Protein AF-A0AAP0MFH9-F1 (afdb_monomer_lite)

Organism: NCBI:txid2935761

pLDDT: mean 79.48, std 26.72, range [23.78, 98.75]

Foldseek 3Di:
DDDDPPPPPPPPFQFADFDADPCPCVLLDQPFDDQDPVLVVLLVVLLVVLLVVLQDPDPDLQVNLVSCVLCQLLPNCVSVVVSLVVSLVVVVPDDDDLPDDLLSLLSNLQSCLVQLADDDPCSCQSQADPVSAGDPVCLVVLNSLLSLLLSLLLAFPPNVVSVRSVVVSLVSLVVCLVVVVDDPLVSVVSVVCNLPRPLLAQRLLSSVVVLVSLVPDPPHDPSSSVSSVSVNVNLVSLLSVLLNVQVNVVVVLVCCVLPVRAHPQLLVLLVLLCRQFHSDPLCSVLSSLLSLQVVLLRVLLSCLWRGDDLVLLVVLLVCLLVLDLVPLVPHDPSSSSSSVSVNVSLVVLLVVCVVVVLSVLSVLLSVLVSLLSVLSSVLSVCLVVVHQDALVVCLVRQLSVLPLLSSLSSSLSSVPPLCDPVNSVVSVVPDLLSSLLSLLQQLLCCLLCVVSQVVTRGRDGQLRNVCVNPVDDSVVSNVVSVVSNSNSSSSLSVQSNDVVHPGDNSSSVSSSSNSSSSCVQRVVSHRCSSVVVVCCVVSVVPPPDPPPPPPPPPDDDDDDDDDDDDDDDDDDDDDDDDDDDDDDDDDYDDDDDDDDDDDDDDYDDDDDDDDDDDDDDDDDDDDDDDDDDDWDDDPPDGDDPVVVVVVVVPDDDDDDDDDPPPPVVVVVVVVVVVVVVVVVVVVVD

Radius of gyration: 32.19 Å; chains: 1; bounding box: 98×113×83 Å

Secondary structure (DSSP, 8-state):
-----------------PPPPSSTTGGGS--PPPPPHHHHHHHHHHHHHHHHHHHS--SSHHHHHHHHHHHHHTT-GGGSHHHHHHHHHHHHHSPPPTT--HHHHHHHHHHHHHTT----GGGGGGGB-TTSSB-GGGGG-HHHHHHHHHHHTT--TT-HHHHHHHHHHHHHHHHHHHTT-S-HHHHHHHHHHHHS-GGGS-HHHHHHHHHHHHHT-TT--HHHHHHHHHHHHHHHHHHHHHHHHHHHHHHHTTHHHH-TTS---HHHHHHHHHHHT--SGGGHHHHHHHHHHHHHHHHHHHHHHHT--HHHHHHHHHHHHHT-GGGGGGS-HHHHHHHHHHHHHHHHHHHHHHTTT-THHHHHHHHHHHHHHHHHHHHHHHHHHT----HHHHHHHHHHHTSHHHHHHHHHHTSGGGS-HHHHHHHHT--HHHHHHHHHHHHHHHHHHHHHHTTSS-PPPHHHHHHHHH---HHHHHHHHHHHHHHHHHHHHHHHT-SS-SS-HHHHHHHHHHHHHHHHHHTTS--TTTSGGGGHHHHH--SSSSSSSSSSS-SS-----------------------------------------------------------------------PPP---STT-----HHHHHHHTTPPP------GGGHHHHHHHHHHHHHHHHHHHHHT-

Sequence (685 aa):
MSTQEVSLEKNVRNAADFHPTIWGDHFLTCPSETIDTWTQQQHKELKEEVRRMMAYDADKPAQKLRLIDAVQRLGVAYHFQKEIDDALEKISHDRFDDNDDLFIVSLRFRLLRQRGAKMTCDVFEKFKDDDGKFKASLMNDVHGMLSLYEAAHLAIPGEDILDEAIVFTTTHLKSMVSNSQVNSTFAEEISHSLRVPLCRAVSRLESRYFLDIYSRDDLHDKTLVNFAKLDFNILQAMHQKEASEITRWWRDLDFLKKLPYIRERVVELYFWILVGVSYEPNFSTGRIFLSKIICLVTLVDDTFDAYGTFEELTIFTEAVARWDIGHIDALPEYMKFIFKTLIGVYSEAEEELSKEGRSYSIQYAIRSFQELVMKYFCEAKWLNEGYVPSMDEYKSVSLRSIGFLPIAVASFIFMGDIASREIFEWEMSNPKIIIAAETIFRFLDDIAGHKFEQKRAHSPSAVDCYKNQLGVSEEEAVKALSLAVANSWKVINEELLLNPTAIPLPLLQVIFDLSCSADFMYGDAQDRFTHSMMMKDQVDLDRHNSSDSDDANNEQNSGHYDNANNDDNGENADDSIDVNNDEDNLSGSDDVDNEQNSNDSDNVNNVDNGENSDNSVGVNNDEDMVISEVTWQHDGKDSKCPFICALLKKLPPKQFNIPLRKYEEFDNRLGAVAEIVKEVKRDLR

InterPro domains:
  IPR001906 Terpene synthase, N-terminal domain [PF01397] (22-194)
  IPR005630 Terpene synthase, metal-binding domain [PF03936] (251-490)
  IPR008930 Terpenoid cyclases/protein prenyltransferase alpha-alpha toroid [SSF48239] (19-218)
  IPR008949 Isoprenoid synthase domain superfamily [G3DSA:1.10.600.10] (20-537)
  IPR008949 Isoprenoid synthase domain superfamily [SSF48576] (220-533)
  IPR034741 Terpene cyclase-like 1, C-terminal domain [SFLDG01019] (221-532)
  IPR036965 Terpene synthase, N-terminal domain superfamily [G3DSA:1.50.10.130] (59-220)
  IPR044814 Terpene cyclases, class 1, plant [cd00684] (13-539)
  IPR050148 Terpene synthase-like [PTHR31225] (13-531)

Structure (mmCIF, N/CA/C/O backbone):
data_AF-A0AAP0MFH9-F1
#
_entry.id   AF-A0AAP0MFH9-F1
#
loop_
_atom_site.group_PDB
_atom_site.id
_atom_site.type_symbol
_atom_site.label_atom_id
_atom_site.label_alt_id
_atom_site.label_comp_id
_atom_site.label_asym_id
_atom_site.label_entity_id
_atom_site.label_seq_id
_atom_site.pdbx_PDB_ins_code
_atom_site.Cartn_x
_atom_site.Cartn_y
_atom_site.Cartn_z
_atom_site.occupancy
_atom_site.B_iso_or_equiv
_atom_site.auth_seq_id
_atom_site.auth_comp_id
_atom_site.auth_asym_id
_atom_site.auth_atom_id
_atom_site.pdbx_PDB_model_num
ATOM 1 N N . MET A 1 1 ? -51.678 -8.596 43.507 1.00 33.91 1 MET A N 1
ATOM 2 C CA . MET A 1 1 ? -50.559 -7.899 42.844 1.00 33.91 1 MET A CA 1
ATOM 3 C C . MET A 1 1 ? -49.767 -8.956 42.104 1.00 33.91 1 MET A C 1
ATOM 5 O O . MET A 1 1 ? -49.161 -9.798 42.748 1.00 33.91 1 MET A O 1
ATOM 9 N N . SER A 1 2 ? -49.926 -9.004 40.783 1.00 30.92 2 SER A N 1
ATOM 10 C CA . SER A 1 2 ? -49.194 -9.913 39.902 1.00 30.92 2 SER A CA 1
ATOM 11 C C . SER A 1 2 ? -47.842 -9.269 39.611 1.00 30.92 2 SER A C 1
ATOM 13 O O . SER A 1 2 ? -47.785 -8.127 39.162 1.00 30.92 2 SER A O 1
ATOM 15 N N . THR A 1 3 ? -46.772 -9.969 39.965 1.00 34.69 3 THR A N 1
ATOM 16 C CA . THR A 1 3 ? -45.396 -9.647 39.595 1.00 34.69 3 THR A CA 1
ATOM 17 C C . THR A 1 3 ? -45.230 -9.911 38.103 1.00 34.69 3 THR A C 1
ATOM 19 O O . THR A 1 3 ? -45.214 -11.065 37.682 1.00 34.69 3 THR A O 1
ATOM 22 N N . GLN A 1 4 ? -45.149 -8.842 37.310 1.00 31.81 4 GLN A N 1
ATOM 23 C CA . GLN A 1 4 ? -44.619 -8.904 35.952 1.00 31.81 4 GLN A CA 1
ATOM 24 C C . GLN A 1 4 ? -43.121 -9.198 36.051 1.00 31.81 4 GLN A C 1
ATOM 26 O O . GLN A 1 4 ? -42.341 -8.344 36.470 1.00 31.81 4 GLN A O 1
ATOM 31 N N . GLU A 1 5 ? -42.732 -10.418 35.690 1.00 34.25 5 GLU A N 1
ATOM 32 C CA . GLU A 1 5 ? -41.376 -10.696 35.231 1.00 34.25 5 GLU A CA 1
ATOM 33 C C . GLU A 1 5 ? -41.143 -9.855 33.974 1.00 34.25 5 GLU A C 1
ATOM 35 O O . GLU A 1 5 ? -41.749 -10.085 32.928 1.00 34.25 5 GLU A O 1
ATOM 40 N N . VAL A 1 6 ? -40.299 -8.833 34.102 1.00 32.75 6 VAL A N 1
ATOM 41 C CA . VAL A 1 6 ? -39.715 -8.144 32.955 1.00 32.75 6 VAL A CA 1
ATOM 42 C C . VAL A 1 6 ? -38.756 -9.141 32.318 1.00 32.75 6 VAL A C 1
ATOM 44 O O . VAL A 1 6 ? -37.689 -9.426 32.863 1.00 32.75 6 VAL A O 1
ATOM 47 N N . SER A 1 7 ? -39.162 -9.720 31.192 1.00 34.22 7 SER A N 1
ATOM 48 C CA . SER A 1 7 ? -38.267 -10.465 30.320 1.00 34.22 7 SER A CA 1
ATOM 49 C C . SER A 1 7 ? -37.168 -9.514 29.848 1.00 34.22 7 SER A C 1
ATOM 51 O O . SER A 1 7 ? -37.434 -8.605 29.065 1.00 34.22 7 SER A O 1
ATOM 53 N N . LEU A 1 8 ? -35.944 -9.704 30.345 1.00 38.41 8 LEU A N 1
ATOM 54 C CA . LEU A 1 8 ? -34.740 -9.154 29.730 1.00 38.41 8 LEU A CA 1
ATOM 55 C C . LEU A 1 8 ? -34.677 -9.705 28.303 1.00 38.41 8 LEU A C 1
ATOM 57 O O . LEU A 1 8 ? -34.321 -10.869 28.106 1.00 38.41 8 LEU A O 1
ATOM 61 N N . GLU A 1 9 ? -35.070 -8.898 27.319 1.00 39.25 9 GLU A N 1
ATOM 62 C CA . GLU A 1 9 ? -34.728 -9.156 25.926 1.00 39.25 9 GLU A CA 1
ATOM 63 C C . GLU A 1 9 ? -33.206 -9.309 25.870 1.00 39.25 9 GLU A C 1
ATOM 65 O O . GLU A 1 9 ? -32.447 -8.385 26.165 1.00 39.25 9 GLU A O 1
ATOM 70 N N . LYS A 1 10 ? -32.735 -10.526 25.581 1.00 43.16 10 LYS A N 1
ATOM 71 C CA . LYS A 1 10 ? -31.339 -10.725 25.204 1.00 43.16 10 LYS A CA 1
ATOM 72 C C . LYS A 1 10 ? -31.146 -9.934 23.917 1.00 43.16 10 LYS A C 1
ATOM 74 O O . LYS A 1 10 ? -31.614 -10.386 22.877 1.00 43.16 10 LYS A O 1
ATOM 79 N N . ASN A 1 11 ? -30.466 -8.792 23.989 1.00 59.34 11 ASN A N 1
ATOM 80 C CA . ASN A 1 11 ? -29.965 -8.110 22.801 1.00 59.34 11 ASN A CA 1
ATOM 81 C C . ASN A 1 11 ? -29.118 -9.119 22.016 1.00 59.34 11 ASN A C 1
ATOM 83 O O . ASN A 1 11 ? -28.035 -9.513 22.458 1.00 59.34 11 ASN A O 1
ATOM 87 N N . VAL A 1 12 ? -29.659 -9.609 20.902 1.00 70.94 12 VAL A N 1
ATOM 88 C CA . VAL A 1 12 ? -28.957 -10.515 19.995 1.00 70.94 12 VAL A CA 1
ATOM 89 C C . VAL A 1 12 ? -27.918 -9.666 19.275 1.00 70.94 12 VAL A C 1
ATOM 91 O O . VAL A 1 12 ? -28.271 -8.832 18.447 1.00 70.94 12 VAL A O 1
ATOM 94 N N . ARG A 1 13 ? -26.644 -9.822 19.646 1.00 82.88 13 ARG A N 1
ATOM 95 C CA . ARG A 1 13 ? -25.533 -9.112 19.002 1.00 82.88 13 ARG A CA 1
ATOM 96 C C . ARG A 1 13 ? -25.153 -9.818 17.699 1.00 82.88 13 ARG A C 1
ATOM 98 O O . ARG A 1 13 ? -25.116 -11.048 17.656 1.00 82.88 13 ARG A O 1
ATOM 105 N N . ASN A 1 14 ? -24.879 -9.035 16.658 1.00 81.12 14 ASN A N 1
ATOM 106 C CA . ASN A 1 14 ? -24.518 -9.514 15.324 1.00 81.12 14 ASN A CA 1
ATOM 107 C C . ASN A 1 14 ? -23.042 -9.940 15.269 1.00 81.12 14 ASN A C 1
ATOM 109 O O . ASN A 1 14 ? -22.237 -9.245 14.675 1.00 81.12 14 ASN A O 1
ATOM 113 N N . ALA A 1 15 ? -22.668 -11.037 15.927 1.00 82.25 15 ALA A N 1
ATOM 114 C CA . ALA A 1 15 ? -21.267 -11.458 15.988 1.00 82.25 15 ALA A CA 1
ATOM 115 C C . ALA A 1 15 ? -20.778 -12.064 14.662 1.00 82.25 15 ALA A C 1
ATOM 117 O O . ALA A 1 15 ? -21.431 -12.942 14.093 1.00 82.25 15 ALA A O 1
ATOM 118 N N . ALA A 1 16 ? -19.600 -11.637 14.209 1.00 84.31 16 ALA A N 1
ATOM 119 C CA . ALA A 1 16 ? -18.870 -12.289 13.130 1.00 84.31 16 ALA A CA 1
ATOM 120 C C . ALA A 1 16 ? -18.064 -13.493 13.656 1.00 84.31 16 ALA A C 1
ATOM 122 O O . ALA A 1 16 ? -17.633 -13.520 14.809 1.00 84.31 16 ALA A O 1
ATOM 123 N N . ASP A 1 17 ? -17.868 -14.498 12.802 1.00 86.12 17 ASP A N 1
ATOM 124 C CA . ASP A 1 17 ? -17.143 -15.730 13.136 1.00 86.12 17 ASP A CA 1
ATOM 125 C C . ASP A 1 17 ? -15.658 -15.601 12.769 1.00 86.12 17 ASP A C 1
ATOM 127 O O . ASP A 1 17 ? -15.198 -16.095 11.736 1.00 86.12 17 ASP A O 1
ATOM 131 N N . PHE A 1 18 ? -14.914 -14.851 13.582 1.00 90.19 18 PHE A N 1
ATOM 132 C CA . PHE A 1 18 ? -13.486 -14.630 13.369 1.00 90.19 18 PHE A CA 1
ATOM 133 C C . PHE A 1 18 ? -12.642 -15.750 13.979 1.00 90.19 18 PHE A C 1
ATOM 135 O O . PHE A 1 18 ? -12.811 -16.125 15.139 1.00 90.19 18 PHE A O 1
ATOM 142 N N . HIS A 1 19 ? -11.667 -16.253 13.218 1.00 91.31 19 HIS A N 1
ATOM 143 C CA . HIS A 1 19 ? -10.720 -17.231 13.747 1.00 91.31 19 HIS A CA 1
ATOM 144 C C . HIS A 1 19 ? -9.704 -16.566 14.703 1.00 91.31 19 HIS A C 1
ATOM 146 O O . HIS A 1 19 ? -9.315 -15.409 14.474 1.00 91.31 19 HIS A O 1
ATOM 152 N N . PRO A 1 20 ? -9.225 -17.288 15.737 1.00 91.06 20 PRO A N 1
ATOM 153 C CA . PRO A 1 20 ? -8.208 -16.782 16.662 1.00 91.06 20 PRO A CA 1
ATOM 154 C C . PRO A 1 20 ? -6.883 -16.494 15.946 1.00 91.06 20 PRO A C 1
ATOM 156 O O . PRO A 1 20 ? -6.657 -16.986 14.837 1.00 91.06 20 PRO A O 1
ATOM 159 N N . THR A 1 21 ? -5.996 -15.726 16.585 1.00 91.88 21 THR A N 1
ATOM 160 C CA . THR A 1 21 ? -4.640 -15.495 16.064 1.00 91.88 21 THR A CA 1
ATOM 161 C C . THR A 1 21 ? -3.922 -16.812 15.752 1.00 91.88 21 THR A C 1
ATOM 163 O O . THR A 1 21 ? -3.980 -17.771 16.526 1.00 91.88 21 THR A O 1
ATOM 166 N N . ILE A 1 22 ? -3.226 -16.862 14.615 1.00 94.19 22 ILE A N 1
ATOM 167 C CA . ILE A 1 22 ? -2.413 -18.023 14.217 1.00 94.19 22 ILE A CA 1
ATOM 168 C C . ILE A 1 22 ? -1.012 -18.002 14.846 1.00 94.19 22 ILE A C 1
ATOM 170 O O . ILE A 1 22 ? -0.282 -18.986 14.745 1.00 94.19 22 ILE A O 1
ATOM 174 N N . TRP A 1 23 ? -0.640 -16.895 15.497 1.00 92.81 23 TRP A N 1
ATOM 175 C CA . TRP A 1 23 ? 0.711 -16.654 16.012 1.00 92.81 23 TRP A CA 1
ATOM 176 C C . TRP A 1 23 ? 0.864 -16.979 17.498 1.00 92.81 23 TRP A C 1
ATOM 178 O O . TRP A 1 23 ? 1.981 -17.209 17.961 1.00 92.81 23 TRP A O 1
ATOM 188 N N . GLY A 1 24 ? -0.241 -17.005 18.250 1.00 89.75 24 GLY A N 1
ATOM 189 C CA . GLY A 1 24 ? -0.215 -17.137 19.707 1.00 89.75 24 GLY A CA 1
ATOM 190 C C . GLY A 1 24 ? 0.789 -16.164 20.332 1.00 89.75 24 GLY A C 1
ATOM 191 O O . GLY A 1 24 ? 0.764 -14.967 20.059 1.00 89.75 24 GLY A O 1
ATOM 192 N N . ASP A 1 25 ? 1.726 -16.705 21.107 1.00 89.94 25 ASP A N 1
ATOM 193 C CA . ASP A 1 25 ? 2.735 -15.926 21.829 1.00 89.94 25 ASP A CA 1
ATOM 194 C C . ASP A 1 25 ? 4.041 -15.697 21.039 1.00 89.94 25 ASP A C 1
ATOM 196 O O . ASP A 1 25 ? 4.980 -15.112 21.579 1.00 89.94 25 ASP A O 1
ATOM 200 N N . HIS A 1 26 ? 4.129 -16.140 19.777 1.00 89.88 26 HIS A N 1
ATOM 201 C CA . HIS A 1 26 ? 5.383 -16.190 19.008 1.00 89.88 26 HIS A CA 1
ATOM 202 C C . HIS A 1 26 ? 6.132 -14.846 18.960 1.00 89.88 26 HIS A C 1
ATOM 204 O O . HIS A 1 26 ? 7.330 -14.803 19.229 1.00 89.88 26 HIS A O 1
ATOM 210 N N . PHE A 1 27 ? 5.425 -13.739 18.710 1.00 89.94 27 PHE A N 1
ATOM 211 C CA . PHE A 1 27 ? 6.027 -12.403 18.627 1.00 89.94 27 PHE A CA 1
ATOM 212 C C . PHE A 1 27 ? 6.142 -11.677 19.983 1.00 89.94 27 PHE A C 1
ATOM 214 O O . PHE A 1 27 ? 6.703 -10.586 20.054 1.00 89.94 27 PHE A O 1
ATOM 221 N N . LEU A 1 28 ? 5.670 -12.241 21.104 1.00 87.56 28 LEU A N 1
ATOM 222 C CA . LEU A 1 28 ? 5.745 -11.556 22.411 1.00 87.56 28 LEU A CA 1
ATOM 223 C C . LEU A 1 28 ? 7.176 -11.388 22.928 1.00 87.56 28 LEU A C 1
ATOM 225 O O . LEU A 1 28 ? 7.482 -10.424 23.644 1.00 87.56 28 LEU A O 1
ATOM 229 N N . THR A 1 29 ? 8.045 -12.321 22.560 1.00 84.44 29 THR A N 1
ATOM 230 C CA . THR A 1 29 ? 9.488 -12.242 22.766 1.00 84.44 29 THR A CA 1
ATOM 231 C C . THR A 1 29 ? 10.152 -11.888 21.449 1.00 84.44 29 THR A C 1
ATOM 233 O O . THR A 1 29 ? 9.871 -12.525 20.442 1.00 84.44 29 THR A O 1
ATOM 236 N N . CYS A 1 30 ? 11.046 -10.901 21.453 1.00 76.75 30 CYS A N 1
ATOM 237 C CA . CYS A 1 30 ? 11.853 -10.608 20.276 1.00 76.75 30 CYS A CA 1
ATOM 238 C C . CYS A 1 30 ? 12.850 -11.759 20.060 1.00 76.75 30 CYS A C 1
ATOM 240 O O . CYS A 1 30 ? 13.692 -11.966 20.938 1.00 76.75 30 CYS A O 1
ATOM 242 N N . PRO A 1 31 ? 12.789 -12.488 18.930 1.00 65.56 31 PRO A N 1
ATOM 243 C CA . PRO A 1 31 ? 13.765 -13.534 18.630 1.00 65.56 31 PRO A CA 1
ATOM 244 C C . PRO A 1 31 ? 15.130 -12.946 18.246 1.00 65.56 31 PRO A C 1
ATOM 246 O O . PRO A 1 31 ? 16.146 -13.624 18.349 1.00 65.56 31 PRO A O 1
ATOM 249 N N . SER A 1 32 ? 15.161 -11.681 17.815 1.00 70.38 32 SER A N 1
ATOM 250 C CA . SER A 1 32 ? 16.358 -11.053 17.267 1.00 70.38 32 SER A CA 1
ATOM 251 C C . SER A 1 32 ? 17.347 -10.587 18.334 1.00 70.38 32 SER A C 1
ATOM 253 O O . SER A 1 32 ? 16.994 -9.819 19.240 1.00 70.38 32 SER A O 1
ATOM 255 N N . GLU A 1 33 ? 18.609 -10.983 18.173 1.00 70.81 33 GLU A N 1
ATOM 256 C CA . GLU A 1 33 ? 19.731 -10.446 18.935 1.00 70.81 33 GLU A CA 1
ATOM 257 C C . GLU A 1 33 ? 20.106 -9.024 18.473 1.00 70.81 33 GLU A C 1
ATOM 259 O O . GLU A 1 33 ? 19.570 -8.445 17.522 1.00 70.81 33 GLU A O 1
ATOM 264 N N . THR A 1 34 ? 21.016 -8.381 19.201 1.00 76.19 34 THR A N 1
ATOM 265 C CA . THR A 1 34 ? 21.574 -7.107 18.734 1.00 76.19 34 THR A CA 1
ATOM 266 C C . THR A 1 34 ? 22.548 -7.398 17.603 1.00 76.19 34 THR A C 1
ATOM 268 O O . THR A 1 34 ? 23.465 -8.186 17.801 1.00 76.19 34 THR A O 1
ATOM 271 N N . ILE A 1 35 ? 22.366 -6.744 16.450 1.00 82.25 35 ILE A N 1
ATOM 272 C CA . ILE A 1 35 ? 23.302 -6.845 15.324 1.00 82.25 35 ILE A CA 1
ATOM 273 C C . ILE A 1 35 ? 24.710 -6.507 15.819 1.00 82.25 35 ILE A C 1
ATOM 275 O O . ILE A 1 35 ? 24.943 -5.401 16.322 1.00 82.25 35 ILE A O 1
ATOM 279 N N . ASP A 1 36 ? 25.630 -7.456 15.681 1.00 87.25 36 ASP A N 1
ATOM 280 C CA . ASP A 1 36 ? 26.990 -7.342 16.185 1.00 87.25 36 ASP A CA 1
ATOM 281 C C . ASP A 1 36 ? 27.819 -6.319 15.387 1.00 87.25 36 ASP A C 1
ATOM 283 O O . ASP A 1 36 ? 27.483 -5.899 14.274 1.00 87.25 36 ASP A O 1
ATOM 287 N N . THR A 1 37 ? 28.933 -5.883 15.976 1.00 89.00 37 THR A N 1
ATOM 288 C CA . THR A 1 37 ? 29.770 -4.829 15.392 1.00 89.00 37 THR A CA 1
ATOM 289 C C . THR A 1 37 ? 30.442 -5.247 14.088 1.00 89.00 37 THR A C 1
ATOM 291 O O . THR A 1 37 ? 30.732 -4.380 13.264 1.00 89.00 37 THR A O 1
ATOM 294 N N . TRP A 1 38 ? 30.704 -6.541 13.889 1.00 89.69 38 TRP A N 1
ATOM 295 C CA . TRP A 1 38 ? 31.315 -7.048 12.664 1.00 89.69 38 TRP A CA 1
ATOM 296 C C . TRP A 1 38 ? 30.308 -7.023 11.512 1.00 89.69 38 TRP A C 1
ATOM 298 O O . TRP A 1 38 ? 30.622 -6.465 10.462 1.00 89.69 38 TRP A O 1
ATOM 308 N N . THR A 1 39 ? 29.071 -7.469 11.741 1.00 90.44 39 THR A N 1
ATOM 309 C CA . THR A 1 39 ? 27.976 -7.385 10.760 1.00 90.44 39 THR A CA 1
ATOM 310 C C . THR A 1 39 ? 27.728 -5.942 10.307 1.00 90.44 39 THR A C 1
ATOM 312 O O . THR A 1 39 ? 27.623 -5.658 9.113 1.00 90.44 39 THR A O 1
ATOM 315 N N . GLN A 1 40 ? 27.710 -4.988 11.245 1.00 90.25 40 GLN A N 1
ATOM 316 C CA . GLN A 1 40 ? 27.569 -3.563 10.914 1.00 90.25 40 GLN A CA 1
ATOM 317 C C . GLN A 1 40 ? 28.739 -3.025 10.081 1.00 90.25 40 GLN A C 1
ATOM 319 O O . GLN A 1 40 ? 28.546 -2.150 9.236 1.00 90.25 40 GLN A O 1
ATOM 324 N N . GLN A 1 41 ? 29.957 -3.499 10.343 1.00 94.12 41 GLN A N 1
ATOM 325 C CA . GLN A 1 41 ? 31.142 -3.078 9.603 1.00 94.12 41 GLN A CA 1
ATOM 326 C C . GLN A 1 41 ? 31.126 -3.634 8.175 1.00 94.12 41 GLN A C 1
ATOM 328 O O . GLN A 1 41 ? 31.333 -2.874 7.231 1.00 94.12 41 GLN A O 1
ATOM 333 N N . GLN A 1 42 ? 30.786 -4.914 8.006 1.00 95.62 42 GLN A N 1
ATOM 334 C CA . GLN A 1 42 ? 30.628 -5.524 6.686 1.00 95.62 42 GLN A CA 1
ATOM 335 C C . GLN A 1 42 ? 29.551 -4.836 5.847 1.00 95.62 42 GLN A C 1
ATOM 337 O O . GLN A 1 42 ? 29.763 -4.569 4.666 1.00 95.62 42 GLN A O 1
ATOM 342 N N . HIS A 1 43 ? 28.413 -4.494 6.460 1.00 96.00 43 HIS A N 1
ATOM 343 C CA . HIS A 1 43 ? 27.342 -3.755 5.788 1.00 96.00 43 HIS A CA 1
ATOM 344 C C . HIS A 1 43 ? 27.835 -2.419 5.227 1.00 96.00 43 HIS A C 1
ATOM 346 O O . HIS A 1 43 ? 27.567 -2.102 4.069 1.00 96.00 43 HIS A O 1
ATOM 352 N N . LYS A 1 44 ? 28.623 -1.668 6.007 1.00 96.12 44 LYS A N 1
ATOM 353 C CA . LYS A 1 44 ? 29.219 -0.401 5.559 1.00 96.12 44 LYS A CA 1
ATOM 354 C C . LYS A 1 44 ? 30.188 -0.599 4.396 1.00 96.12 44 LYS A C 1
ATOM 356 O O . LYS A 1 44 ? 30.138 0.164 3.438 1.00 96.12 44 LYS A O 1
ATOM 361 N N . GLU A 1 45 ? 31.054 -1.604 4.468 1.00 97.25 45 GLU A N 1
ATOM 362 C CA . GLU A 1 45 ? 32.039 -1.887 3.417 1.00 97.25 45 GLU A CA 1
ATOM 363 C C . GLU A 1 45 ? 31.365 -2.266 2.093 1.00 97.25 45 GLU A C 1
ATOM 365 O O . GLU A 1 45 ? 31.678 -1.684 1.052 1.00 97.25 45 GLU A O 1
ATOM 370 N N . LEU A 1 46 ? 30.380 -3.167 2.144 1.00 97.81 46 LEU A N 1
ATOM 371 C CA . LEU A 1 46 ? 29.585 -3.564 0.981 1.00 97.81 46 LEU A CA 1
ATOM 372 C C . LEU A 1 46 ? 28.786 -2.388 0.409 1.00 97.81 46 LEU A C 1
ATOM 374 O O . LEU A 1 46 ? 28.763 -2.199 -0.807 1.00 97.81 46 LEU A O 1
ATOM 378 N N . LYS A 1 47 ? 28.195 -1.549 1.268 1.00 97.69 47 LYS A N 1
ATOM 379 C CA . LYS A 1 47 ? 27.491 -0.332 0.846 1.00 97.69 47 LYS A CA 1
ATOM 380 C C . LYS A 1 47 ? 28.399 0.609 0.051 1.00 97.69 47 LYS A C 1
ATOM 382 O O . LYS A 1 47 ? 27.972 1.134 -0.974 1.00 97.69 47 LYS A O 1
ATOM 387 N N . GLU A 1 48 ? 29.639 0.828 0.491 1.00 97.44 48 GLU A N 1
ATOM 388 C CA . GLU A 1 48 ? 30.588 1.679 -0.243 1.00 97.44 48 GLU A CA 1
ATOM 389 C C . GLU A 1 48 ? 31.074 1.048 -1.557 1.00 97.44 48 GLU A C 1
ATOM 391 O O . GLU A 1 48 ? 31.370 1.770 -2.511 1.00 97.44 48 GLU A O 1
ATOM 396 N N . GLU A 1 49 ? 31.171 -0.281 -1.641 1.00 96.44 49 GLU A N 1
ATOM 397 C CA . GLU A 1 49 ? 31.477 -0.973 -2.902 1.00 96.44 49 GLU A CA 1
ATOM 398 C C . GLU A 1 49 ? 30.330 -0.815 -3.908 1.00 96.44 49 GLU A C 1
ATOM 400 O O . GLU A 1 49 ? 30.555 -0.352 -5.026 1.00 96.44 49 GLU A O 1
ATOM 405 N N . VAL A 1 50 ? 29.085 -1.071 -3.492 1.00 96.06 50 VAL A N 1
ATOM 406 C CA . VAL A 1 50 ? 27.907 -0.865 -4.351 1.00 96.06 50 VAL A CA 1
ATOM 407 C C . VAL A 1 50 ? 27.772 0.606 -4.749 1.00 96.06 50 VAL A C 1
ATOM 409 O O . VAL A 1 50 ? 27.492 0.903 -5.909 1.00 96.06 50 VAL A O 1
ATOM 412 N N . ARG A 1 51 ? 28.066 1.555 -3.849 1.00 95.94 51 ARG A N 1
ATOM 413 C CA . ARG A 1 51 ? 28.121 2.980 -4.210 1.00 95.94 51 ARG A CA 1
ATOM 414 C C . ARG A 1 51 ? 29.143 3.254 -5.311 1.00 95.94 51 ARG A C 1
ATOM 416 O O . ARG A 1 51 ? 28.848 4.017 -6.225 1.00 95.94 51 ARG A O 1
ATOM 423 N N . ARG A 1 52 ? 30.331 2.642 -5.260 1.00 94.25 52 ARG A N 1
ATOM 424 C CA . ARG A 1 52 ? 31.341 2.782 -6.323 1.00 94.25 52 ARG A CA 1
ATOM 425 C C . ARG A 1 52 ? 30.852 2.204 -7.650 1.00 94.25 52 ARG A C 1
ATOM 427 O O . ARG A 1 52 ? 31.039 2.854 -8.676 1.00 94.25 52 ARG A O 1
ATOM 434 N N . MET A 1 53 ? 30.158 1.066 -7.633 1.00 92.62 53 MET A N 1
ATOM 435 C CA . MET A 1 53 ? 29.497 0.516 -8.827 1.00 92.62 53 MET A CA 1
ATOM 436 C C . MET A 1 53 ? 28.442 1.488 -9.386 1.00 92.62 53 MET A C 1
ATOM 438 O O . MET A 1 53 ? 28.372 1.720 -10.592 1.00 92.62 53 MET A O 1
ATOM 442 N N . MET A 1 54 ? 27.659 2.118 -8.507 1.00 91.19 54 MET A N 1
ATOM 443 C CA . MET A 1 54 ? 26.655 3.125 -8.864 1.00 91.19 54 MET A CA 1
ATOM 444 C C . MET A 1 54 ? 27.256 4.464 -9.299 1.00 91.19 54 MET A C 1
ATOM 446 O O . MET A 1 54 ? 26.614 5.194 -10.044 1.00 91.19 54 MET A O 1
ATOM 450 N N . ALA A 1 55 ? 28.474 4.803 -8.891 1.00 87.06 55 ALA A N 1
ATOM 451 C CA . ALA A 1 55 ? 29.167 6.010 -9.338 1.00 87.06 55 ALA A CA 1
ATOM 452 C C . ALA A 1 55 ? 29.918 5.800 -10.661 1.00 87.06 55 ALA A C 1
ATOM 454 O O . ALA A 1 55 ? 30.215 6.768 -11.357 1.00 87.06 55 ALA A O 1
ATOM 455 N N . TYR A 1 56 ? 30.219 4.549 -11.020 1.00 84.06 56 TYR A N 1
ATOM 456 C CA . TYR A 1 56 ? 30.871 4.233 -12.282 1.00 84.06 56 TYR A CA 1
ATOM 457 C C . TYR A 1 56 ? 29.974 4.643 -13.459 1.00 84.06 56 TYR A C 1
ATOM 459 O O . TYR A 1 56 ? 28.817 4.213 -13.577 1.00 84.06 56 TYR A O 1
ATOM 467 N N . ASP A 1 57 ? 30.510 5.505 -14.322 1.00 69.88 57 ASP A N 1
ATOM 468 C CA . ASP A 1 57 ? 29.925 5.804 -15.623 1.00 69.88 57 ASP A CA 1
ATOM 469 C C . ASP A 1 57 ? 30.196 4.590 -16.514 1.00 69.88 57 ASP A C 1
ATOM 471 O O . ASP A 1 57 ? 31.278 4.434 -17.074 1.00 69.88 57 ASP A O 1
ATOM 475 N N . ALA A 1 58 ? 29.221 3.684 -16.594 1.00 63.62 58 ALA A N 1
ATOM 476 C CA . ALA A 1 58 ? 29.271 2.626 -17.586 1.00 63.62 58 ALA A CA 1
ATOM 477 C C . ALA A 1 58 ? 29.252 3.270 -18.978 1.00 63.62 58 ALA A C 1
ATOM 479 O O . ALA A 1 58 ? 28.400 4.117 -19.247 1.00 63.62 58 ALA A O 1
ATOM 480 N N . ASP A 1 59 ? 30.108 2.802 -19.888 1.00 64.62 59 ASP A N 1
ATOM 481 C CA . ASP A 1 59 ? 30.148 3.253 -21.289 1.00 64.62 59 ASP A CA 1
ATOM 482 C C . ASP A 1 59 ? 28.823 2.997 -22.053 1.00 64.62 59 ASP A C 1
ATOM 484 O O . ASP A 1 59 ? 28.704 3.319 -23.235 1.00 64.62 59 ASP A O 1
ATOM 488 N N . LYS A 1 60 ? 27.815 2.380 -21.407 1.00 72.50 60 LYS A N 1
ATOM 489 C CA . LYS A 1 60 ? 26.524 1.988 -21.988 1.00 72.50 60 LYS A CA 1
ATOM 490 C C . LYS A 1 60 ? 25.345 2.294 -21.042 1.00 72.50 60 LYS A C 1
ATOM 492 O O . LYS A 1 60 ? 25.249 1.659 -19.985 1.00 72.50 60 LYS A O 1
ATOM 497 N N . PRO A 1 61 ? 24.368 3.134 -21.448 1.00 78.00 61 PRO A N 1
ATOM 498 C CA . PRO A 1 61 ? 23.152 3.420 -20.669 1.00 78.00 61 PRO A CA 1
ATOM 499 C C . PRO A 1 61 ? 22.370 2.166 -20.245 1.00 78.00 61 PRO A C 1
ATOM 501 O O . PRO A 1 61 ? 21.845 2.094 -19.136 1.00 78.00 61 PRO A O 1
ATOM 504 N N . ALA A 1 62 ? 22.360 1.129 -21.087 1.00 84.06 62 ALA A N 1
ATOM 505 C CA . ALA A 1 62 ? 21.697 -0.146 -20.822 1.00 84.06 62 ALA A CA 1
ATOM 506 C C . ALA A 1 62 ? 22.194 -0.864 -19.554 1.00 84.06 62 ALA A C 1
ATOM 508 O O . ALA A 1 62 ? 21.396 -1.396 -18.784 1.00 84.06 62 ALA A O 1
ATOM 509 N N . GLN A 1 63 ? 23.511 -0.885 -19.323 1.00 87.75 63 GLN A N 1
ATOM 510 C CA . GLN A 1 63 ? 24.089 -1.525 -18.136 1.00 87.75 63 GLN A CA 1
ATOM 511 C C . GLN A 1 63 ? 23.729 -0.744 -16.873 1.00 87.75 63 GLN A C 1
ATOM 513 O O . GLN A 1 63 ? 23.401 -1.338 -15.847 1.00 87.75 63 GLN A O 1
ATOM 518 N N . LYS A 1 64 ? 23.718 0.590 -16.975 1.00 90.50 64 LYS A N 1
ATOM 519 C CA . LYS A 1 64 ? 23.322 1.466 -15.876 1.00 90.50 64 LYS A CA 1
ATOM 520 C C . LYS A 1 64 ? 21.868 1.249 -15.464 1.00 90.50 64 LYS A C 1
ATOM 522 O O . LYS A 1 64 ? 21.596 1.111 -14.277 1.00 90.50 64 LYS A O 1
ATOM 527 N N . LEU A 1 65 ? 20.959 1.160 -16.437 1.00 92.62 65 LEU A N 1
ATOM 528 C CA . LEU A 1 65 ? 19.541 0.880 -16.198 1.00 92.62 65 LEU A CA 1
ATOM 529 C C . LEU A 1 65 ? 19.336 -0.469 -15.498 1.00 92.62 65 LEU A C 1
ATOM 531 O O . LEU A 1 65 ? 18.596 -0.534 -14.523 1.00 92.62 65 LEU A O 1
ATOM 535 N N . ARG A 1 66 ? 20.029 -1.528 -15.944 1.00 93.00 66 ARG A N 1
ATOM 536 C CA . ARG A 1 66 ? 19.966 -2.857 -15.305 1.00 93.00 66 ARG A CA 1
ATOM 537 C C . ARG A 1 66 ? 20.466 -2.831 -13.861 1.00 93.00 66 ARG A C 1
ATOM 539 O O . ARG A 1 66 ? 19.859 -3.462 -13.004 1.00 93.00 66 ARG A O 1
ATOM 546 N N . LEU A 1 67 ? 21.543 -2.093 -13.586 1.00 94.25 67 LEU A N 1
ATOM 547 C CA . LEU A 1 67 ? 22.068 -1.957 -12.228 1.00 94.25 67 LEU A CA 1
ATOM 548 C C . LEU A 1 67 ? 21.089 -1.201 -11.317 1.00 94.25 67 LEU A C 1
ATOM 550 O O . LEU A 1 67 ? 20.842 -1.649 -10.201 1.00 94.25 67 LEU A O 1
ATOM 554 N N . ILE A 1 68 ? 20.510 -0.093 -11.794 1.00 95.56 68 ILE A N 1
ATOM 555 C CA . ILE A 1 68 ? 19.484 0.659 -11.052 1.00 95.56 68 ILE A CA 1
ATOM 556 C C . ILE A 1 68 ? 18.285 -0.245 -10.746 1.00 95.56 68 ILE A C 1
ATOM 558 O O . ILE A 1 68 ? 17.838 -0.294 -9.602 1.00 95.56 68 ILE A O 1
ATOM 562 N N . ASP A 1 69 ? 17.809 -0.992 -11.743 1.00 95.88 69 ASP A N 1
ATOM 563 C CA . ASP A 1 69 ? 16.687 -1.916 -11.584 1.00 95.88 69 ASP A CA 1
ATOM 564 C C . ASP A 1 69 ? 16.984 -3.009 -10.553 1.00 95.88 69 ASP A C 1
ATOM 566 O O . ASP A 1 69 ? 16.184 -3.236 -9.650 1.00 95.88 69 ASP A O 1
ATOM 570 N N . ALA A 1 70 ? 18.164 -3.633 -10.620 1.00 96.06 70 ALA A N 1
ATOM 571 C CA . ALA A 1 70 ? 18.574 -4.645 -9.652 1.00 96.06 70 ALA A CA 1
ATOM 572 C C . ALA A 1 70 ? 18.666 -4.068 -8.229 1.00 96.06 70 ALA A C 1
ATOM 574 O O . ALA A 1 70 ? 18.164 -4.670 -7.286 1.00 96.06 70 ALA A O 1
ATOM 575 N N . VAL A 1 71 ? 19.252 -2.878 -8.065 1.00 96.88 71 VAL A N 1
ATOM 576 C CA . VAL A 1 71 ? 19.363 -2.183 -6.770 1.00 96.88 71 VAL A CA 1
ATOM 577 C C . VAL A 1 71 ? 17.986 -1.845 -6.179 1.00 96.88 71 VAL A C 1
ATOM 579 O O . VAL A 1 71 ? 17.788 -1.989 -4.969 1.00 96.88 71 VAL A O 1
ATOM 582 N N . GLN A 1 72 ? 17.026 -1.429 -7.012 1.00 96.19 72 GLN A N 1
ATOM 583 C CA . GLN A 1 72 ? 15.642 -1.179 -6.596 1.00 96.19 72 GLN A CA 1
ATOM 584 C C . GLN A 1 72 ? 14.916 -2.469 -6.223 1.00 96.19 72 GLN A C 1
ATOM 586 O O . GLN A 1 72 ? 14.390 -2.567 -5.114 1.00 96.19 72 GLN A O 1
ATOM 591 N N . ARG A 1 73 ? 14.934 -3.474 -7.104 1.00 96.31 73 ARG A N 1
ATOM 592 C CA . ARG A 1 73 ? 14.244 -4.750 -6.884 1.00 96.31 73 ARG A CA 1
ATOM 593 C C . ARG A 1 73 ? 14.829 -5.543 -5.718 1.00 96.31 73 ARG A C 1
ATOM 595 O O . ARG A 1 73 ? 14.096 -6.298 -5.109 1.00 96.31 73 ARG A O 1
ATOM 602 N N . LEU A 1 74 ? 16.106 -5.364 -5.369 1.00 97.06 74 LEU A N 1
ATOM 603 C CA . LEU A 1 74 ? 16.725 -5.975 -4.182 1.00 97.06 74 LEU A CA 1
ATOM 604 C C . LEU A 1 74 ? 16.430 -5.228 -2.869 1.00 97.06 74 LEU A C 1
ATOM 606 O O . LEU A 1 74 ? 16.883 -5.661 -1.810 1.00 97.06 74 LEU A O 1
ATOM 610 N N . GLY A 1 75 ? 15.694 -4.114 -2.915 1.00 95.44 75 GLY A N 1
ATOM 611 C CA . GLY A 1 75 ? 15.260 -3.388 -1.719 1.00 95.44 75 GLY A CA 1
ATOM 612 C C . GLY A 1 75 ? 16.349 -2.561 -1.044 1.00 95.44 75 GLY A C 1
ATOM 613 O O . GLY A 1 75 ? 16.212 -2.214 0.125 1.00 95.44 75 GLY A O 1
ATOM 614 N N . VAL A 1 76 ? 17.432 -2.243 -1.761 1.00 97.00 76 VAL A N 1
ATOM 615 C CA . VAL A 1 76 ? 18.580 -1.492 -1.220 1.00 97.00 76 VAL A CA 1
ATOM 616 C C . VAL A 1 76 ? 18.751 -0.101 -1.837 1.00 97.00 76 VAL A C 1
ATOM 618 O O . VAL A 1 76 ? 19.670 0.634 -1.472 1.00 97.00 76 VAL A O 1
ATOM 621 N N . ALA A 1 77 ? 17.851 0.305 -2.739 1.00 95.56 77 ALA A N 1
ATOM 622 C CA . ALA A 1 77 ? 17.885 1.609 -3.406 1.00 95.56 77 ALA A CA 1
ATOM 623 C C . ALA A 1 77 ? 17.852 2.810 -2.452 1.00 95.56 77 ALA A C 1
ATOM 625 O O . ALA A 1 77 ? 18.479 3.827 -2.745 1.00 95.56 77 ALA A O 1
ATOM 626 N N . TYR A 1 78 ? 17.210 2.687 -1.287 1.00 94.25 78 TYR A N 1
ATOM 627 C CA . TYR A 1 78 ? 17.127 3.768 -0.299 1.00 94.25 78 TYR A CA 1
ATOM 628 C C . TYR A 1 78 ? 18.505 4.226 0.229 1.00 94.25 78 TYR A C 1
ATOM 630 O O . TYR A 1 78 ? 18.638 5.324 0.770 1.00 94.25 78 TYR A O 1
ATOM 638 N N . HIS A 1 79 ? 19.563 3.423 0.046 1.00 96.00 79 HIS A N 1
ATOM 639 C CA . HIS A 1 79 ? 20.947 3.803 0.364 1.00 96.00 79 HIS A CA 1
ATOM 640 C C . HIS A 1 79 ? 21.634 4.661 -0.703 1.00 96.00 79 HIS A C 1
ATOM 642 O O . HIS A 1 79 ? 22.674 5.260 -0.400 1.00 96.00 79 HIS A O 1
ATOM 648 N N . PHE A 1 80 ? 21.085 4.685 -1.919 1.00 96.12 80 PHE A N 1
ATOM 649 C CA . PHE A 1 80 ? 21.709 5.222 -3.133 1.00 96.12 80 PHE A CA 1
ATOM 650 C C . PHE A 1 80 ? 20.784 6.179 -3.896 1.00 96.12 80 PHE A C 1
ATOM 652 O O . PHE A 1 80 ? 20.929 6.351 -5.105 1.00 96.12 80 PHE A O 1
ATOM 659 N N . GLN A 1 81 ? 19.803 6.778 -3.210 1.00 93.31 81 GLN A N 1
ATOM 660 C CA . GLN A 1 81 ? 18.783 7.624 -3.836 1.00 93.31 81 GLN A CA 1
ATOM 661 C C . GLN A 1 81 ? 19.408 8.736 -4.688 1.00 93.31 81 GLN A C 1
ATOM 663 O O . GLN A 1 81 ? 19.005 8.938 -5.827 1.00 93.31 81 GLN A O 1
ATOM 668 N N . LYS A 1 82 ? 20.457 9.388 -4.172 1.00 93.06 82 LYS A N 1
ATOM 669 C CA . LYS A 1 82 ? 21.174 10.442 -4.893 1.00 93.06 82 LYS A CA 1
ATOM 670 C C . LYS A 1 82 ? 21.830 9.913 -6.171 1.00 93.06 82 LYS A C 1
ATOM 672 O O . LYS A 1 82 ? 21.665 10.501 -7.230 1.00 93.06 82 LYS A O 1
ATOM 677 N N . GLU A 1 83 ? 22.567 8.811 -6.080 1.00 94.56 83 GLU A N 1
ATOM 678 C CA . GLU A 1 83 ? 23.262 8.208 -7.217 1.00 94.56 83 GLU A CA 1
ATOM 679 C C . GLU A 1 83 ? 22.277 7.729 -8.296 1.00 94.56 83 GLU A C 1
ATOM 681 O O . GLU A 1 83 ? 22.553 7.859 -9.489 1.00 94.56 83 GLU A O 1
ATOM 686 N N . ILE A 1 84 ? 21.121 7.198 -7.884 1.00 94.38 84 ILE A N 1
ATOM 687 C CA . ILE A 1 84 ? 20.028 6.809 -8.783 1.00 94.38 84 ILE A CA 1
ATOM 688 C C . ILE A 1 84 ? 19.433 8.045 -9.462 1.00 94.38 84 ILE A C 1
ATOM 690 O O . ILE A 1 84 ? 19.277 8.049 -10.682 1.00 94.38 84 ILE A O 1
ATOM 694 N N . ASP A 1 85 ? 19.131 9.092 -8.695 1.00 92.06 85 ASP A N 1
ATOM 695 C CA . ASP A 1 85 ? 18.549 10.330 -9.210 1.00 92.06 85 ASP A CA 1
ATOM 696 C C . ASP A 1 85 ? 19.471 11.015 -10.222 1.00 92.06 85 ASP A C 1
ATOM 698 O O . ASP A 1 85 ? 19.032 11.315 -11.334 1.00 92.06 85 ASP A O 1
ATOM 702 N N . ASP A 1 86 ? 20.751 11.181 -9.882 1.00 90.94 86 ASP A N 1
ATOM 703 C CA . ASP A 1 86 ? 21.763 11.779 -10.757 1.00 90.94 86 ASP A CA 1
ATOM 704 C C . ASP A 1 86 ? 21.897 10.972 -12.069 1.00 90.94 86 ASP A C 1
ATOM 706 O O . ASP A 1 86 ? 21.936 11.534 -13.169 1.00 90.94 86 ASP A O 1
ATOM 710 N N . ALA A 1 87 ? 21.911 9.635 -11.979 1.00 91.50 87 ALA A N 1
ATOM 711 C CA . ALA A 1 87 ? 22.013 8.762 -13.147 1.00 91.50 87 ALA A CA 1
ATOM 712 C C . ALA A 1 87 ? 20.763 8.821 -14.039 1.00 91.50 87 ALA A C 1
ATOM 714 O O . ALA A 1 87 ? 20.879 8.937 -15.260 1.00 91.50 87 ALA A O 1
ATOM 715 N N . LEU A 1 88 ? 19.566 8.761 -13.450 1.00 91.69 88 LEU A N 1
ATOM 716 C CA . LEU A 1 88 ? 18.308 8.849 -14.192 1.00 91.69 88 LEU A CA 1
ATOM 717 C C . LEU A 1 88 ? 18.095 10.242 -14.791 1.00 91.69 88 LEU A C 1
ATOM 719 O O . LEU A 1 88 ? 17.487 10.358 -15.850 1.00 91.69 88 LEU A O 1
ATOM 723 N N . GLU A 1 89 ? 18.606 11.301 -14.162 1.00 90.12 89 GLU A N 1
ATOM 724 C CA . GLU A 1 89 ? 18.592 12.648 -14.736 1.00 90.12 89 GLU A CA 1
ATOM 725 C C . GLU A 1 89 ? 19.474 12.746 -15.972 1.00 90.12 89 GLU A C 1
ATOM 727 O O . GLU A 1 89 ? 19.044 13.270 -16.994 1.00 90.12 89 GLU A O 1
ATOM 732 N N . LYS A 1 90 ? 20.684 12.187 -15.928 1.00 88.38 90 LYS A N 1
ATOM 733 C CA . LYS A 1 90 ? 21.553 12.120 -17.109 1.00 88.38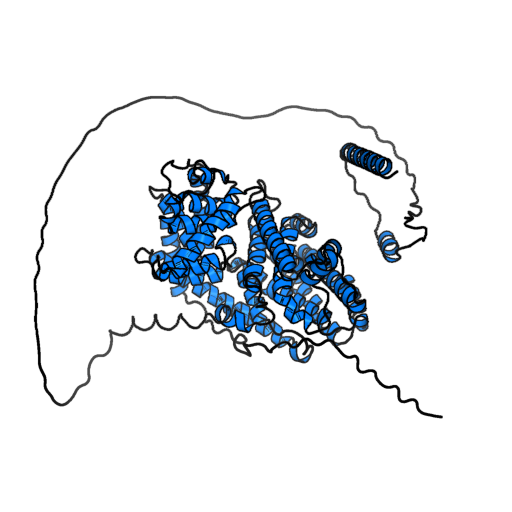 90 LYS A CA 1
ATOM 734 C C . LYS A 1 90 ? 20.870 11.339 -18.237 1.00 88.38 90 LYS A C 1
ATOM 736 O O . LYS A 1 90 ? 20.735 11.845 -19.347 1.00 88.38 90 LYS A O 1
ATOM 741 N N . ILE A 1 91 ? 20.326 10.163 -17.911 1.00 88.00 91 ILE A N 1
ATOM 742 C CA . ILE A 1 91 ? 19.615 9.308 -18.867 1.00 88.00 91 ILE A CA 1
ATOM 743 C C . ILE A 1 91 ? 18.359 9.994 -19.415 1.00 88.00 91 ILE A C 1
ATOM 745 O O . ILE A 1 91 ? 18.011 9.753 -20.561 1.00 88.00 91 ILE A O 1
ATOM 749 N N . SER A 1 92 ? 17.645 10.842 -18.670 1.00 85.62 92 SER A N 1
ATOM 750 C CA . SER A 1 92 ? 16.433 11.493 -19.196 1.00 85.62 92 SER A CA 1
ATOM 751 C C . SER A 1 92 ? 16.719 12.501 -20.316 1.00 85.62 92 SER A C 1
ATOM 753 O O . SER A 1 92 ? 15.846 12.732 -21.153 1.00 85.62 92 SER A O 1
ATOM 755 N N . HIS A 1 93 ? 17.933 13.056 -20.368 1.00 83.44 93 HIS A N 1
ATOM 756 C CA . HIS A 1 93 ? 18.360 14.012 -21.394 1.00 83.44 93 HIS A CA 1
ATOM 757 C C . HIS A 1 93 ? 18.919 13.345 -22.659 1.00 83.44 93 HIS A C 1
ATOM 759 O O . HIS A 1 93 ? 18.959 13.977 -23.719 1.00 83.44 93 HIS A O 1
ATOM 765 N N . ASP A 1 94 ? 19.328 12.078 -22.573 1.00 81.94 94 ASP A N 1
ATOM 766 C CA . ASP A 1 94 ? 19.822 11.327 -23.724 1.00 81.94 94 ASP A CA 1
ATOM 767 C C . ASP A 1 94 ? 18.689 11.047 -24.724 1.00 81.94 94 ASP A C 1
ATOM 769 O O . ASP A 1 94 ? 17.528 10.869 -24.355 1.00 81.94 94 ASP A O 1
ATOM 773 N N . ARG A 1 95 ? 18.990 10.958 -26.021 1.00 78.75 95 ARG A N 1
ATOM 774 C CA . ARG A 1 95 ? 17.985 10.489 -26.993 1.00 78.75 95 ARG A CA 1
ATOM 775 C C . ARG A 1 95 ? 17.832 8.971 -26.886 1.00 78.75 95 ARG A C 1
ATOM 777 O O . ARG A 1 95 ? 18.734 8.284 -26.415 1.00 78.75 95 ARG A O 1
ATOM 784 N N . PHE A 1 96 ? 16.673 8.449 -27.273 1.00 77.62 96 PHE A N 1
ATOM 785 C CA . PHE A 1 96 ? 16.568 7.019 -27.562 1.00 77.62 96 PHE A CA 1
ATOM 786 C C . PHE A 1 96 ? 17.394 6.718 -28.809 1.00 77.62 96 PHE A C 1
ATOM 788 O O . PHE A 1 96 ? 17.363 7.504 -29.760 1.00 77.62 96 PHE A O 1
ATOM 795 N N . ASP A 1 97 ? 18.130 5.612 -28.793 1.00 76.44 97 ASP A N 1
ATOM 796 C CA . ASP A 1 97 ? 18.724 5.087 -30.015 1.00 76.44 97 ASP A CA 1
ATOM 797 C C . ASP A 1 97 ? 17.600 4.434 -30.832 1.00 76.44 97 ASP A C 1
ATOM 799 O O . ASP A 1 97 ? 16.740 3.717 -30.300 1.00 76.44 97 ASP A O 1
ATOM 803 N N . ASP A 1 98 ? 17.591 4.667 -32.141 1.00 75.25 98 ASP A N 1
ATOM 804 C CA . ASP A 1 98 ? 16.661 3.986 -33.042 1.00 75.25 98 ASP A CA 1
ATOM 805 C C . ASP A 1 98 ? 16.841 2.458 -32.954 1.00 75.25 98 ASP A C 1
ATOM 807 O O . ASP A 1 98 ? 15.870 1.710 -33.102 1.00 75.25 98 ASP A O 1
ATOM 811 N N . ASN A 1 99 ? 18.053 2.002 -32.612 1.00 81.19 99 ASN A N 1
ATOM 812 C CA . ASN A 1 99 ? 18.408 0.601 -32.402 1.00 81.19 99 ASN A CA 1
ATOM 813 C C . ASN A 1 99 ? 18.096 0.065 -30.993 1.00 81.19 99 ASN A C 1
ATOM 815 O O . ASN A 1 99 ? 18.301 -1.128 -30.768 1.00 81.19 99 ASN A O 1
ATOM 819 N N . ASP A 1 100 ? 17.616 0.892 -30.051 1.00 84.75 100 ASP A N 1
ATOM 820 C CA . ASP A 1 100 ? 17.240 0.409 -28.714 1.00 84.75 100 ASP A CA 1
ATOM 821 C C . ASP A 1 100 ? 16.120 -0.635 -28.833 1.00 84.75 100 ASP A C 1
ATOM 823 O O . ASP A 1 100 ? 15.058 -0.363 -29.413 1.00 84.75 100 ASP A O 1
ATOM 827 N N . ASP A 1 101 ? 16.349 -1.817 -28.266 1.00 92.00 101 ASP A N 1
ATOM 828 C CA . ASP A 1 101 ? 15.385 -2.914 -28.262 1.00 92.00 101 ASP A CA 1
ATOM 829 C C . ASP A 1 101 ? 14.193 -2.653 -27.321 1.00 92.00 101 ASP A C 1
ATOM 831 O O . ASP A 1 101 ? 14.127 -1.651 -26.598 1.00 92.00 101 ASP A O 1
ATOM 835 N N . LEU A 1 102 ? 13.204 -3.553 -27.356 1.00 95.69 102 LEU A N 1
ATOM 836 C CA . LEU A 1 102 ? 11.999 -3.421 -26.540 1.00 95.69 102 LEU A CA 1
ATOM 837 C C . LEU A 1 102 ? 12.335 -3.409 -25.044 1.00 95.69 102 LEU A C 1
ATOM 839 O O . LEU A 1 102 ? 11.791 -2.594 -24.303 1.00 95.69 102 LEU A O 1
ATOM 843 N N . PHE A 1 103 ? 13.265 -4.263 -24.615 1.00 95.19 103 PHE A N 1
ATOM 844 C CA . PHE A 1 103 ? 13.700 -4.344 -23.225 1.00 95.19 103 PHE A CA 1
ATOM 845 C C . PHE A 1 103 ? 14.241 -3.002 -22.712 1.00 95.19 103 PHE A C 1
ATOM 847 O O . PHE A 1 103 ? 13.775 -2.506 -21.686 1.00 95.19 103 PHE A O 1
ATOM 854 N N . ILE A 1 104 ? 15.189 -2.385 -23.424 1.00 93.69 104 ILE A N 1
ATOM 855 C CA . ILE A 1 104 ? 15.821 -1.130 -22.998 1.00 93.69 104 ILE A CA 1
ATOM 856 C C . ILE A 1 104 ? 14.826 0.025 -22.999 1.00 93.69 104 ILE A C 1
ATOM 858 O O . ILE A 1 104 ? 14.795 0.791 -22.031 1.00 93.69 104 ILE A O 1
ATOM 862 N N . VAL A 1 105 ? 13.982 0.137 -24.031 1.00 95.31 105 VAL A N 1
ATOM 863 C CA . VAL A 1 105 ? 12.971 1.203 -24.093 1.00 95.31 105 VAL A CA 1
ATOM 864 C C . VAL A 1 105 ? 11.971 1.069 -22.949 1.00 95.31 105 VAL A C 1
ATOM 866 O O . VAL A 1 105 ? 11.718 2.047 -22.245 1.00 95.31 105 VAL A O 1
ATOM 869 N N . SER A 1 106 ? 11.445 -0.135 -22.713 1.00 97.25 106 SER A N 1
ATOM 870 C CA . SER A 1 106 ? 10.488 -0.382 -21.635 1.00 97.25 106 SER A CA 1
ATOM 871 C C . SER A 1 106 ? 11.094 -0.169 -20.249 1.00 97.25 106 SER A C 1
ATOM 873 O O . SER A 1 106 ? 10.472 0.479 -19.407 1.00 97.25 106 SER A O 1
ATOM 875 N N . LEU A 1 107 ? 12.320 -0.645 -20.011 1.00 96.44 107 LEU A N 1
ATOM 876 C CA . LEU A 1 107 ? 13.012 -0.457 -18.735 1.00 96.44 107 LEU A CA 1
ATOM 877 C C . LEU A 1 107 ? 13.274 1.026 -18.452 1.00 96.44 107 LEU A C 1
ATOM 879 O O . LEU A 1 107 ? 12.979 1.518 -17.363 1.00 96.44 107 LEU A O 1
ATOM 883 N N . ARG A 1 108 ? 13.782 1.760 -19.447 1.00 95.06 108 ARG A N 1
ATOM 884 C CA . ARG A 1 108 ? 14.026 3.202 -19.339 1.00 95.06 108 ARG A CA 1
ATOM 885 C C . ARG A 1 108 ? 12.734 3.977 -19.098 1.00 95.06 108 ARG A C 1
ATOM 887 O O . ARG A 1 108 ? 12.718 4.856 -18.239 1.00 95.06 108 ARG A O 1
ATOM 894 N N . PHE A 1 109 ? 11.662 3.634 -19.815 1.00 96.19 109 PHE A N 1
ATOM 895 C CA . PHE A 1 109 ? 10.334 4.210 -19.608 1.00 96.19 109 PHE A CA 1
ATOM 896 C C . PHE A 1 109 ? 9.858 4.013 -18.171 1.00 96.19 109 PHE A C 1
ATOM 898 O O . PHE A 1 109 ? 9.508 4.987 -17.503 1.00 96.19 109 PHE A O 1
ATOM 905 N N . ARG A 1 110 ? 9.910 2.770 -17.679 1.00 97.00 110 ARG A N 1
ATOM 906 C CA . ARG A 1 110 ? 9.481 2.408 -16.329 1.00 97.00 110 ARG A CA 1
ATOM 907 C C . ARG A 1 110 ? 10.255 3.170 -15.253 1.00 97.00 110 ARG A C 1
ATOM 909 O O . ARG A 1 110 ? 9.632 3.845 -14.439 1.00 97.00 110 ARG A O 1
ATOM 916 N N . LEU A 1 111 ? 11.588 3.115 -15.281 1.00 96.12 111 LEU A N 1
ATOM 917 C CA . LEU A 1 111 ? 12.432 3.734 -14.251 1.00 96.12 111 LEU A CA 1
ATOM 918 C C . LEU A 1 111 ? 12.271 5.261 -14.197 1.00 96.12 111 LEU A C 1
ATOM 920 O O . LEU A 1 111 ? 12.211 5.846 -13.117 1.00 96.12 111 LEU A O 1
ATOM 924 N N . LEU A 1 112 ? 12.157 5.919 -15.355 1.00 94.25 112 LEU A N 1
ATOM 925 C CA . LEU A 1 112 ? 11.952 7.367 -15.408 1.00 94.25 112 LEU A CA 1
ATOM 926 C C . LEU A 1 112 ? 10.551 7.767 -14.925 1.00 94.25 112 LEU A C 1
ATOM 928 O O . LEU A 1 112 ? 10.433 8.706 -14.137 1.00 94.25 112 LEU A O 1
ATOM 932 N N . ARG A 1 113 ? 9.503 7.030 -15.314 1.00 93.88 113 ARG A N 1
ATOM 933 C CA . ARG A 1 113 ? 8.134 7.250 -14.817 1.00 93.88 113 ARG A CA 1
ATOM 934 C C . ARG A 1 113 ? 8.033 7.053 -13.303 1.00 93.88 113 ARG A C 1
ATOM 936 O O . ARG A 1 113 ? 7.422 7.880 -12.638 1.00 93.88 113 ARG A O 1
ATOM 943 N N . GLN A 1 114 ? 8.674 6.022 -12.752 1.00 92.38 114 GLN A N 1
ATOM 944 C CA . GLN A 1 114 ? 8.704 5.774 -11.302 1.00 92.38 114 GLN A CA 1
ATOM 945 C C . GLN A 1 114 ? 9.384 6.908 -10.519 1.00 92.38 114 GLN A C 1
ATOM 947 O O . GLN A 1 114 ? 8.992 7.188 -9.394 1.00 92.38 114 GLN A O 1
ATOM 952 N N . ARG A 1 115 ? 10.353 7.615 -11.119 1.00 89.31 115 ARG A N 1
ATOM 953 C CA . ARG A 1 115 ? 10.976 8.818 -10.531 1.00 89.31 115 ARG A CA 1
ATOM 954 C C . ARG A 1 115 ? 10.080 10.070 -10.607 1.00 89.31 115 ARG A C 1
ATOM 956 O O . ARG A 1 115 ? 10.459 11.131 -10.123 1.00 89.31 115 ARG A O 1
ATOM 963 N N . GLY A 1 116 ? 8.924 9.998 -11.265 1.00 88.38 116 GLY A N 1
ATOM 964 C CA . GLY A 1 116 ? 8.082 11.166 -11.538 1.00 88.38 116 GLY A CA 1
ATOM 965 C C . GLY A 1 116 ? 8.483 11.939 -12.804 1.00 88.38 116 GLY A C 1
ATOM 966 O O . GLY A 1 116 ? 7.967 13.028 -13.057 1.00 88.38 116 GLY A O 1
ATOM 967 N N . ALA A 1 117 ? 9.389 11.408 -13.637 1.00 87.06 117 ALA A N 1
ATOM 968 C CA . ALA A 1 117 ? 9.748 12.050 -14.897 1.00 87.06 117 ALA A CA 1
ATOM 969 C C . ALA A 1 117 ? 8.696 11.753 -15.975 1.00 87.06 117 ALA A C 1
ATOM 971 O O . ALA A 1 117 ? 8.472 10.605 -16.373 1.00 87.06 117 ALA A O 1
ATOM 972 N N . LYS A 1 118 ? 8.068 12.812 -16.498 1.00 82.88 118 LYS A N 1
ATOM 973 C CA . LYS A 1 118 ? 7.089 12.689 -17.579 1.00 82.88 118 LYS A CA 1
ATOM 974 C C . LYS A 1 118 ? 7.774 12.274 -18.882 1.00 82.88 118 LYS A C 1
ATOM 976 O O . LYS A 1 118 ? 8.472 13.065 -19.509 1.00 82.88 118 LYS A O 1
ATOM 981 N N . MET A 1 119 ? 7.509 11.046 -19.312 1.00 89.00 119 MET A N 1
ATOM 982 C CA . MET A 1 119 ? 7.914 10.507 -20.612 1.00 89.00 119 MET A CA 1
ATOM 983 C C . MET A 1 119 ? 6.682 10.130 -21.420 1.00 89.00 119 MET A C 1
ATOM 985 O O . MET A 1 119 ? 5.759 9.557 -20.851 1.00 89.00 119 MET A O 1
ATOM 989 N N . THR A 1 120 ? 6.643 10.433 -22.718 1.00 91.94 120 THR A N 1
ATOM 990 C CA . THR A 1 120 ? 5.496 10.086 -23.570 1.00 91.94 120 THR A CA 1
ATOM 991 C C . THR A 1 120 ? 5.491 8.594 -23.905 1.00 91.94 120 THR A C 1
ATOM 993 O O . THR A 1 120 ? 6.546 7.993 -24.105 1.00 91.94 120 THR A O 1
ATOM 996 N N . CYS A 1 121 ? 4.306 7.982 -23.968 1.00 95.31 121 CYS A N 1
ATOM 997 C CA . CYS A 1 121 ? 4.153 6.586 -24.385 1.00 95.31 121 CYS A CA 1
ATOM 998 C C . CYS A 1 121 ? 4.437 6.360 -25.884 1.00 95.31 121 CYS A C 1
ATOM 1000 O O . CYS A 1 121 ? 4.611 5.218 -26.303 1.00 95.31 121 CYS A O 1
ATOM 1002 N N . ASP A 1 122 ? 4.568 7.432 -26.676 1.00 94.31 122 ASP A N 1
ATOM 1003 C CA . ASP A 1 122 ? 4.885 7.396 -28.114 1.00 94.31 122 ASP A CA 1
ATOM 1004 C C . ASP A 1 122 ? 6.205 6.677 -28.430 1.00 94.31 122 ASP A C 1
ATOM 1006 O O . ASP A 1 122 ? 6.411 6.203 -29.546 1.00 94.31 122 ASP A O 1
ATOM 1010 N N . VAL A 1 123 ? 7.101 6.541 -27.444 1.00 94.06 123 VAL A N 1
ATOM 1011 C CA . VAL A 1 123 ? 8.329 5.737 -27.571 1.00 94.06 123 VAL A CA 1
ATOM 1012 C C . VAL A 1 123 ? 8.041 4.286 -27.972 1.00 94.06 123 VAL A C 1
ATOM 1014 O O . VAL A 1 123 ? 8.912 3.625 -28.539 1.00 94.06 123 VAL A O 1
ATOM 1017 N N . PHE A 1 124 ? 6.822 3.793 -27.719 1.00 96.44 124 PHE A N 1
ATOM 1018 C CA . PHE A 1 124 ? 6.401 2.445 -28.081 1.00 96.44 124 PHE A CA 1
ATOM 1019 C C . PHE A 1 124 ? 5.821 2.319 -29.497 1.00 96.44 124 PHE A C 1
ATOM 1021 O O . PHE A 1 124 ? 5.687 1.196 -29.985 1.00 96.44 124 PHE A O 1
ATOM 1028 N N . GLU A 1 125 ? 5.553 3.423 -30.202 1.00 95.06 125 GLU A N 1
ATOM 1029 C CA . GLU A 1 125 ? 5.005 3.394 -31.570 1.00 95.06 125 GLU A CA 1
ATOM 1030 C C . GLU A 1 125 ? 5.937 2.676 -32.553 1.00 95.06 125 GLU A C 1
ATOM 1032 O O . GLU A 1 125 ? 5.488 1.961 -33.447 1.00 95.06 125 GLU A O 1
ATOM 1037 N N . LYS A 1 126 ? 7.261 2.744 -32.344 1.00 93.75 126 LYS A N 1
ATOM 1038 C CA . LYS A 1 126 ? 8.227 2.012 -33.185 1.00 93.75 126 LYS A CA 1
ATOM 1039 C C . LYS A 1 126 ? 8.073 0.486 -33.116 1.00 93.75 126 LYS A C 1
ATOM 1041 O O . LYS A 1 126 ? 8.579 -0.229 -33.990 1.00 93.75 126 LYS A O 1
ATOM 1046 N N . PHE A 1 127 ? 7.374 -0.031 -32.105 1.00 96.25 127 PHE A N 1
ATOM 1047 C CA . PHE A 1 127 ? 7.074 -1.453 -31.937 1.00 96.25 127 PHE A CA 1
ATOM 1048 C C . PHE A 1 127 ? 5.701 -1.851 -32.495 1.00 96.25 127 PHE A C 1
ATOM 1050 O O . PHE A 1 127 ? 5.340 -3.028 -32.409 1.00 96.25 127 PHE A O 1
ATOM 1057 N N . LYS A 1 128 ? 4.968 -0.918 -33.115 1.00 96.06 128 LYS A N 1
ATOM 1058 C CA . LYS A 1 128 ? 3.712 -1.184 -33.819 1.00 96.06 128 LYS A CA 1
ATOM 1059 C C . LYS A 1 128 ? 3.904 -1.396 -35.324 1.00 96.06 128 LYS A C 1
ATOM 1061 O O . LYS A 1 128 ? 4.853 -0.893 -35.923 1.00 96.06 128 LYS A O 1
ATOM 1066 N N . ASP A 1 129 ? 3.052 -2.226 -35.911 1.00 95.44 129 ASP A N 1
ATOM 1067 C CA . ASP A 1 129 ? 2.959 -2.456 -37.351 1.00 95.44 129 ASP A CA 1
ATOM 1068 C C . ASP A 1 129 ? 2.114 -1.376 -38.051 1.00 95.44 129 ASP A C 1
ATOM 1070 O O . ASP A 1 129 ? 1.592 -0.460 -37.415 1.00 95.44 129 ASP A O 1
ATOM 1074 N N . ASP A 1 130 ? 1.985 -1.480 -39.375 1.00 94.56 130 ASP A N 1
ATOM 1075 C CA . ASP A 1 130 ? 1.236 -0.516 -40.193 1.00 94.56 130 ASP A CA 1
ATOM 1076 C C . ASP A 1 130 ? -0.279 -0.511 -39.887 1.00 94.56 130 ASP A C 1
ATOM 1078 O O . ASP A 1 130 ? -0.966 0.459 -40.210 1.00 94.56 130 ASP A O 1
ATOM 1082 N N . ASP A 1 131 ? -0.798 -1.567 -39.243 1.00 93.12 131 ASP A N 1
ATOM 1083 C CA . ASP A 1 131 ? -2.183 -1.656 -38.759 1.00 93.12 131 ASP A CA 1
ATOM 1084 C C . ASP A 1 131 ? -2.350 -1.019 -37.364 1.00 93.12 131 ASP A C 1
ATOM 1086 O O . ASP A 1 131 ? -3.449 -1.024 -36.798 1.00 93.12 131 ASP A O 1
ATOM 1090 N N . GLY A 1 132 ? -1.268 -0.482 -36.791 1.00 93.06 132 GLY A N 1
ATOM 1091 C CA . GLY A 1 132 ? -1.246 0.134 -35.472 1.00 93.06 132 GLY A CA 1
ATOM 1092 C C . GLY A 1 132 ? -1.294 -0.873 -34.324 1.00 93.06 132 GLY A C 1
ATOM 1093 O O . GLY A 1 132 ? -1.680 -0.492 -33.222 1.00 93.06 132 GLY A O 1
ATOM 1094 N N . LYS A 1 133 ? -0.927 -2.143 -34.540 1.00 95.62 133 LYS A N 1
ATOM 1095 C CA . LYS A 1 133 ? -0.869 -3.187 -33.501 1.00 95.62 133 LYS A CA 1
ATOM 1096 C C . LYS A 1 133 ? 0.569 -3.518 -33.140 1.00 95.62 133 LYS A C 1
ATOM 1098 O O . LYS A 1 133 ? 1.465 -3.375 -33.960 1.00 95.62 133 LYS A O 1
ATOM 1103 N N . PHE A 1 134 ? 0.812 -4.012 -31.928 1.00 97.00 134 PHE A N 1
ATOM 1104 C CA . PHE A 1 134 ? 2.145 -4.495 -31.557 1.00 97.00 134 PHE A CA 1
ATOM 1105 C C . PHE A 1 134 ? 2.619 -5.607 -32.504 1.00 97.00 134 PHE A C 1
ATOM 1107 O O . PHE A 1 134 ? 1.908 -6.588 -32.737 1.00 97.00 134 PHE A O 1
ATOM 1114 N N . LYS A 1 135 ? 3.833 -5.445 -33.049 1.00 95.69 135 LYS A N 1
ATOM 1115 C CA . LYS A 1 135 ? 4.404 -6.345 -34.059 1.00 95.69 135 LYS A CA 1
ATOM 1116 C C . LYS A 1 135 ? 4.458 -7.780 -33.535 1.00 95.69 135 LYS A C 1
ATOM 1118 O O . LYS A 1 135 ? 5.044 -8.056 -32.490 1.00 95.69 135 LYS A O 1
ATOM 1123 N N . ALA A 1 136 ? 3.979 -8.730 -34.336 1.00 92.69 136 ALA A N 1
ATOM 1124 C CA . ALA A 1 136 ? 4.065 -10.158 -34.020 1.00 92.69 136 ALA A CA 1
ATOM 1125 C C . ALA A 1 136 ? 5.513 -10.643 -33.775 1.00 92.69 136 ALA A C 1
ATOM 1127 O O . ALA A 1 136 ? 5.734 -11.587 -33.021 1.00 92.69 136 ALA A O 1
ATOM 1128 N N . SER A 1 137 ? 6.515 -9.985 -34.369 1.00 93.56 137 SER A N 1
ATOM 1129 C CA . SER A 1 137 ? 7.933 -10.310 -34.166 1.00 93.56 137 SER A CA 1
ATOM 1130 C C . SER A 1 137 ? 8.415 -10.120 -32.724 1.00 93.56 137 SER A C 1
ATOM 1132 O O . SER A 1 137 ? 9.405 -10.744 -32.348 1.00 93.56 137 SER A O 1
ATOM 1134 N N . LEU A 1 138 ? 7.729 -9.300 -31.915 1.00 93.94 138 LEU A N 1
ATOM 1135 C CA . LEU A 1 138 ? 8.069 -9.075 -30.503 1.00 93.94 138 LEU A CA 1
ATOM 1136 C C . LEU A 1 138 ? 7.888 -10.336 -29.654 1.00 93.94 138 LEU A C 1
ATOM 1138 O O . LEU A 1 138 ? 8.530 -10.467 -28.621 1.00 93.94 138 LEU A O 1
ATOM 1142 N N . MET A 1 139 ? 7.091 -11.305 -30.119 1.00 90.62 139 MET A N 1
ATOM 1143 C CA . MET A 1 139 ? 6.943 -12.603 -29.454 1.00 90.62 139 MET A CA 1
ATOM 1144 C C . MET A 1 139 ? 8.258 -13.400 -29.382 1.00 90.62 139 MET A C 1
ATOM 1146 O O . MET A 1 139 ? 8.327 -14.385 -28.659 1.00 90.62 139 MET A O 1
ATOM 1150 N N . ASN A 1 140 ? 9.302 -13.010 -30.116 1.00 90.12 140 ASN A N 1
ATOM 1151 C CA . ASN A 1 140 ? 10.618 -13.641 -30.000 1.00 90.12 140 ASN A CA 1
ATOM 1152 C C . ASN A 1 140 ? 11.480 -13.029 -28.878 1.00 90.12 140 ASN A C 1
ATOM 1154 O O . ASN A 1 140 ? 12.457 -13.649 -28.470 1.00 90.12 140 ASN A O 1
ATOM 1158 N N . ASP A 1 141 ? 11.131 -11.837 -28.380 1.00 92.81 141 ASP A N 1
ATOM 1159 C CA . ASP A 1 141 ? 11.835 -11.133 -27.303 1.00 92.81 141 ASP A CA 1
ATOM 1160 C C . ASP A 1 141 ? 11.006 -11.172 -26.014 1.00 92.81 141 ASP A C 1
ATOM 1162 O O . ASP A 1 141 ? 10.285 -10.237 -25.655 1.00 92.81 141 ASP A O 1
ATOM 1166 N N . VAL A 1 142 ? 11.081 -12.301 -25.311 1.00 94.38 142 VAL A N 1
ATOM 1167 C CA . VAL A 1 142 ? 10.263 -12.527 -24.114 1.00 94.38 142 VAL A CA 1
ATOM 1168 C C . VAL A 1 142 ? 10.668 -11.602 -22.956 1.00 94.38 142 VAL A C 1
ATOM 1170 O O . VAL A 1 142 ? 9.800 -11.145 -22.212 1.00 94.38 142 VAL A O 1
ATOM 1173 N N . HIS A 1 143 ? 11.955 -11.255 -22.831 1.00 94.06 143 HIS A N 1
ATOM 1174 C CA . HIS A 1 143 ? 12.431 -10.288 -21.832 1.00 94.06 143 HIS A CA 1
ATOM 1175 C C . HIS A 1 143 ? 11.921 -8.872 -22.121 1.00 94.06 143 HIS A C 1
ATOM 1177 O O . HIS A 1 143 ? 11.487 -8.173 -21.199 1.00 94.06 143 HIS A O 1
ATOM 1183 N N . GLY A 1 144 ? 11.924 -8.459 -23.391 1.00 96.56 144 GLY A N 1
ATOM 1184 C CA . GLY A 1 144 ? 11.314 -7.209 -23.826 1.00 96.56 144 GLY A CA 1
ATOM 1185 C C . GLY A 1 144 ? 9.815 -7.176 -23.554 1.00 96.56 144 GLY A C 1
ATOM 1186 O O . GLY A 1 144 ? 9.321 -6.193 -23.009 1.00 96.56 144 GLY A O 1
ATOM 1187 N N . MET A 1 145 ? 9.087 -8.262 -23.837 1.00 97.38 145 MET A N 1
ATOM 1188 C CA . MET A 1 145 ? 7.652 -8.336 -23.538 1.00 97.38 145 MET A CA 1
ATOM 1189 C C . MET A 1 145 ? 7.345 -8.233 -22.044 1.00 97.38 145 MET A C 1
ATOM 1191 O O . MET A 1 145 ? 6.411 -7.523 -21.677 1.00 97.38 145 MET A O 1
ATOM 1195 N N . LEU A 1 146 ? 8.114 -8.908 -21.185 1.00 97.94 146 LEU A N 1
ATOM 1196 C CA . LEU A 1 146 ? 7.947 -8.777 -19.737 1.00 97.94 146 LEU A CA 1
ATOM 1197 C C . LEU A 1 146 ? 8.237 -7.341 -19.279 1.00 97.94 146 LEU A C 1
ATOM 1199 O O . LEU A 1 146 ? 7.466 -6.766 -18.520 1.00 97.94 146 LEU A O 1
ATOM 1203 N N . SER A 1 147 ? 9.293 -6.718 -19.804 1.00 98.06 147 SER A N 1
ATOM 1204 C CA . SER A 1 147 ? 9.615 -5.324 -19.474 1.00 98.06 147 SER A CA 1
ATOM 1205 C C . SER A 1 147 ? 8.532 -4.353 -19.946 1.00 98.06 147 SER A C 1
ATOM 1207 O O . SER A 1 147 ? 8.210 -3.406 -19.229 1.00 98.06 147 SER A O 1
ATOM 1209 N N . LEU A 1 148 ? 7.945 -4.588 -21.126 1.00 98.56 148 LEU A N 1
ATOM 1210 C CA . LEU A 1 148 ? 6.822 -3.810 -21.649 1.00 98.56 148 LEU A CA 1
ATOM 1211 C C . LEU A 1 148 ? 5.570 -3.981 -20.791 1.00 98.56 148 LEU A C 1
ATOM 1213 O O . LEU A 1 148 ? 4.907 -2.985 -20.519 1.00 98.56 148 LEU A O 1
ATOM 1217 N N . TYR A 1 149 ? 5.271 -5.206 -20.351 1.00 98.62 149 TYR A N 1
ATOM 1218 C CA . TYR A 1 149 ? 4.184 -5.468 -19.410 1.00 98.62 149 TYR A CA 1
ATOM 1219 C C . TYR A 1 149 ? 4.354 -4.600 -18.158 1.00 98.62 149 TYR A C 1
ATOM 1221 O O . TYR A 1 149 ? 3.476 -3.798 -17.851 1.00 98.62 149 TYR A O 1
ATOM 1229 N N . GLU A 1 150 ? 5.524 -4.652 -17.513 1.00 98.38 150 GLU A N 1
ATOM 1230 C CA . GLU A 1 150 ? 5.785 -3.870 -16.298 1.00 98.38 150 GLU A CA 1
ATOM 1231 C C . GLU A 1 150 ? 5.713 -2.355 -16.525 1.00 98.38 150 GLU A C 1
ATOM 1233 O O . GLU A 1 150 ? 5.163 -1.614 -15.710 1.00 98.38 150 GLU A O 1
ATOM 1238 N N . ALA A 1 151 ? 6.243 -1.879 -17.652 1.00 98.25 151 ALA A N 1
ATOM 1239 C CA . ALA A 1 151 ? 6.190 -0.472 -18.031 1.00 98.25 151 ALA A CA 1
ATOM 1240 C C . ALA A 1 151 ? 4.754 0.014 -18.280 1.00 98.25 151 ALA A C 1
ATOM 1242 O O . ALA A 1 151 ? 4.399 1.131 -17.900 1.00 98.25 151 ALA A O 1
ATOM 1243 N N . ALA A 1 152 ? 3.916 -0.816 -18.900 1.00 98.25 152 ALA A N 1
ATOM 1244 C CA . ALA A 1 152 ? 2.565 -0.439 -19.286 1.00 98.25 152 ALA A CA 1
ATOM 1245 C C . ALA A 1 152 ? 1.624 -0.241 -18.085 1.00 98.25 152 ALA A C 1
ATOM 1247 O O . ALA A 1 152 ? 0.698 0.564 -18.156 1.00 98.25 152 ALA A O 1
ATOM 1248 N N . HIS A 1 153 ? 1.903 -0.871 -16.939 1.00 97.81 153 HIS A N 1
ATOM 1249 C CA . HIS A 1 153 ? 1.151 -0.637 -15.700 1.00 97.81 153 HIS A CA 1
ATOM 1250 C C . HIS A 1 153 ? 1.366 0.761 -15.077 1.00 97.81 153 HIS A C 1
ATOM 1252 O O . HIS A 1 153 ? 0.651 1.119 -14.136 1.00 97.81 153 HIS A O 1
ATOM 1258 N N . LEU A 1 154 ? 2.281 1.572 -15.628 1.00 97.38 154 LEU A N 1
ATOM 1259 C CA . LEU A 1 154 ? 2.490 2.991 -15.292 1.00 97.38 154 LEU A CA 1
ATOM 1260 C C . LEU A 1 154 ? 1.711 3.958 -16.202 1.00 97.38 154 LEU A C 1
ATOM 1262 O O . LEU A 1 154 ? 2.012 5.156 -16.246 1.00 97.38 154 LEU A O 1
ATOM 1266 N N . ALA A 1 155 ? 0.729 3.447 -16.949 1.00 97.38 155 ALA A N 1
ATOM 1267 C CA . ALA A 1 155 ? -0.146 4.259 -17.783 1.00 97.38 155 ALA A CA 1
ATOM 1268 C C . ALA A 1 155 ? -0.874 5.342 -16.980 1.00 97.38 155 ALA A C 1
ATOM 1270 O O . ALA A 1 155 ? -1.276 5.120 -15.834 1.00 97.38 155 ALA A O 1
ATOM 1271 N N . ILE A 1 156 ? -1.086 6.490 -17.621 1.00 97.38 156 ILE A N 1
ATOM 1272 C CA . ILE A 1 156 ? -1.978 7.558 -17.148 1.00 97.38 156 ILE A CA 1
ATOM 1273 C C . ILE A 1 156 ? -3.241 7.623 -18.027 1.00 97.38 156 ILE A C 1
ATOM 1275 O O . ILE A 1 156 ? -3.305 6.947 -19.060 1.00 97.38 156 ILE A O 1
ATOM 1279 N N . PRO A 1 157 ? -4.289 8.380 -17.644 1.00 97.38 157 PRO A N 1
ATOM 1280 C CA . PRO A 1 157 ? -5.497 8.481 -18.455 1.00 97.38 157 PRO A CA 1
ATOM 1281 C C . PRO A 1 157 ? -5.193 8.986 -19.876 1.00 97.38 157 PRO A C 1
ATOM 1283 O O . PRO A 1 157 ? -4.507 9.990 -20.052 1.00 97.38 157 PRO A O 1
ATOM 1286 N N . GLY A 1 158 ? -5.732 8.296 -20.886 1.00 96.06 158 GLY A N 1
ATOM 1287 C CA . GLY A 1 158 ? -5.563 8.638 -22.305 1.00 96.06 158 GLY A CA 1
ATOM 1288 C C . GLY A 1 158 ? -4.391 7.955 -23.022 1.00 96.06 158 GLY A C 1
ATOM 1289 O O . GLY A 1 158 ? -4.190 8.212 -24.204 1.00 96.06 158 GLY A O 1
ATOM 1290 N N . GLU A 1 159 ? -3.628 7.088 -22.350 1.00 97.25 159 GLU A N 1
ATOM 1291 C CA . GLU A 1 159 ? -2.516 6.339 -22.960 1.00 97.25 159 GLU A CA 1
ATOM 1292 C C . GLU A 1 159 ? -2.934 4.943 -23.438 1.00 97.25 159 GLU A C 1
ATOM 1294 O O . GLU A 1 159 ? -2.428 3.924 -22.963 1.00 97.25 159 GLU A O 1
ATOM 1299 N N . ASP A 1 160 ? -3.852 4.896 -24.406 1.00 96.25 160 ASP A N 1
ATOM 1300 C CA . ASP A 1 160 ? -4.460 3.651 -24.905 1.00 96.25 160 ASP A CA 1
ATOM 1301 C C . ASP A 1 160 ? -3.421 2.640 -25.439 1.00 96.25 160 ASP A C 1
ATOM 1303 O O . ASP A 1 160 ? -3.606 1.428 -25.324 1.00 96.25 160 ASP A O 1
ATOM 1307 N N . ILE A 1 161 ? -2.274 3.115 -25.948 1.00 97.69 161 ILE A N 1
ATOM 1308 C CA . ILE A 1 161 ? -1.157 2.256 -26.380 1.00 97.69 161 ILE A CA 1
ATOM 1309 C C . ILE A 1 161 ? -0.641 1.345 -25.255 1.00 97.69 161 ILE A C 1
ATOM 1311 O O . ILE A 1 161 ? -0.233 0.214 -25.519 1.00 97.69 161 ILE A O 1
ATOM 1315 N N . LEU A 1 162 ? -0.667 1.807 -24.003 1.00 98.25 162 LEU A N 1
ATOM 1316 C CA . LEU A 1 162 ? -0.220 1.016 -22.858 1.00 98.25 162 LEU A CA 1
ATOM 1317 C C . LEU A 1 162 ? -1.293 0.012 -22.420 1.00 98.25 162 LEU A C 1
ATOM 1319 O O . LEU A 1 162 ? -0.955 -1.105 -22.040 1.00 98.25 162 LEU A O 1
ATOM 1323 N N . ASP A 1 163 ? -2.579 0.339 -22.559 1.00 97.44 163 ASP A N 1
ATOM 1324 C CA . ASP A 1 163 ? -3.652 -0.641 -22.349 1.00 97.44 163 ASP A CA 1
ATOM 1325 C C . ASP A 1 163 ? -3.571 -1.781 -23.372 1.00 97.44 163 ASP A C 1
ATOM 1327 O O . ASP A 1 163 ? -3.654 -2.962 -23.021 1.00 97.44 163 ASP A O 1
ATOM 1331 N N . GLU A 1 164 ? -3.336 -1.441 -24.642 1.00 97.75 164 GLU A N 1
ATOM 1332 C CA . GLU A 1 164 ? -3.083 -2.423 -25.698 1.00 97.75 164 GLU A CA 1
ATOM 1333 C C . GLU A 1 164 ? -1.839 -3.270 -25.400 1.00 97.75 164 GLU A C 1
ATOM 1335 O O . GLU A 1 164 ? -1.855 -4.486 -25.616 1.00 97.75 164 GLU A O 1
ATOM 1340 N N . ALA A 1 165 ? -0.779 -2.655 -24.862 1.00 98.38 165 ALA A N 1
ATOM 1341 C CA . ALA A 1 165 ? 0.445 -3.349 -24.476 1.00 98.38 165 ALA A CA 1
ATOM 1342 C C . ALA A 1 165 ? 0.193 -4.369 -23.360 1.00 98.38 165 ALA A C 1
ATOM 1344 O O . ALA A 1 165 ? 0.673 -5.500 -23.461 1.00 98.38 165 ALA A O 1
ATOM 1345 N N . ILE A 1 166 ? -0.597 -4.020 -22.335 1.00 98.06 166 ILE A N 1
ATOM 1346 C CA . ILE A 1 166 ? -0.990 -4.946 -21.259 1.00 98.06 166 ILE A CA 1
ATOM 1347 C C . ILE A 1 166 ? -1.726 -6.151 -21.850 1.00 98.06 166 ILE A C 1
ATOM 1349 O O . ILE A 1 166 ? -1.385 -7.292 -21.532 1.00 98.06 166 ILE A O 1
ATOM 1353 N N . VAL A 1 167 ? -2.701 -5.931 -22.739 1.00 97.69 167 VAL A N 1
ATOM 1354 C CA . VAL A 1 167 ? -3.471 -7.021 -23.365 1.00 97.69 167 VAL A CA 1
ATOM 1355 C C . VAL A 1 167 ? -2.572 -7.925 -24.212 1.00 97.69 167 VAL A C 1
ATOM 1357 O O . VAL A 1 167 ? -2.632 -9.153 -24.079 1.00 97.69 167 VAL A O 1
ATOM 1360 N N . PHE A 1 168 ? -1.727 -7.333 -25.060 1.00 98.06 168 PHE A N 1
ATOM 1361 C CA . PHE A 1 168 ? -0.791 -8.052 -25.923 1.00 98.06 168 PHE A CA 1
ATOM 1362 C C . PHE A 1 168 ? 0.180 -8.908 -25.100 1.00 98.06 168 PHE A C 1
ATOM 1364 O O . PHE A 1 168 ? 0.210 -10.134 -25.238 1.00 98.06 168 PHE A O 1
ATOM 1371 N N . THR A 1 169 ? 0.925 -8.279 -24.191 1.00 98.44 169 THR A N 1
ATOM 1372 C CA . THR A 1 169 ? 1.950 -8.951 -23.383 1.00 98.44 169 THR A CA 1
ATOM 1373 C C . THR A 1 169 ? 1.344 -10.018 -22.476 1.00 98.44 169 THR A C 1
ATOM 1375 O O . THR A 1 169 ? 1.813 -11.154 -22.493 1.00 98.44 169 THR A O 1
ATOM 1378 N N . THR A 1 170 ? 0.239 -9.730 -21.779 1.00 98.06 170 THR A N 1
ATOM 1379 C CA . THR A 1 170 ? -0.453 -10.704 -20.913 1.00 98.06 170 THR A CA 1
ATOM 1380 C C . THR A 1 170 ? -0.850 -11.963 -21.678 1.00 98.06 170 THR A C 1
ATOM 1382 O O . THR A 1 170 ? -0.660 -13.080 -21.190 1.00 98.06 170 THR A O 1
ATOM 1385 N N . THR A 1 171 ? -1.406 -11.800 -22.881 1.00 97.38 171 THR A N 1
ATOM 1386 C CA . THR A 1 171 ? -1.872 -12.924 -23.703 1.00 97.38 171 THR A CA 1
ATOM 1387 C C . THR A 1 171 ? -0.710 -13.831 -24.103 1.00 97.38 171 THR A C 1
ATOM 1389 O O . THR A 1 171 ? -0.781 -15.053 -23.939 1.00 97.38 171 THR A O 1
ATOM 1392 N N . HIS A 1 172 ? 0.382 -13.243 -24.592 1.00 97.12 172 HIS A N 1
ATOM 1393 C CA . HIS A 1 172 ? 1.526 -14.003 -25.088 1.00 97.12 172 HIS A CA 1
ATOM 1394 C C . HIS A 1 172 ? 2.373 -14.604 -23.961 1.00 97.12 172 HIS A C 1
ATOM 1396 O O . HIS A 1 172 ? 2.720 -15.782 -24.042 1.00 97.12 172 HIS A O 1
ATOM 1402 N N . LEU A 1 173 ? 2.615 -13.865 -22.875 1.00 97.62 173 LEU A N 1
ATOM 1403 C CA . LEU A 1 173 ? 3.347 -14.354 -21.704 1.00 97.62 173 LEU A CA 1
ATOM 1404 C C . LEU A 1 173 ? 2.640 -15.555 -21.049 1.00 97.62 173 LEU A C 1
ATOM 1406 O O . LEU A 1 173 ? 3.276 -16.581 -20.799 1.00 97.62 173 LEU A O 1
ATOM 1410 N N . LYS A 1 174 ? 1.308 -15.502 -20.869 1.00 97.00 174 LYS A N 1
ATOM 1411 C CA . LYS A 1 174 ? 0.519 -16.648 -20.365 1.00 97.00 174 LYS A CA 1
ATOM 1412 C C . LYS A 1 174 ? 0.634 -17.874 -21.269 1.00 97.00 174 LYS A C 1
ATOM 1414 O O . LYS A 1 174 ? 0.781 -18.997 -20.779 1.00 97.00 174 LYS A O 1
ATOM 1419 N N . SER A 1 175 ? 0.573 -17.666 -22.584 1.00 95.81 175 SER A N 1
ATOM 1420 C CA . SER A 1 175 ? 0.730 -18.737 -23.573 1.00 95.81 175 SER A CA 1
ATOM 1421 C C . SER A 1 175 ? 2.121 -19.373 -23.503 1.00 95.81 175 SER A C 1
ATOM 1423 O O . SER A 1 175 ? 2.236 -20.596 -23.534 1.00 95.81 175 SER A O 1
ATOM 1425 N N . MET A 1 176 ? 3.179 -18.573 -23.367 1.00 94.75 176 MET A N 1
ATOM 1426 C CA . MET A 1 176 ? 4.560 -19.064 -23.299 1.00 94.75 176 MET A CA 1
ATOM 1427 C C . MET A 1 176 ? 4.828 -19.913 -22.061 1.00 94.75 176 MET A C 1
ATOM 1429 O O . MET A 1 176 ? 5.421 -20.987 -22.179 1.00 94.75 176 MET A O 1
ATOM 1433 N N . VAL A 1 177 ? 4.346 -19.471 -20.895 1.00 95.06 177 VAL A N 1
ATOM 1434 C CA . VAL A 1 177 ? 4.438 -20.240 -19.645 1.00 95.06 177 VAL A CA 1
ATOM 1435 C C . VAL A 1 177 ? 3.673 -21.558 -19.774 1.00 95.06 177 VAL A C 1
ATOM 1437 O O . VAL A 1 177 ? 4.222 -22.623 -19.496 1.00 95.06 177 VAL A O 1
ATOM 1440 N N . SER A 1 178 ? 2.435 -21.509 -20.277 1.00 94.94 178 SER A N 1
ATOM 1441 C CA . SER A 1 178 ? 1.580 -22.699 -20.419 1.00 94.94 178 SER A CA 1
ATOM 1442 C C . SER A 1 178 ? 2.143 -23.735 -21.397 1.00 94.94 178 SER A C 1
ATOM 1444 O O . SER A 1 178 ? 1.930 -24.931 -21.218 1.00 94.94 178 SER A O 1
ATOM 1446 N N . ASN A 1 179 ? 2.869 -23.285 -22.423 1.00 93.50 179 ASN A N 1
ATOM 1447 C CA . ASN A 1 179 ? 3.491 -24.142 -23.432 1.00 93.50 179 ASN A CA 1
ATOM 1448 C C . ASN A 1 179 ? 4.961 -24.484 -23.121 1.00 93.50 179 ASN A C 1
ATOM 1450 O O . ASN A 1 179 ? 5.638 -25.045 -23.982 1.00 93.50 179 ASN A O 1
ATOM 1454 N N . SER A 1 180 ? 5.467 -24.130 -21.931 1.00 92.38 180 SER A N 1
ATOM 1455 C CA . SER A 1 180 ? 6.850 -24.391 -21.495 1.00 92.38 180 SER A CA 1
ATOM 1456 C C . SER A 1 180 ? 7.916 -23.898 -22.488 1.00 92.38 180 SER A C 1
ATOM 1458 O O . SER A 1 180 ? 8.917 -24.568 -22.731 1.00 92.38 180 SER A O 1
ATOM 1460 N N . GLN A 1 181 ? 7.690 -22.727 -23.091 1.00 90.81 181 GLN A N 1
ATOM 1461 C CA . GLN A 1 181 ? 8.579 -22.143 -24.109 1.00 90.81 181 GLN A CA 1
ATOM 1462 C C . GLN A 1 181 ? 9.780 -21.387 -23.519 1.00 90.81 181 GLN A C 1
ATOM 1464 O O . GLN A 1 181 ? 10.667 -20.967 -24.256 1.00 90.81 181 GLN A O 1
ATOM 1469 N N . VAL A 1 182 ? 9.807 -21.210 -22.199 1.00 92.12 182 VAL A N 1
ATOM 1470 C CA . VAL A 1 182 ? 10.862 -20.527 -21.443 1.00 92.12 182 VAL A CA 1
ATOM 1471 C C . VAL A 1 182 ? 11.406 -21.447 -20.351 1.00 92.12 182 VAL A C 1
ATOM 1473 O O . VAL A 1 182 ? 10.746 -22.413 -19.962 1.00 92.12 182 VAL A O 1
ATOM 1476 N N . ASN A 1 183 ? 12.612 -21.160 -19.853 1.00 91.56 183 ASN A N 1
ATOM 1477 C CA . ASN A 1 183 ? 13.186 -21.911 -18.734 1.00 91.56 183 ASN A CA 1
ATOM 1478 C C . ASN A 1 183 ? 12.347 -21.737 -17.450 1.00 91.56 183 ASN A C 1
ATOM 1480 O O . ASN A 1 183 ? 11.561 -20.797 -17.333 1.00 91.56 183 ASN A O 1
ATOM 1484 N N . SER A 1 184 ? 12.517 -22.642 -16.482 1.00 90.44 184 SER A N 1
ATOM 1485 C CA . SER A 1 184 ? 11.690 -22.684 -15.270 1.00 90.44 184 SER A CA 1
ATOM 1486 C C . SER A 1 184 ? 11.784 -21.419 -14.416 1.00 90.44 184 SER A C 1
ATOM 1488 O O . SER A 1 184 ? 10.755 -20.933 -13.960 1.00 90.44 184 SER A O 1
ATOM 1490 N N . THR A 1 185 ? 12.987 -20.869 -14.227 1.00 90.81 185 THR A N 1
ATOM 1491 C CA . THR A 1 185 ? 13.204 -19.654 -13.423 1.00 90.81 185 THR A CA 1
ATOM 1492 C C . THR A 1 185 ? 12.519 -18.448 -14.061 1.00 90.81 185 THR A C 1
ATOM 1494 O O . THR A 1 185 ? 11.855 -17.670 -13.387 1.00 90.81 185 THR A O 1
ATOM 1497 N N . PHE A 1 186 ? 12.602 -18.315 -15.383 1.00 91.81 186 PHE A N 1
ATOM 1498 C CA . PHE A 1 186 ? 11.958 -17.211 -16.082 1.00 91.81 186 PHE A CA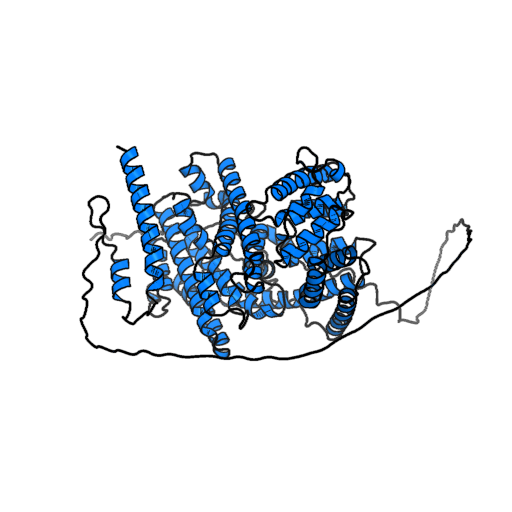 1
ATOM 1499 C C . PHE A 1 186 ? 10.438 -17.396 -16.201 1.00 91.81 186 PHE A C 1
ATOM 1501 O O . PHE A 1 186 ? 9.688 -16.426 -16.144 1.00 91.81 186 PHE A O 1
ATOM 1508 N N . ALA A 1 187 ? 9.949 -18.639 -16.296 1.00 95.06 187 ALA A N 1
ATOM 1509 C CA . ALA A 1 187 ? 8.518 -18.933 -16.198 1.00 95.06 187 ALA A CA 1
ATOM 1510 C C . ALA A 1 187 ? 7.936 -18.515 -14.837 1.00 95.06 187 ALA A C 1
ATOM 1512 O O . ALA A 1 187 ? 6.804 -18.027 -14.775 1.00 95.06 187 ALA A O 1
ATOM 1513 N N . GLU A 1 188 ? 8.705 -18.707 -13.762 1.00 95.31 188 GLU A N 1
ATOM 1514 C CA . GLU A 1 188 ? 8.374 -18.253 -12.411 1.00 95.31 188 GLU A CA 1
ATOM 1515 C C . GLU A 1 188 ? 8.294 -16.722 -12.354 1.00 95.31 188 GLU A C 1
ATOM 1517 O O . GLU A 1 188 ? 7.274 -16.198 -11.911 1.00 95.31 188 GLU A O 1
ATOM 1522 N N . GLU A 1 189 ? 9.280 -16.013 -12.920 1.00 95.38 189 GLU A N 1
ATOM 1523 C CA . GLU A 1 189 ? 9.272 -14.545 -13.021 1.00 95.38 189 GLU A CA 1
ATOM 1524 C C . GLU A 1 189 ? 8.065 -14.008 -13.786 1.00 95.38 189 GLU A C 1
ATOM 1526 O O . GLU A 1 189 ? 7.338 -13.158 -13.274 1.00 95.38 189 GLU A O 1
ATOM 1531 N N . ILE A 1 190 ? 7.774 -14.571 -14.959 1.00 97.06 190 ILE A N 1
ATOM 1532 C CA . ILE A 1 190 ? 6.594 -14.189 -15.737 1.00 97.06 190 ILE A CA 1
ATOM 1533 C C . ILE A 1 190 ? 5.308 -14.441 -14.938 1.00 97.06 190 ILE A C 1
ATOM 1535 O O . ILE A 1 190 ? 4.413 -13.597 -14.915 1.00 97.06 190 ILE A O 1
ATOM 1539 N N . SER A 1 191 ? 5.195 -15.594 -14.276 1.00 96.50 191 SER A N 1
ATOM 1540 C CA . SER A 1 191 ? 4.002 -15.939 -13.490 1.00 96.50 191 SER A CA 1
ATOM 1541 C C . SER A 1 191 ? 3.822 -15.014 -12.286 1.00 96.50 191 SER A C 1
ATOM 1543 O O . SER A 1 191 ? 2.691 -14.658 -11.948 1.00 96.50 191 SER A O 1
ATOM 1545 N N . HIS A 1 192 ? 4.925 -14.607 -11.656 1.00 95.56 192 HIS A N 1
ATOM 1546 C CA . HIS A 1 192 ? 4.930 -13.663 -10.546 1.00 95.56 192 HIS A CA 1
ATOM 1547 C C . HIS A 1 192 ? 4.451 -12.273 -10.985 1.00 95.56 192 HIS A C 1
ATOM 1549 O O . HIS A 1 192 ? 3.481 -11.776 -10.412 1.00 95.56 192 HIS A O 1
ATOM 1555 N N . SER A 1 193 ? 5.021 -11.715 -12.057 1.00 96.25 193 SER A N 1
ATOM 1556 C CA . SER A 1 193 ? 4.616 -10.423 -12.635 1.00 96.25 193 SER A CA 1
ATOM 1557 C C . SER A 1 193 ? 3.162 -10.401 -13.122 1.00 96.25 193 SER A C 1
ATOM 1559 O O . SER A 1 193 ? 2.429 -9.432 -12.922 1.00 96.25 193 SER A O 1
ATOM 1561 N N . LEU A 1 194 ? 2.693 -11.489 -13.744 1.00 95.88 194 LEU A N 1
ATOM 1562 C CA . LEU A 1 194 ? 1.303 -11.607 -14.207 1.00 95.88 194 LEU A CA 1
ATOM 1563 C C . LEU A 1 194 ? 0.282 -11.675 -13.066 1.00 95.88 194 LEU A C 1
ATOM 1565 O O . LEU A 1 194 ? -0.907 -11.440 -13.294 1.00 95.88 194 LEU A O 1
ATOM 1569 N N . ARG A 1 195 ? 0.723 -12.042 -11.860 1.00 93.12 195 ARG A N 1
ATOM 1570 C CA . ARG A 1 195 ? -0.105 -12.038 -10.652 1.00 93.12 195 ARG A CA 1
ATOM 1571 C C . ARG A 1 195 ? -0.131 -10.654 -10.014 1.00 93.12 195 ARG A C 1
ATOM 1573 O O . ARG A 1 195 ? -1.202 -10.200 -9.631 1.00 93.12 195 ARG A O 1
ATOM 1580 N N . VAL A 1 196 ? 1.026 -10.009 -9.895 1.00 91.94 196 VAL A N 1
ATOM 1581 C CA . VAL A 1 196 ? 1.149 -8.634 -9.408 1.00 91.94 196 VAL A CA 1
ATOM 1582 C C . VAL A 1 196 ? 2.239 -7.922 -10.214 1.00 91.94 196 VAL A C 1
ATOM 1584 O O . VAL A 1 196 ? 3.391 -8.350 -10.170 1.00 91.94 196 VAL A O 1
ATOM 1587 N N . PRO A 1 197 ? 1.905 -6.860 -10.968 1.00 95.00 197 PRO A N 1
ATOM 1588 C CA . PRO A 1 197 ? 2.909 -6.060 -11.660 1.00 95.00 197 PRO A CA 1
ATOM 1589 C C . PRO A 1 197 ? 3.904 -5.465 -10.664 1.00 95.00 197 PRO A C 1
ATOM 1591 O O . PRO A 1 197 ? 3.507 -5.030 -9.582 1.00 95.00 197 PRO A O 1
ATOM 1594 N N . LEU A 1 198 ? 5.172 -5.367 -11.052 1.00 95.06 198 LEU A N 1
ATOM 1595 C CA . LEU A 1 198 ? 6.275 -4.864 -10.237 1.00 95.06 198 LEU A CA 1
ATOM 1596 C C . LEU A 1 198 ? 5.971 -3.497 -9.619 1.00 95.06 198 LEU A C 1
ATOM 1598 O O . LEU A 1 198 ? 6.276 -3.273 -8.453 1.00 95.06 198 LEU A O 1
ATOM 1602 N N . CYS A 1 199 ? 5.344 -2.583 -10.367 1.00 92.75 199 CYS A N 1
ATOM 1603 C CA . CYS A 1 199 ? 5.016 -1.259 -9.834 1.00 92.75 199 CYS A CA 1
ATOM 1604 C C . CYS A 1 199 ? 3.966 -1.293 -8.713 1.00 92.75 199 CYS A C 1
ATOM 1606 O O . CYS A 1 199 ? 3.906 -0.349 -7.940 1.00 92.75 199 CYS A O 1
ATOM 1608 N N . ARG A 1 200 ? 3.166 -2.359 -8.602 1.00 94.44 200 ARG A N 1
ATOM 1609 C CA . ARG A 1 200 ? 2.147 -2.539 -7.553 1.00 94.44 200 ARG A CA 1
ATOM 1610 C C . ARG A 1 200 ? 2.559 -3.565 -6.497 1.00 94.44 200 ARG A C 1
ATOM 1612 O O . ARG A 1 200 ? 1.818 -3.811 -5.549 1.00 94.44 200 ARG A O 1
ATOM 1619 N N . ALA A 1 201 ? 3.720 -4.198 -6.660 1.00 94.00 201 ALA A N 1
ATOM 1620 C CA . ALA A 1 201 ? 4.234 -5.169 -5.711 1.00 94.00 201 ALA A CA 1
ATOM 1621 C C . ALA A 1 201 ? 4.786 -4.456 -4.469 1.00 94.00 201 ALA A C 1
ATOM 1623 O O . ALA A 1 201 ? 5.542 -3.493 -4.570 1.00 94.00 201 ALA A O 1
ATOM 1624 N N . VAL A 1 202 ? 4.438 -4.948 -3.277 1.00 94.25 202 VAL A N 1
ATOM 1625 C CA . VAL A 1 202 ? 4.952 -4.375 -2.026 1.00 94.25 202 VAL A CA 1
ATOM 1626 C C . VAL A 1 202 ? 6.445 -4.681 -1.857 1.00 94.25 202 VAL A C 1
ATOM 1628 O O . VAL A 1 202 ? 6.872 -5.843 -1.860 1.00 94.25 202 VAL A O 1
ATOM 1631 N N . SER A 1 203 ? 7.244 -3.627 -1.675 1.00 91.00 203 SER A N 1
ATOM 1632 C CA . SER A 1 203 ? 8.704 -3.633 -1.850 1.00 91.00 203 SER A CA 1
ATOM 1633 C C . SER A 1 203 ? 9.434 -4.729 -1.077 1.00 91.00 203 SER A C 1
ATOM 1635 O O . SER A 1 203 ? 10.324 -5.375 -1.622 1.00 91.00 203 SER A O 1
ATOM 1637 N N . ARG A 1 204 ? 9.067 -4.996 0.184 1.00 93.25 204 ARG A N 1
ATOM 1638 C CA . ARG A 1 204 ? 9.757 -6.010 1.008 1.00 93.25 204 ARG A CA 1
ATOM 1639 C C . ARG A 1 204 ? 9.528 -7.442 0.536 1.00 93.25 204 ARG A C 1
ATOM 1641 O O . ARG A 1 204 ? 10.457 -8.248 0.602 1.00 93.25 204 ARG A O 1
ATOM 1648 N N . LEU A 1 205 ? 8.322 -7.761 0.068 1.00 94.00 205 LEU A N 1
ATOM 1649 C CA . LEU A 1 205 ? 8.025 -9.091 -0.465 1.00 94.00 205 LEU A CA 1
ATOM 1650 C C . LEU A 1 205 ? 8.644 -9.277 -1.845 1.00 94.00 205 LEU A C 1
ATOM 1652 O O . LEU A 1 205 ? 9.228 -10.330 -2.095 1.00 94.00 205 LEU A O 1
ATOM 1656 N N . GLU A 1 206 ? 8.587 -8.242 -2.685 1.00 95.12 206 GLU A N 1
ATOM 1657 C CA . GLU A 1 206 ? 9.278 -8.247 -3.974 1.00 95.12 206 GLU A CA 1
ATOM 1658 C C . GLU A 1 206 ? 10.785 -8.413 -3.788 1.00 95.12 206 GLU A C 1
ATOM 1660 O O . GLU A 1 206 ? 11.387 -9.255 -4.441 1.00 95.12 206 GLU A O 1
ATOM 1665 N N . SER A 1 207 ? 11.385 -7.709 -2.826 1.00 95.31 207 SER A N 1
ATOM 1666 C CA . SER A 1 207 ? 12.824 -7.808 -2.557 1.00 95.31 207 SER A CA 1
ATOM 1667 C C . SER A 1 207 ? 13.253 -9.208 -2.159 1.00 95.31 207 SER A C 1
ATOM 1669 O O . SER A 1 207 ? 14.277 -9.696 -2.624 1.00 95.31 207 SER A O 1
ATOM 1671 N N . ARG A 1 208 ? 12.463 -9.887 -1.322 1.00 94.06 208 ARG A N 1
ATOM 1672 C CA . ARG A 1 208 ? 12.744 -11.276 -0.947 1.00 94.06 208 ARG A CA 1
ATOM 1673 C C . ARG A 1 208 ? 12.625 -12.214 -2.143 1.00 94.06 208 ARG A C 1
ATOM 1675 O O . ARG A 1 208 ? 13.486 -13.070 -2.322 1.00 94.06 208 ARG A O 1
ATOM 1682 N N . TYR A 1 209 ? 11.553 -12.072 -2.917 1.00 94.81 209 TYR A N 1
ATOM 1683 C CA . TYR A 1 209 ? 11.324 -12.874 -4.112 1.00 94.81 209 TYR A CA 1
ATOM 1684 C C . TYR A 1 209 ? 12.458 -12.682 -5.127 1.00 94.81 209 TYR A C 1
ATOM 1686 O O . TYR A 1 209 ? 13.088 -13.645 -5.563 1.00 94.81 209 TYR A O 1
ATOM 1694 N N . PHE A 1 210 ? 12.778 -11.429 -5.440 1.00 95.75 210 PHE A N 1
ATOM 1695 C CA . PHE A 1 210 ? 13.797 -11.094 -6.418 1.00 95.75 210 PHE A CA 1
ATOM 1696 C C . PHE A 1 210 ? 15.203 -11.457 -5.950 1.00 95.75 210 PHE A C 1
ATOM 1698 O O . PHE A 1 210 ? 16.025 -11.843 -6.770 1.00 95.75 210 PHE A O 1
ATOM 1705 N N . LEU A 1 211 ? 15.490 -11.402 -4.648 1.00 95.69 211 LEU A N 1
ATOM 1706 C CA . LEU A 1 211 ? 16.777 -11.842 -4.116 1.00 95.69 211 LEU A CA 1
ATOM 1707 C C . LEU A 1 211 ? 17.065 -13.314 -4.436 1.00 95.69 211 LEU A C 1
ATOM 1709 O O . LEU A 1 211 ? 18.204 -13.651 -4.763 1.00 95.69 211 LEU A O 1
ATOM 1713 N N . ASP A 1 212 ? 16.051 -14.177 -4.371 1.00 93.88 212 ASP A N 1
ATOM 1714 C CA . ASP A 1 212 ? 16.176 -15.582 -4.757 1.00 93.88 212 ASP A CA 1
ATOM 1715 C C . ASP A 1 212 ? 16.347 -15.739 -6.277 1.00 93.88 212 ASP A C 1
ATOM 1717 O O . ASP A 1 212 ? 17.293 -16.387 -6.726 1.00 93.88 212 ASP A O 1
ATOM 1721 N N . ILE A 1 213 ? 15.500 -15.075 -7.075 1.00 93.69 213 ILE A N 1
ATOM 1722 C CA . ILE A 1 213 ? 15.584 -15.096 -8.547 1.00 93.69 213 ILE A CA 1
ATOM 1723 C C . ILE A 1 213 ? 16.952 -14.606 -9.035 1.00 93.69 213 ILE A C 1
ATOM 1725 O O . ILE A 1 213 ? 17.606 -15.279 -9.828 1.00 93.69 213 ILE A O 1
ATOM 1729 N N . TYR A 1 214 ? 17.411 -13.464 -8.527 1.00 92.94 214 TYR A N 1
ATOM 1730 C CA . TYR A 1 214 ? 18.677 -12.848 -8.908 1.00 92.94 214 TYR A CA 1
ATOM 1731 C C . TYR A 1 214 ? 19.873 -13.697 -8.467 1.00 92.94 214 TYR A C 1
ATOM 1733 O O . TYR A 1 214 ? 20.843 -13.804 -9.204 1.00 92.94 214 TYR A O 1
ATOM 1741 N N . SER A 1 215 ? 19.803 -14.377 -7.315 1.00 92.19 215 SER A N 1
ATOM 1742 C CA . SER A 1 215 ? 20.876 -15.288 -6.872 1.00 92.19 215 SER A CA 1
ATOM 1743 C C . SER A 1 215 ? 21.014 -16.539 -7.754 1.00 92.19 215 SER A C 1
ATOM 1745 O O . SER A 1 215 ? 22.081 -17.152 -7.768 1.00 92.19 215 SER A O 1
ATOM 1747 N N . ARG A 1 216 ? 19.948 -16.934 -8.467 1.00 91.75 216 ARG A N 1
ATOM 1748 C CA . ARG A 1 216 ? 19.933 -18.076 -9.398 1.00 91.75 216 ARG A CA 1
ATOM 1749 C C . ARG A 1 216 ? 20.457 -17.733 -10.799 1.00 91.75 216 ARG A C 1
ATOM 1751 O O . ARG A 1 216 ? 20.645 -18.648 -11.596 1.00 91.75 216 ARG A O 1
ATOM 1758 N N . ASP A 1 217 ? 20.663 -16.456 -11.115 1.00 87.06 217 ASP A N 1
ATOM 1759 C CA . ASP A 1 217 ? 21.226 -16.019 -12.397 1.00 87.06 217 ASP A CA 1
ATOM 1760 C C . ASP A 1 217 ? 22.751 -16.202 -12.394 1.00 87.06 217 ASP A C 1
ATOM 1762 O O . ASP A 1 217 ? 23.436 -15.680 -11.521 1.00 87.06 217 ASP A O 1
ATOM 1766 N N . ASP A 1 218 ? 23.317 -16.904 -13.376 1.00 86.06 218 ASP A N 1
ATOM 1767 C CA . ASP A 1 218 ? 24.768 -17.114 -13.478 1.00 86.06 218 ASP A CA 1
ATOM 1768 C C . ASP A 1 218 ? 25.566 -15.803 -13.640 1.00 86.06 218 ASP A C 1
ATOM 1770 O O . ASP A 1 218 ? 26.764 -15.762 -13.345 1.00 86.06 218 ASP A O 1
ATOM 1774 N N . LEU A 1 219 ? 24.921 -14.726 -14.103 1.00 86.44 219 LEU A N 1
ATOM 1775 C CA . LEU A 1 219 ? 25.530 -13.415 -14.342 1.00 86.44 219 LEU A CA 1
ATOM 1776 C C . LEU A 1 219 ? 25.333 -12.421 -13.186 1.00 86.44 219 LEU A C 1
ATOM 1778 O O . LEU A 1 219 ? 25.669 -11.243 -13.337 1.00 86.44 219 LEU A O 1
ATOM 1782 N N . HIS A 1 220 ? 24.797 -12.859 -12.044 1.00 90.62 220 HIS A N 1
ATOM 1783 C CA . HIS A 1 220 ? 24.521 -11.961 -10.926 1.00 90.62 220 HIS A CA 1
ATOM 1784 C C . HIS A 1 220 ? 25.785 -11.333 -10.329 1.00 90.62 220 HIS A C 1
ATOM 1786 O O . HIS A 1 220 ? 26.855 -11.942 -10.225 1.00 90.62 220 HIS A O 1
ATOM 1792 N N . ASP A 1 221 ? 25.633 -10.105 -9.835 1.00 93.75 221 ASP A N 1
ATOM 1793 C CA . ASP A 1 221 ? 26.682 -9.452 -9.061 1.00 93.75 221 ASP A CA 1
ATOM 1794 C C . ASP A 1 221 ? 26.689 -9.955 -7.607 1.00 93.75 221 ASP A C 1
ATOM 1796 O O . ASP A 1 221 ? 25.766 -9.701 -6.825 1.00 93.75 221 ASP A O 1
ATOM 1800 N N . LYS A 1 222 ? 27.753 -10.675 -7.238 1.00 94.81 222 LYS A N 1
ATOM 1801 C CA . LYS A 1 222 ? 27.917 -11.270 -5.901 1.00 94.81 222 LYS A CA 1
ATOM 1802 C C . LYS A 1 222 ? 27.987 -10.229 -4.788 1.00 94.81 222 LYS A C 1
ATOM 1804 O O . LYS A 1 222 ? 27.482 -10.476 -3.693 1.00 94.81 222 LYS A O 1
ATOM 1809 N N . THR A 1 223 ? 28.611 -9.080 -5.043 1.00 95.81 223 THR A N 1
ATOM 1810 C CA . THR A 1 223 ? 28.717 -7.995 -4.059 1.00 95.81 223 THR A CA 1
ATOM 1811 C C . THR A 1 223 ? 27.331 -7.451 -3.746 1.00 95.81 223 THR A C 1
ATOM 1813 O O . THR A 1 223 ? 26.976 -7.303 -2.576 1.00 95.81 223 THR A O 1
ATOM 1816 N N . LEU A 1 224 ? 26.525 -7.222 -4.783 1.00 96.38 224 LEU A N 1
ATOM 1817 C CA . LEU A 1 224 ? 25.165 -6.724 -4.650 1.00 96.38 224 LEU A CA 1
ATOM 1818 C C . LEU A 1 224 ? 24.252 -7.728 -3.928 1.00 96.38 224 LEU A C 1
ATOM 1820 O O . LEU A 1 224 ? 23.516 -7.326 -3.028 1.00 96.38 224 LEU A O 1
ATOM 1824 N N . VAL A 1 225 ? 24.340 -9.028 -4.243 1.00 96.62 225 VAL A N 1
ATOM 1825 C CA . VAL A 1 225 ? 23.594 -10.085 -3.527 1.00 96.62 225 VAL A CA 1
ATOM 1826 C C . VAL A 1 225 ? 23.969 -10.129 -2.047 1.00 96.62 225 VAL A C 1
ATOM 1828 O O . VAL A 1 225 ? 23.087 -10.167 -1.189 1.00 96.62 225 VAL A O 1
ATOM 1831 N N . ASN A 1 226 ? 25.266 -10.107 -1.732 1.00 96.69 226 ASN A N 1
ATOM 1832 C CA . ASN A 1 226 ? 25.738 -10.137 -0.347 1.00 96.69 226 ASN A CA 1
ATOM 1833 C C . ASN A 1 226 ? 25.281 -8.897 0.426 1.00 96.69 226 ASN A C 1
ATOM 1835 O O . ASN A 1 226 ? 24.837 -9.016 1.568 1.00 96.69 226 ASN A O 1
ATOM 1839 N N . PHE A 1 227 ? 25.338 -7.722 -0.206 1.00 98.00 227 PHE A N 1
ATOM 1840 C CA . PHE A 1 227 ? 24.839 -6.489 0.388 1.00 98.00 227 PHE A CA 1
ATOM 1841 C C . PHE A 1 227 ? 23.336 -6.565 0.670 1.00 98.00 227 PHE A C 1
ATOM 1843 O O . PHE A 1 227 ? 22.917 -6.304 1.796 1.00 98.00 227 PHE A O 1
ATOM 1850 N N . ALA A 1 228 ? 22.540 -6.985 -0.316 1.00 97.19 228 ALA A N 1
ATOM 1851 C CA . ALA A 1 228 ? 21.092 -7.105 -0.189 1.00 97.19 228 ALA A CA 1
ATOM 1852 C C . ALA A 1 228 ? 20.675 -8.119 0.887 1.00 97.19 228 ALA A C 1
ATOM 1854 O O . ALA A 1 228 ? 19.811 -7.812 1.705 1.00 97.19 228 ALA A O 1
ATOM 1855 N N . LYS A 1 229 ? 21.326 -9.291 0.955 1.00 96.00 229 LYS A N 1
ATOM 1856 C CA . LYS A 1 229 ? 21.100 -10.287 2.022 1.00 96.00 229 LYS A CA 1
ATOM 1857 C C . LYS A 1 229 ? 21.358 -9.697 3.406 1.00 96.00 229 LYS A C 1
ATOM 1859 O O . LYS A 1 229 ? 20.532 -9.837 4.307 1.00 96.00 229 LYS A O 1
ATOM 1864 N N . LEU A 1 230 ? 22.500 -9.031 3.569 1.00 95.75 230 LEU A N 1
ATOM 1865 C CA . LEU A 1 230 ? 22.906 -8.471 4.852 1.00 95.75 230 LEU A CA 1
ATOM 1866 C C . LEU A 1 230 ? 21.971 -7.342 5.298 1.00 95.75 230 LEU A C 1
ATOM 1868 O O . LEU A 1 230 ? 21.516 -7.330 6.440 1.00 95.75 230 LEU A O 1
ATOM 1872 N N . ASP A 1 231 ? 21.645 -6.426 4.387 1.00 96.31 231 ASP A N 1
ATOM 1873 C CA . ASP A 1 231 ? 20.720 -5.322 4.635 1.00 96.31 231 ASP A CA 1
ATOM 1874 C C . ASP A 1 231 ? 19.309 -5.823 4.982 1.00 96.31 231 ASP A C 1
ATOM 1876 O O . ASP A 1 231 ? 18.727 -5.404 5.986 1.00 96.31 231 ASP A O 1
ATOM 1880 N N . PHE A 1 232 ? 18.800 -6.808 4.229 1.00 95.00 232 PHE A N 1
ATOM 1881 C CA . PHE A 1 232 ? 17.498 -7.422 4.480 1.00 95.00 232 PHE A CA 1
ATOM 1882 C C . PHE A 1 232 ? 17.402 -8.004 5.893 1.00 95.00 232 PHE A C 1
ATOM 1884 O O . PHE A 1 232 ? 16.388 -7.786 6.560 1.00 95.00 232 PHE A O 1
ATOM 1891 N N . ASN A 1 233 ? 18.443 -8.707 6.350 1.00 92.62 233 ASN A N 1
ATOM 1892 C CA . ASN A 1 233 ? 18.493 -9.325 7.676 1.00 92.62 233 ASN A CA 1
ATOM 1893 C C . ASN A 1 233 ? 18.615 -8.282 8.801 1.00 92.62 233 ASN A C 1
ATOM 1895 O O . ASN A 1 233 ? 17.963 -8.415 9.838 1.00 92.62 233 ASN A O 1
ATOM 1899 N N . ILE A 1 234 ? 19.397 -7.214 8.597 1.00 92.94 234 ILE A N 1
ATOM 1900 C CA . ILE A 1 234 ? 19.504 -6.099 9.557 1.00 92.94 234 ILE A CA 1
ATOM 1901 C C . ILE A 1 234 ? 18.148 -5.408 9.739 1.00 92.94 234 ILE A C 1
ATOM 1903 O O . ILE A 1 234 ? 17.744 -5.122 10.869 1.00 92.94 234 ILE A O 1
ATOM 1907 N N . LEU A 1 235 ? 17.429 -5.156 8.643 1.00 93.56 235 LEU A N 1
ATOM 1908 C CA . LEU A 1 235 ? 16.083 -4.592 8.696 1.00 93.56 235 LEU A CA 1
ATOM 1909 C C . LEU A 1 235 ? 15.095 -5.553 9.361 1.00 93.56 235 LEU A C 1
ATOM 1911 O O . LEU A 1 235 ? 14.361 -5.140 10.254 1.00 93.56 235 LEU A O 1
ATOM 1915 N N . GLN A 1 236 ? 15.128 -6.841 9.007 1.00 92.69 236 GLN A N 1
ATOM 1916 C CA . GLN A 1 236 ? 14.261 -7.852 9.616 1.00 92.69 236 GLN A CA 1
ATOM 1917 C C . GLN A 1 236 ? 14.434 -7.909 11.142 1.00 92.69 236 GLN A C 1
ATOM 1919 O O . GLN A 1 236 ? 13.442 -7.968 11.866 1.00 92.69 236 GLN A O 1
ATOM 1924 N N . ALA A 1 237 ? 15.666 -7.803 11.646 1.00 91.25 237 ALA A N 1
ATOM 1925 C CA . ALA A 1 237 ? 15.953 -7.745 13.079 1.00 91.25 237 ALA A CA 1
ATOM 1926 C C . ALA A 1 237 ? 15.303 -6.540 13.786 1.00 91.25 237 ALA A C 1
ATOM 1928 O O . ALA A 1 237 ? 14.822 -6.650 14.916 1.00 91.25 237 ALA A O 1
ATOM 1929 N N . MET A 1 238 ? 15.276 -5.377 13.131 1.00 92.50 238 MET A N 1
ATOM 1930 C CA . MET A 1 238 ? 14.561 -4.196 13.623 1.00 92.50 238 MET A CA 1
ATOM 1931 C C . MET A 1 238 ? 13.050 -4.423 13.593 1.00 92.50 238 MET A C 1
ATOM 1933 O O . MET A 1 238 ? 12.375 -4.193 14.595 1.00 92.50 238 MET A O 1
ATOM 1937 N N . HIS A 1 239 ? 12.527 -4.939 12.481 1.00 93.94 239 HIS A N 1
ATOM 1938 C CA . HIS A 1 239 ? 11.097 -5.184 12.312 1.00 93.94 239 HIS A CA 1
ATOM 1939 C C . HIS A 1 239 ? 10.564 -6.222 13.309 1.00 93.94 239 HIS A C 1
ATOM 1941 O O . HIS A 1 239 ? 9.453 -6.080 13.804 1.00 93.94 239 HIS A O 1
ATOM 1947 N N . GLN A 1 240 ? 11.358 -7.232 13.671 1.00 92.69 240 GLN A N 1
ATOM 1948 C CA . GLN A 1 240 ? 11.013 -8.201 14.718 1.00 92.69 240 GLN A CA 1
ATOM 1949 C C . GLN A 1 240 ? 10.920 -7.550 16.111 1.00 92.69 240 GLN A C 1
ATOM 1951 O O . GLN A 1 240 ? 10.066 -7.933 16.916 1.00 92.69 240 GLN A O 1
ATOM 1956 N N . LYS A 1 241 ? 11.754 -6.541 16.404 1.00 92.62 241 LYS A N 1
ATOM 1957 C CA . LYS A 1 241 ? 11.666 -5.764 17.656 1.00 92.62 241 LYS A CA 1
ATOM 1958 C C . LYS A 1 241 ? 10.390 -4.932 17.697 1.00 92.62 241 LYS A C 1
ATOM 1960 O O . LYS A 1 241 ? 9.682 -4.975 18.701 1.00 92.62 241 LYS A O 1
ATOM 1965 N N . GLU A 1 242 ? 10.081 -4.243 16.602 1.00 94.94 242 GLU A N 1
ATOM 1966 C CA . GLU A 1 242 ? 8.860 -3.443 16.447 1.00 94.94 242 GLU A CA 1
ATOM 1967 C C . GLU A 1 242 ? 7.600 -4.324 16.554 1.00 94.94 242 GLU A C 1
ATOM 1969 O O . GLU A 1 242 ? 6.703 -4.029 17.345 1.00 94.94 242 GLU A O 1
ATOM 1974 N N . ALA A 1 243 ? 7.567 -5.471 15.862 1.00 94.75 243 ALA A N 1
ATOM 1975 C CA . ALA A 1 243 ? 6.481 -6.449 15.968 1.00 94.75 243 ALA A CA 1
ATOM 1976 C C . ALA A 1 243 ? 6.281 -6.925 17.415 1.00 94.75 243 ALA A C 1
ATOM 1978 O O . ALA A 1 243 ? 5.149 -7.036 17.896 1.00 94.75 243 ALA A O 1
ATOM 1979 N N . SER A 1 244 ? 7.378 -7.168 18.141 1.00 93.75 244 SER A N 1
ATOM 1980 C CA . SER A 1 244 ? 7.321 -7.580 19.542 1.00 93.75 244 SER A CA 1
ATOM 1981 C C . SER A 1 244 ? 6.806 -6.487 20.471 1.00 93.75 244 SER A C 1
ATOM 1983 O O . SER A 1 244 ? 6.046 -6.765 21.402 1.00 93.75 244 SER A O 1
ATOM 1985 N N . GLU A 1 245 ? 7.187 -5.239 20.219 1.00 94.94 245 GLU A N 1
ATOM 1986 C CA . GLU A 1 245 ? 6.673 -4.082 20.942 1.00 94.94 245 GLU A CA 1
ATOM 1987 C C . GLU A 1 245 ? 5.161 -3.924 20.754 1.00 94.94 245 GLU A C 1
ATOM 1989 O O . GLU A 1 245 ? 4.429 -3.837 21.743 1.00 94.94 245 GLU A O 1
ATOM 1994 N N . ILE A 1 246 ? 4.681 -3.976 19.511 1.00 95.38 246 ILE A N 1
ATOM 1995 C CA . ILE A 1 246 ? 3.257 -3.831 19.190 1.00 95.38 246 ILE A CA 1
ATOM 1996 C C . ILE A 1 246 ? 2.433 -5.005 19.731 1.00 95.38 246 ILE A C 1
ATOM 1998 O O . ILE A 1 246 ? 1.374 -4.795 20.329 1.00 95.38 246 ILE A O 1
ATOM 2002 N N . THR A 1 247 ? 2.939 -6.236 19.624 1.00 94.50 247 THR A N 1
ATOM 2003 C CA . THR A 1 247 ? 2.268 -7.420 20.190 1.00 94.50 247 THR A CA 1
ATOM 2004 C C . THR A 1 247 ? 2.168 -7.317 21.718 1.00 94.50 247 THR A C 1
ATOM 2006 O O . THR A 1 247 ? 1.134 -7.645 22.304 1.00 94.50 247 THR A O 1
ATOM 2009 N N . ARG A 1 248 ? 3.212 -6.807 22.389 1.00 94.69 248 ARG A N 1
ATOM 2010 C CA . ARG A 1 248 ? 3.199 -6.567 23.840 1.00 94.69 248 ARG A CA 1
ATOM 2011 C C . ARG A 1 248 ? 2.200 -5.482 24.227 1.00 94.69 248 ARG A C 1
ATOM 2013 O O . ARG A 1 248 ? 1.411 -5.709 25.138 1.00 94.69 248 ARG A O 1
ATOM 2020 N N . TRP A 1 249 ? 2.197 -4.355 23.515 1.00 95.25 249 TRP A N 1
ATOM 2021 C CA . TRP A 1 249 ? 1.229 -3.274 23.717 1.00 95.25 249 TRP A CA 1
ATOM 2022 C C . TRP A 1 249 ? -0.217 -3.782 23.622 1.00 95.25 249 TRP A C 1
ATOM 2024 O O . TRP A 1 249 ? -1.030 -3.505 24.505 1.00 95.25 249 TRP A O 1
ATOM 2034 N N . TRP A 1 250 ? -0.521 -4.594 22.606 1.00 93.62 250 TRP A N 1
ATOM 2035 C CA . TRP A 1 250 ? -1.844 -5.194 22.429 1.00 93.62 250 TRP A CA 1
ATOM 2036 C C . TRP A 1 250 ? -2.220 -6.141 23.576 1.00 93.62 250 TRP A C 1
ATOM 2038 O O . TRP A 1 250 ? -3.320 -6.059 24.130 1.00 93.62 250 TRP A O 1
ATOM 2048 N N . ARG A 1 251 ? -1.292 -7.013 23.985 1.00 92.06 251 ARG A N 1
ATOM 2049 C CA . ARG A 1 251 ? -1.510 -7.965 25.082 1.00 92.06 251 ARG A CA 1
ATOM 2050 C C . ARG A 1 251 ? -1.712 -7.267 26.428 1.00 92.06 251 ARG A C 1
ATOM 2052 O O . ARG A 1 251 ? -2.595 -7.664 27.185 1.00 92.06 251 ARG A O 1
ATOM 2059 N N . ASP A 1 252 ? -0.926 -6.239 26.735 1.00 93.25 252 ASP A N 1
ATOM 2060 C CA . ASP A 1 252 ? -0.970 -5.546 28.029 1.00 93.25 252 ASP A CA 1
ATOM 2061 C C . ASP A 1 252 ? -2.309 -4.805 28.244 1.00 93.25 252 ASP A C 1
ATOM 2063 O O . ASP A 1 252 ? -2.747 -4.596 29.379 1.00 93.25 252 ASP A O 1
ATOM 2067 N N . LEU A 1 253 ? -3.013 -4.471 27.156 1.00 90.12 253 LEU A N 1
ATOM 2068 C CA . LEU A 1 253 ? -4.366 -3.915 27.187 1.00 90.12 253 LEU A CA 1
ATOM 2069 C C . LEU A 1 253 ? -5.458 -4.967 27.467 1.00 90.12 253 LEU A C 1
ATOM 2071 O O . LEU A 1 253 ? -6.572 -4.588 27.853 1.00 90.12 253 LEU A O 1
ATOM 2075 N N . ASP A 1 254 ? -5.141 -6.263 27.371 1.00 88.00 254 ASP A N 1
ATOM 2076 C CA . ASP A 1 254 ? -6.041 -7.408 27.599 1.00 88.00 254 ASP A CA 1
ATOM 2077 C C . ASP A 1 254 ? -7.323 -7.317 26.745 1.00 88.00 254 ASP A C 1
ATOM 2079 O O . ASP A 1 254 ? -8.449 -7.500 27.227 1.00 88.00 254 ASP A O 1
ATOM 2083 N N . PHE A 1 255 ? -7.147 -6.955 25.466 1.00 85.00 255 PHE A N 1
ATOM 2084 C CA . PHE A 1 255 ? -8.243 -6.701 24.530 1.00 85.00 255 PHE A CA 1
ATOM 2085 C C . PHE A 1 255 ? -9.180 -7.896 24.388 1.00 85.00 255 PHE A C 1
ATOM 2087 O O . PHE A 1 255 ? -10.383 -7.717 24.517 1.00 85.00 255 PHE A O 1
ATOM 2094 N N . LEU A 1 256 ? -8.659 -9.111 24.214 1.00 80.38 256 LEU A N 1
ATOM 2095 C CA . LEU A 1 256 ? -9.483 -10.306 23.981 1.00 80.38 256 LEU A CA 1
ATOM 2096 C C . LEU A 1 256 ? -10.430 -10.622 25.134 1.00 80.38 256 LEU A C 1
ATOM 2098 O O . LEU A 1 256 ? -11.551 -11.083 24.930 1.00 80.38 256 LEU A O 1
ATOM 2102 N N . LYS A 1 257 ? -9.995 -10.372 26.370 1.00 87.31 257 LYS A N 1
ATOM 2103 C CA . LYS A 1 257 ? -10.838 -10.600 27.540 1.00 87.31 257 LYS A CA 1
ATOM 2104 C C . LYS A 1 257 ? -11.935 -9.546 27.653 1.00 87.31 257 LYS A C 1
ATOM 2106 O O . LYS A 1 257 ? -13.037 -9.850 28.105 1.00 87.31 257 LYS A O 1
ATOM 2111 N N . LYS A 1 258 ? -11.623 -8.300 27.291 1.00 90.06 258 LYS A N 1
ATOM 2112 C CA . LYS A 1 258 ? -12.545 -7.161 27.399 1.00 90.06 258 LYS A CA 1
ATOM 2113 C C . LYS A 1 258 ? -13.489 -7.054 26.201 1.00 90.06 258 LYS A C 1
ATOM 2115 O O . LYS A 1 258 ? -14.613 -6.593 26.371 1.00 90.06 258 LYS A O 1
ATOM 2120 N N . LEU A 1 259 ? -13.035 -7.483 25.027 1.00 92.25 259 LEU A N 1
ATOM 2121 C CA . LEU A 1 259 ? -13.666 -7.345 23.716 1.00 92.25 259 LEU A CA 1
ATOM 2122 C C . LEU A 1 259 ? -13.524 -8.671 22.940 1.00 92.25 259 LEU A C 1
ATOM 2124 O O . LEU A 1 259 ? -12.785 -8.743 21.965 1.00 92.25 259 LEU A O 1
ATOM 2128 N N . PRO A 1 260 ? -14.213 -9.750 23.348 1.00 91.00 260 PRO A N 1
ATOM 2129 C CA . PRO A 1 260 ? -14.028 -11.083 22.760 1.00 91.00 260 PRO A CA 1
ATOM 2130 C C . PRO A 1 260 ? -14.563 -11.230 21.324 1.00 91.00 260 PRO A C 1
ATOM 2132 O O . PRO A 1 260 ? -14.456 -12.305 20.747 1.00 91.00 260 PRO A O 1
ATOM 2135 N N . TYR A 1 261 ? -15.193 -10.189 20.774 1.00 91.94 261 TYR A N 1
ATOM 2136 C CA . TYR A 1 261 ? -15.817 -10.189 19.448 1.00 91.94 261 TYR A CA 1
ATOM 2137 C C . TYR A 1 261 ? -14.894 -9.682 18.332 1.00 91.94 261 TYR A C 1
ATOM 2139 O O . TYR A 1 261 ? -15.267 -9.768 17.167 1.00 91.94 261 TYR A O 1
ATOM 2147 N N . ILE A 1 262 ? -13.739 -9.111 18.678 1.00 92.88 262 ILE A N 1
ATOM 2148 C CA . ILE A 1 262 ? -12.855 -8.441 17.718 1.00 92.88 262 ILE A CA 1
ATOM 2149 C C . ILE A 1 262 ? -11.946 -9.443 17.008 1.00 92.88 262 ILE A C 1
ATOM 2151 O O . ILE A 1 262 ? -11.588 -10.487 17.563 1.00 92.88 262 ILE A O 1
ATOM 2155 N N . ARG A 1 263 ? -11.499 -9.085 15.807 1.00 93.56 263 ARG A N 1
ATOM 2156 C CA . ARG A 1 263 ? -10.414 -9.767 15.105 1.00 93.56 263 ARG A CA 1
ATOM 2157 C C . ARG A 1 263 ? -9.101 -9.545 15.847 1.00 93.56 263 ARG A C 1
ATOM 2159 O O . ARG A 1 263 ? -8.662 -8.420 16.070 1.00 93.56 263 ARG A O 1
ATOM 2166 N N . GLU A 1 264 ? -8.416 -10.634 16.178 1.00 91.69 264 GLU A N 1
ATOM 2167 C CA . GLU A 1 264 ? -7.052 -10.568 16.699 1.00 91.69 264 GLU A CA 1
ATOM 2168 C C . GLU A 1 264 ? -6.043 -10.680 15.554 1.00 91.69 264 GLU A C 1
ATOM 2170 O O . GLU A 1 264 ? -5.707 -11.785 15.122 1.00 91.69 264 GLU A O 1
ATOM 2175 N N . ARG A 1 265 ? -5.603 -9.531 15.033 1.00 94.81 265 ARG A N 1
ATOM 2176 C CA . ARG A 1 265 ? -4.738 -9.437 13.841 1.00 94.81 265 ARG A CA 1
ATOM 2177 C C . ARG A 1 265 ? -3.537 -8.513 14.028 1.00 94.81 265 ARG A C 1
ATOM 2179 O O . ARG A 1 265 ? -3.062 -7.897 13.086 1.00 94.81 265 ARG A O 1
ATOM 2186 N N . VAL A 1 266 ? -3.060 -8.360 15.262 1.00 95.06 266 VAL A N 1
ATOM 2187 C CA . VAL A 1 266 ? -2.012 -7.380 15.600 1.00 95.06 266 VAL A CA 1
ATOM 2188 C C . VAL A 1 266 ? -0.724 -7.567 14.782 1.00 95.06 266 VAL A C 1
ATOM 2190 O O . VAL A 1 266 ? -0.115 -6.587 14.358 1.00 95.06 266 VAL A O 1
ATOM 2193 N N . VAL A 1 267 ? -0.332 -8.817 14.520 1.00 95.19 267 VAL A N 1
ATOM 2194 C CA . VAL A 1 267 ? 0.871 -9.148 13.743 1.00 95.19 267 VAL A CA 1
ATOM 2195 C C . VAL A 1 267 ? 0.659 -8.811 12.270 1.00 95.19 267 VAL A C 1
ATOM 2197 O O . VAL A 1 267 ? 1.511 -8.180 11.653 1.00 95.19 267 VAL A O 1
ATOM 2200 N N . GLU A 1 268 ? -0.489 -9.196 11.717 1.00 96.31 268 GLU A N 1
ATOM 2201 C CA . GLU A 1 268 ? -0.870 -8.908 10.338 1.00 96.31 268 GLU A CA 1
ATOM 2202 C C . GLU A 1 268 ? -0.986 -7.404 10.092 1.00 96.31 268 GLU A C 1
ATOM 2204 O O . GLU A 1 268 ? -0.524 -6.920 9.068 1.00 96.31 268 GLU A O 1
ATOM 2209 N N . LEU A 1 269 ? -1.544 -6.659 11.047 1.00 96.56 269 LEU A N 1
ATOM 2210 C CA . LEU A 1 269 ? -1.674 -5.206 10.997 1.00 96.56 269 LEU A CA 1
ATOM 2211 C C . LEU A 1 269 ? -0.316 -4.503 11.029 1.00 96.56 269 LEU A C 1
ATOM 2213 O O . LEU A 1 269 ? -0.073 -3.608 10.223 1.00 96.56 269 LEU A O 1
ATOM 2217 N N . TYR A 1 270 ? 0.590 -4.927 11.914 1.00 96.62 270 TYR A N 1
ATOM 2218 C CA . TYR A 1 270 ? 1.966 -4.429 11.903 1.00 96.62 270 TYR A CA 1
ATOM 2219 C C . TYR A 1 270 ? 2.656 -4.745 10.567 1.00 96.62 270 TYR A C 1
ATOM 2221 O O . TYR A 1 270 ? 3.275 -3.870 9.960 1.00 96.62 270 TYR A O 1
ATOM 2229 N N . PHE A 1 271 ? 2.517 -5.981 10.079 1.00 96.19 271 PHE A N 1
ATOM 2230 C CA . PHE A 1 271 ? 3.087 -6.395 8.802 1.00 96.19 271 PHE A CA 1
ATOM 2231 C C . PHE A 1 271 ? 2.520 -5.584 7.631 1.00 96.19 271 PHE A C 1
ATOM 2233 O O . PHE A 1 271 ? 3.273 -5.188 6.746 1.00 96.19 271 PHE A O 1
ATOM 2240 N N . TRP A 1 272 ? 1.222 -5.279 7.649 1.00 96.25 272 TRP A N 1
ATOM 2241 C CA . TRP A 1 272 ? 0.565 -4.441 6.651 1.00 96.25 272 TRP A CA 1
ATOM 2242 C C . TRP A 1 272 ? 1.183 -3.043 6.611 1.00 96.25 272 TRP A C 1
ATOM 2244 O O . TRP A 1 272 ? 1.577 -2.582 5.543 1.00 96.25 272 TRP A O 1
ATOM 2254 N N . ILE A 1 273 ? 1.367 -2.403 7.769 1.00 96.31 273 ILE A N 1
ATOM 2255 C CA . ILE A 1 273 ? 2.050 -1.106 7.852 1.00 96.31 273 ILE A CA 1
ATOM 2256 C C . ILE A 1 273 ? 3.498 -1.197 7.358 1.00 96.31 273 ILE A C 1
ATOM 2258 O O . ILE A 1 273 ? 3.959 -0.325 6.623 1.00 96.31 273 ILE A O 1
ATOM 2262 N N . LEU A 1 274 ? 4.210 -2.266 7.716 1.00 95.50 274 LEU A N 1
ATOM 2263 C CA . LEU A 1 274 ? 5.586 -2.487 7.284 1.00 95.50 274 LEU A CA 1
ATOM 2264 C C . LEU A 1 274 ? 5.717 -2.576 5.756 1.00 95.50 274 LEU A C 1
ATOM 2266 O O . LEU A 1 274 ? 6.626 -1.973 5.186 1.00 95.50 274 LEU A O 1
ATOM 2270 N N . VAL A 1 275 ? 4.852 -3.350 5.095 1.00 93.00 275 VAL A N 1
ATOM 2271 C CA . VAL A 1 275 ? 4.945 -3.568 3.641 1.00 93.00 275 VAL A CA 1
ATOM 2272 C C . VAL A 1 275 ? 4.228 -2.499 2.821 1.00 93.00 275 VAL A C 1
ATOM 2274 O O . VAL A 1 275 ? 4.558 -2.332 1.651 1.00 93.00 275 VAL A O 1
ATOM 2277 N N . GLY A 1 276 ? 3.256 -1.806 3.414 1.00 90.12 276 GLY A N 1
ATOM 2278 C CA . GLY A 1 276 ? 2.391 -0.847 2.734 1.00 90.12 276 GLY A CA 1
ATOM 2279 C C . GLY A 1 276 ? 2.723 0.618 2.977 1.00 90.12 276 GLY A C 1
ATOM 2280 O O . GLY A 1 276 ? 2.080 1.459 2.383 1.00 90.12 276 GLY A O 1
ATOM 2281 N N . VAL A 1 277 ? 3.655 0.977 3.857 1.00 87.19 277 VAL A N 1
ATOM 2282 C CA . VAL A 1 277 ? 3.930 2.402 4.130 1.00 87.19 277 VAL A CA 1
ATOM 2283 C C . VAL A 1 277 ? 5.403 2.709 3.974 1.00 87.19 277 VAL A C 1
ATOM 2285 O O . VAL A 1 277 ? 5.774 3.532 3.148 1.00 87.19 277 VAL A O 1
ATOM 2288 N N . SER A 1 278 ? 6.247 2.065 4.773 1.00 86.19 278 SER A N 1
ATOM 2289 C CA . SER A 1 278 ? 7.695 2.247 4.691 1.00 86.19 278 SER A CA 1
ATOM 2290 C C . SER A 1 278 ? 8.409 1.218 5.549 1.00 86.19 278 SER A C 1
ATOM 2292 O O . SER A 1 278 ? 8.081 1.014 6.720 1.00 86.19 278 SER A O 1
ATOM 2294 N N . TYR A 1 279 ? 9.438 0.585 4.995 1.00 91.31 279 TYR A N 1
ATOM 2295 C CA . TYR A 1 279 ? 10.236 -0.431 5.688 1.00 91.31 279 TYR A CA 1
ATOM 2296 C C . TYR A 1 279 ? 11.567 0.115 6.209 1.00 91.31 279 TYR A C 1
ATOM 2298 O O . TYR A 1 279 ? 12.271 -0.557 6.966 1.00 91.31 279 TYR A O 1
ATOM 2306 N N . GLU A 1 280 ? 11.919 1.337 5.824 1.00 92.31 280 GLU A N 1
ATOM 2307 C CA . GLU A 1 280 ? 13.213 1.942 6.070 1.00 92.31 280 GLU A CA 1
ATOM 2308 C C . GLU A 1 280 ? 13.408 2.287 7.558 1.00 92.31 280 GLU A C 1
ATOM 2310 O O . GLU A 1 280 ? 12.444 2.589 8.273 1.00 92.31 280 GLU A O 1
ATOM 2315 N N . PRO A 1 281 ? 14.659 2.304 8.053 1.00 90.94 281 PRO A N 1
ATOM 2316 C CA . PRO A 1 281 ? 14.965 2.544 9.465 1.00 90.94 281 PRO A CA 1
ATOM 2317 C C . PRO A 1 281 ? 14.388 3.846 10.029 1.00 90.94 281 PRO A C 1
ATOM 2319 O O . PRO A 1 281 ? 13.915 3.885 11.162 1.00 90.94 281 PRO A O 1
ATOM 2322 N N . ASN A 1 282 ? 14.403 4.911 9.224 1.00 89.19 282 ASN A N 1
ATOM 2323 C CA . ASN A 1 282 ? 14.028 6.258 9.659 1.00 89.19 282 ASN A CA 1
ATOM 2324 C C . ASN A 1 282 ? 12.529 6.394 9.976 1.00 89.19 282 ASN A C 1
ATOM 2326 O O . ASN A 1 282 ? 12.133 7.362 10.615 1.00 89.19 282 ASN A O 1
ATOM 2330 N N . PHE A 1 283 ? 11.710 5.421 9.569 1.00 90.31 283 PHE A N 1
ATOM 2331 C CA . PHE A 1 283 ? 10.269 5.402 9.811 1.00 90.31 283 PHE A CA 1
ATOM 2332 C C . PHE A 1 283 ? 9.852 4.553 11.017 1.00 90.31 283 PHE A C 1
ATOM 2334 O O . PHE A 1 283 ? 8.659 4.409 11.258 1.00 90.31 283 PHE A O 1
ATOM 2341 N N . SER A 1 284 ? 10.794 4.011 11.798 1.00 93.12 284 SER A N 1
ATOM 2342 C CA . SER A 1 284 ? 10.511 3.105 12.926 1.00 93.12 284 SER A CA 1
ATOM 2343 C C . SER A 1 284 ? 9.450 3.641 13.902 1.00 93.12 284 SER A C 1
ATOM 2345 O O . SER A 1 284 ? 8.414 3.006 14.109 1.00 93.12 284 SER A O 1
ATOM 2347 N N . THR A 1 285 ? 9.632 4.861 14.422 1.00 91.50 285 THR A N 1
ATOM 2348 C CA . THR A 1 285 ? 8.655 5.509 15.319 1.00 91.50 285 THR A CA 1
ATOM 2349 C C . THR A 1 285 ? 7.289 5.678 14.650 1.00 91.50 285 THR A C 1
ATOM 2351 O O . THR A 1 285 ? 6.253 5.403 15.258 1.00 91.50 285 THR A O 1
ATOM 2354 N N . GLY A 1 286 ? 7.289 6.088 13.377 1.00 93.00 286 GLY A N 1
ATOM 2355 C CA . GLY A 1 286 ? 6.078 6.237 12.575 1.00 93.00 286 GLY A CA 1
ATOM 2356 C C . GLY A 1 286 ? 5.342 4.913 12.384 1.00 93.00 286 GLY A C 1
ATOM 2357 O O . GLY A 1 286 ? 4.133 4.869 12.589 1.00 93.00 286 GLY A O 1
ATOM 2358 N N . ARG A 1 287 ? 6.055 3.818 12.085 1.00 95.44 287 ARG A N 1
ATOM 2359 C CA . ARG A 1 287 ? 5.479 2.472 11.951 1.00 95.44 287 ARG A CA 1
ATOM 2360 C C . ARG A 1 287 ? 4.830 1.989 13.239 1.00 95.44 287 ARG A C 1
ATOM 2362 O O . ARG A 1 287 ? 3.731 1.445 13.180 1.00 95.44 287 ARG A O 1
ATOM 2369 N N . ILE A 1 288 ? 5.470 2.192 14.393 1.00 95.50 288 ILE A N 1
ATOM 2370 C CA . ILE A 1 288 ? 4.909 1.801 15.697 1.00 95.50 288 ILE A CA 1
ATOM 2371 C C . ILE A 1 288 ? 3.607 2.566 15.953 1.00 95.50 288 ILE A C 1
ATOM 2373 O O . ILE A 1 288 ? 2.574 1.962 16.251 1.00 95.50 288 ILE A O 1
ATOM 2377 N N . PHE A 1 289 ? 3.627 3.890 15.791 1.00 95.25 289 PHE A N 1
ATOM 2378 C CA . PHE A 1 289 ? 2.429 4.709 15.956 1.00 95.25 289 PHE A CA 1
ATOM 2379 C C . PHE A 1 289 ? 1.321 4.295 14.982 1.00 95.25 289 PHE A C 1
ATOM 2381 O O . PHE A 1 289 ? 0.192 4.041 15.399 1.00 95.25 289 PHE A O 1
ATOM 2388 N N . LEU A 1 290 ? 1.645 4.151 13.699 1.00 95.88 290 LEU A N 1
ATOM 2389 C CA . LEU A 1 290 ? 0.686 3.796 12.663 1.00 95.88 290 LEU A CA 1
ATOM 2390 C C . LEU A 1 290 ? 0.096 2.395 12.867 1.00 95.88 290 LEU A C 1
ATOM 2392 O O . LEU A 1 290 ? -1.099 2.198 12.658 1.00 95.88 290 LEU A O 1
ATOM 2396 N N . SER A 1 291 ? 0.893 1.455 13.383 1.00 97.31 291 SER A N 1
ATOM 2397 C CA . SER A 1 291 ? 0.425 0.124 13.790 1.00 97.31 291 SER A CA 1
ATOM 2398 C C . SER A 1 291 ? -0.611 0.206 14.915 1.00 97.31 291 SER A C 1
ATOM 2400 O O . SER A 1 291 ? -1.621 -0.497 14.877 1.00 97.31 291 SER A O 1
ATOM 2402 N N . LYS A 1 292 ? -0.425 1.105 15.893 1.00 97.31 292 LYS A N 1
ATOM 2403 C CA . LYS A 1 292 ? -1.450 1.371 16.918 1.00 97.31 292 LYS A CA 1
ATOM 2404 C C . LYS A 1 292 ? -2.714 1.975 16.290 1.00 97.31 292 LYS A C 1
ATOM 2406 O O . LYS A 1 292 ? -3.814 1.562 16.650 1.00 97.31 292 LYS A O 1
ATOM 2411 N N . ILE A 1 293 ? -2.581 2.909 15.341 1.00 97.69 293 ILE A N 1
ATOM 2412 C CA . ILE A 1 293 ? -3.733 3.534 14.666 1.00 97.69 293 ILE A CA 1
ATOM 2413 C C . ILE A 1 293 ? -4.537 2.514 13.855 1.00 97.69 293 ILE A C 1
ATOM 2415 O O . ILE A 1 293 ? -5.752 2.451 14.028 1.00 97.69 293 ILE A O 1
ATOM 2419 N N . ILE A 1 294 ? -3.903 1.673 13.036 1.00 97.44 294 ILE A N 1
ATOM 2420 C CA . ILE A 1 294 ? -4.629 0.662 12.247 1.00 97.44 294 ILE A CA 1
ATOM 2421 C C . ILE A 1 294 ? -5.293 -0.403 13.141 1.00 97.44 294 ILE A C 1
ATOM 2423 O O . ILE A 1 294 ? -6.404 -0.855 12.852 1.00 97.44 294 ILE A O 1
ATOM 2427 N N . CYS A 1 295 ? -4.686 -0.732 14.289 1.00 97.06 295 CYS A N 1
ATOM 2428 C CA . CYS A 1 295 ? -5.322 -1.552 15.324 1.00 97.06 295 CYS A CA 1
ATOM 2429 C C . CYS A 1 295 ? -6.593 -0.893 15.875 1.00 97.06 295 CYS A C 1
ATOM 2431 O O . CYS A 1 295 ? -7.606 -1.565 16.057 1.00 97.06 295 CYS A O 1
ATOM 2433 N N . LEU A 1 296 ? -6.568 0.420 16.123 1.00 97.31 296 LEU A N 1
ATOM 2434 C CA . LEU A 1 296 ? -7.736 1.166 16.598 1.00 97.31 296 LEU A CA 1
ATOM 2435 C C . LEU A 1 296 ? -8.821 1.304 15.524 1.00 97.31 296 LEU A C 1
ATOM 2437 O O . LEU A 1 296 ? -9.999 1.191 15.856 1.00 97.31 296 LEU A O 1
ATOM 2441 N N . VAL A 1 297 ? -8.445 1.510 14.258 1.00 97.94 297 VAL A N 1
ATOM 2442 C CA . VAL A 1 297 ? -9.380 1.510 13.119 1.00 97.94 297 VAL A CA 1
ATOM 2443 C C . VAL A 1 297 ? -10.118 0.173 13.047 1.00 97.94 297 VAL A C 1
ATOM 2445 O O . VAL A 1 297 ? -11.345 0.170 13.068 1.00 97.94 297 VAL A O 1
ATOM 2448 N N . THR A 1 298 ? -9.383 -0.944 13.076 1.00 96.88 298 THR A N 1
ATOM 2449 C CA . THR A 1 298 ? -9.945 -2.310 13.065 1.00 96.88 298 THR A CA 1
ATOM 2450 C C . THR A 1 298 ? -10.857 -2.560 14.266 1.00 96.88 298 THR A C 1
ATOM 2452 O O . THR A 1 298 ? -11.943 -3.118 14.146 1.00 96.88 298 THR A O 1
ATOM 2455 N N . LEU A 1 299 ? -10.430 -2.126 15.452 1.00 96.00 299 LEU A N 1
ATOM 2456 C CA . LEU A 1 299 ? -11.192 -2.301 16.684 1.00 96.00 299 LEU A CA 1
ATOM 2457 C C . LEU A 1 299 ? -12.550 -1.592 16.633 1.00 96.00 299 LEU A C 1
ATOM 2459 O O . LEU A 1 299 ? -13.559 -2.107 17.128 1.00 96.00 299 LEU A O 1
ATOM 2463 N N . VAL A 1 300 ? -12.563 -0.379 16.084 1.00 97.69 300 VAL A N 1
ATOM 2464 C CA . VAL A 1 300 ? -13.790 0.393 15.923 1.00 97.69 300 VAL A CA 1
ATOM 2465 C C . VAL A 1 300 ? -14.647 -0.211 14.812 1.00 97.69 300 VAL A C 1
ATOM 2467 O O . VAL A 1 300 ? -15.835 -0.390 15.046 1.00 97.69 300 VAL A O 1
ATOM 2470 N N . ASP A 1 301 ? -14.057 -0.619 13.692 1.00 97.25 301 ASP A N 1
ATOM 2471 C CA . ASP A 1 301 ? -14.734 -1.335 12.600 1.00 97.25 301 ASP A CA 1
ATOM 2472 C C . ASP A 1 301 ? -15.508 -2.568 13.106 1.00 97.25 301 ASP A C 1
ATOM 2474 O O . ASP A 1 301 ? -16.734 -2.629 13.015 1.00 97.25 301 ASP A O 1
ATOM 2478 N N . ASP A 1 302 ? -14.831 -3.475 13.822 1.00 96.12 302 ASP A N 1
ATOM 2479 C CA . ASP A 1 302 ? -15.455 -4.652 14.450 1.00 96.12 302 ASP A CA 1
ATOM 2480 C C . ASP A 1 302 ? -16.601 -4.287 15.399 1.00 96.12 302 ASP A C 1
ATOM 2482 O O . ASP A 1 302 ? -17.572 -5.030 15.566 1.00 96.12 302 ASP A O 1
ATOM 2486 N N . THR A 1 303 ? -16.488 -3.139 16.064 1.00 96.62 303 THR A N 1
ATOM 2487 C CA . THR A 1 303 ? -17.521 -2.664 16.981 1.00 96.62 303 THR A CA 1
ATOM 2488 C C . THR A 1 303 ? -18.763 -2.193 16.232 1.00 96.62 303 THR A C 1
ATOM 2490 O O . THR A 1 303 ? -19.867 -2.461 16.707 1.00 96.62 303 THR A O 1
ATOM 2493 N N . PHE A 1 304 ? -18.608 -1.529 15.086 1.00 96.38 304 PHE A N 1
ATOM 2494 C CA . PHE A 1 304 ? -19.727 -1.072 14.259 1.00 96.38 304 PHE A CA 1
ATOM 2495 C C . PHE A 1 304 ? -20.396 -2.226 13.514 1.00 96.38 304 PHE A C 1
ATOM 2497 O O . PHE A 1 304 ? -21.621 -2.341 13.557 1.00 96.38 304 PHE A O 1
ATOM 2504 N N . ASP A 1 305 ? -19.609 -3.124 12.928 1.00 91.31 305 ASP A N 1
ATOM 2505 C CA . ASP A 1 305 ? -20.149 -4.137 12.025 1.00 91.31 305 ASP A CA 1
ATOM 2506 C C . ASP A 1 305 ? -20.562 -5.426 12.729 1.00 91.31 305 ASP A C 1
ATOM 2508 O O . ASP A 1 305 ? -21.485 -6.109 12.270 1.00 91.31 305 ASP A O 1
ATOM 2512 N N . ALA A 1 306 ? -19.898 -5.782 13.833 1.00 91.19 306 ALA A N 1
ATOM 2513 C CA . ALA A 1 306 ? -19.995 -7.116 14.420 1.00 91.19 306 ALA A CA 1
ATOM 2514 C C . ALA A 1 306 ? -20.425 -7.152 15.902 1.00 91.19 306 ALA A C 1
ATOM 2516 O O . ALA A 1 306 ? -20.401 -8.221 16.524 1.00 91.19 306 ALA A O 1
ATOM 2517 N N . TYR A 1 307 ? -20.810 -6.025 16.522 1.00 94.31 307 TYR A N 1
ATOM 2518 C CA . TYR A 1 307 ? -21.141 -6.062 17.955 1.00 94.31 307 TYR A CA 1
ATOM 2519 C C . TYR A 1 307 ? -22.094 -4.998 18.504 1.00 94.31 307 TYR A C 1
ATOM 2521 O O . TYR A 1 307 ? -22.986 -5.341 19.292 1.00 94.31 307 TYR A O 1
ATOM 2529 N N . GLY A 1 308 ? -21.881 -3.722 18.186 1.00 95.31 308 GLY A N 1
ATOM 2530 C CA . GLY A 1 308 ? -22.648 -2.612 18.746 1.00 95.31 308 GLY A CA 1
ATOM 2531 C C . GLY A 1 308 ? -24.096 -2.613 18.263 1.00 95.31 308 GLY A C 1
ATOM 2532 O O . GLY A 1 308 ? -24.378 -2.937 17.113 1.00 95.31 308 GLY A O 1
ATOM 2533 N N . THR A 1 309 ? -25.038 -2.250 19.138 1.00 95.00 309 THR A N 1
ATOM 2534 C CA . THR A 1 309 ? -26.409 -1.951 18.683 1.00 95.00 309 THR A CA 1
ATOM 2535 C C . THR A 1 309 ? -26.460 -0.552 18.084 1.00 95.00 309 THR A C 1
ATOM 2537 O O . THR A 1 309 ? -25.655 0.303 18.447 1.00 95.00 309 THR A O 1
ATOM 2540 N N . PHE A 1 310 ? -27.428 -0.274 17.214 1.00 94.94 310 PHE A N 1
ATOM 2541 C CA . PHE A 1 310 ? -27.547 1.041 16.581 1.00 94.94 310 PHE A CA 1
ATOM 2542 C C . PHE A 1 310 ? -27.612 2.201 17.603 1.00 94.94 310 PHE A C 1
ATOM 2544 O O . PHE A 1 310 ? -26.997 3.252 17.405 1.00 94.94 310 PHE A O 1
ATOM 2551 N N . GLU A 1 311 ? -28.278 2.003 18.746 1.00 95.50 311 GLU A N 1
ATOM 2552 C CA . GLU A 1 311 ? -28.333 2.974 19.848 1.00 95.50 311 GLU A CA 1
ATOM 2553 C C . GLU A 1 311 ? -26.978 3.148 20.548 1.00 95.50 311 GLU A C 1
ATOM 2555 O O . GLU A 1 311 ? -26.583 4.281 20.829 1.00 95.50 311 GLU A O 1
ATOM 2560 N N . GLU A 1 312 ? -26.257 2.049 20.816 1.00 96.12 312 GLU A N 1
ATOM 2561 C CA . GLU A 1 312 ? -24.901 2.085 21.387 1.00 96.12 312 GLU A CA 1
ATOM 2562 C C . GLU A 1 312 ? -23.930 2.805 20.429 1.00 96.12 312 GLU A C 1
ATOM 2564 O O . GLU A 1 312 ? -23.144 3.653 20.853 1.00 96.12 312 GLU A O 1
ATOM 2569 N N . LEU A 1 313 ? -24.023 2.524 19.126 1.00 97.00 313 LEU A N 1
ATOM 2570 C CA . LEU A 1 313 ? -23.206 3.165 18.094 1.00 97.00 313 LEU A CA 1
ATOM 2571 C C . LEU A 1 313 ? -23.506 4.661 17.982 1.00 97.00 313 LEU A C 1
ATOM 2573 O O . LEU A 1 313 ? -22.577 5.452 17.866 1.00 97.00 313 LEU A O 1
ATOM 2577 N N . THR A 1 314 ? -24.771 5.072 18.116 1.00 96.88 314 THR A N 1
ATOM 2578 C CA . THR A 1 314 ? -25.159 6.493 18.099 1.00 96.88 314 THR A CA 1
ATOM 2579 C C . THR A 1 314 ? -24.414 7.284 19.177 1.00 96.88 314 THR A C 1
ATOM 2581 O O . THR A 1 314 ? -23.765 8.291 18.889 1.00 96.88 314 THR A O 1
ATOM 2584 N N . ILE A 1 315 ? -24.457 6.816 20.429 1.00 95.88 315 ILE A N 1
ATOM 2585 C CA . ILE A 1 315 ? -23.791 7.508 21.542 1.00 95.88 315 ILE A CA 1
ATOM 2586 C C . ILE A 1 315 ? -22.261 7.426 21.451 1.00 95.88 315 ILE A C 1
ATOM 2588 O O . ILE A 1 315 ? -21.580 8.369 21.861 1.00 95.88 315 ILE A O 1
ATOM 2592 N N . PHE A 1 316 ? -21.713 6.346 20.882 1.00 97.25 316 PHE A N 1
ATOM 2593 C CA . PHE A 1 316 ? -20.277 6.217 20.633 1.00 97.25 316 PHE A CA 1
ATOM 2594 C C . PHE A 1 316 ? -19.791 7.201 19.566 1.00 97.25 316 PHE A C 1
ATOM 2596 O O . PHE A 1 316 ? -18.823 7.926 19.803 1.00 97.25 316 PHE A O 1
ATOM 2603 N N . THR A 1 317 ? -20.495 7.305 18.437 1.00 97.38 317 THR A N 1
ATOM 2604 C CA . THR A 1 317 ? -20.201 8.282 17.381 1.00 97.38 317 THR A CA 1
ATOM 2605 C C . THR A 1 317 ? -20.230 9.703 17.929 1.00 97.38 317 THR A C 1
ATOM 2607 O O . THR A 1 317 ? -19.325 10.488 17.649 1.00 97.38 317 THR A O 1
ATOM 2610 N N . GLU A 1 318 ? -21.213 10.045 18.768 1.00 95.62 318 GLU A N 1
ATOM 2611 C CA . GLU A 1 318 ? -21.246 11.362 19.402 1.00 95.62 318 GLU A CA 1
ATOM 2612 C C . GLU A 1 318 ? -20.066 11.606 20.357 1.00 95.62 318 GLU A C 1
ATOM 2614 O O . GLU A 1 318 ? -19.567 12.732 20.438 1.00 95.62 318 GLU A O 1
ATOM 2619 N N . ALA A 1 319 ? -19.622 10.585 21.097 1.00 96.19 319 ALA A N 1
ATOM 2620 C CA . ALA A 1 319 ? -18.465 10.694 21.983 1.00 96.19 319 ALA A CA 1
ATOM 2621 C C . ALA A 1 319 ? -17.170 10.932 21.191 1.00 96.19 319 ALA A C 1
ATOM 2623 O O . ALA A 1 319 ? -16.420 11.852 21.521 1.00 96.19 319 ALA A O 1
ATOM 2624 N N . VAL A 1 320 ? -16.950 10.183 20.106 1.00 96.62 320 VAL A N 1
ATOM 2625 C CA . VAL A 1 320 ? -15.792 10.361 19.214 1.00 96.62 320 VAL A CA 1
ATOM 2626 C C . VAL A 1 320 ? -15.837 11.722 18.513 1.00 96.62 320 VAL A C 1
ATOM 2628 O O . VAL A 1 320 ? -14.840 12.441 18.506 1.00 96.62 320 VAL A O 1
ATOM 2631 N N . ALA A 1 321 ? -16.997 12.144 18.004 1.00 95.31 321 ALA A N 1
ATOM 2632 C CA . ALA A 1 321 ? -17.156 13.454 17.369 1.00 95.31 321 ALA A CA 1
ATOM 2633 C C . ALA A 1 321 ? -16.877 14.623 18.333 1.00 95.31 321 ALA A C 1
ATOM 2635 O O . ALA A 1 321 ? -16.380 15.669 17.918 1.00 95.31 321 ALA A O 1
ATOM 2636 N N . ARG A 1 322 ? -17.184 14.459 19.628 1.00 94.50 322 ARG A N 1
ATOM 2637 C CA . ARG A 1 322 ? -16.839 15.439 20.671 1.00 94.50 322 ARG A CA 1
ATOM 2638 C C . ARG A 1 322 ? -15.377 15.354 21.112 1.00 94.50 322 ARG A C 1
ATOM 2640 O O . ARG A 1 322 ? -14.832 16.377 21.510 1.00 94.50 322 ARG A O 1
ATOM 2647 N N . TRP A 1 323 ? -14.777 14.164 21.041 1.00 94.94 323 TRP A N 1
ATOM 2648 C CA . TRP A 1 323 ? -13.410 13.865 21.483 1.00 94.94 323 TRP A CA 1
ATOM 2649 C C . TRP A 1 323 ? -13.127 14.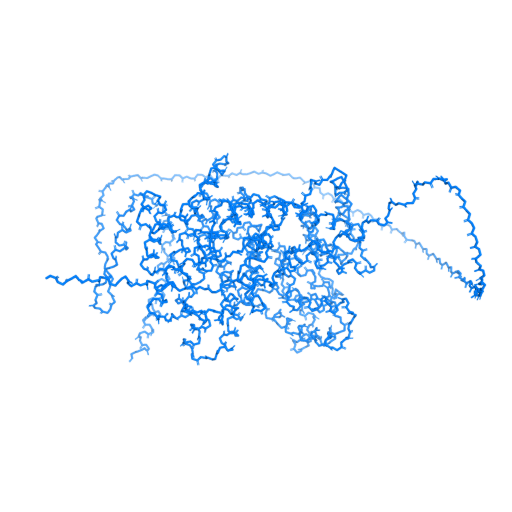300 22.932 1.00 94.94 323 TRP A C 1
ATOM 2651 O O . TRP A 1 323 ? -12.065 14.826 23.254 1.00 94.94 323 TRP A O 1
ATOM 2661 N N . ASP A 1 324 ? -14.105 14.107 23.821 1.00 87.69 324 ASP A N 1
ATOM 2662 C CA . ASP A 1 324 ? -14.036 14.544 25.218 1.00 87.69 324 ASP A CA 1
ATOM 2663 C C . ASP A 1 324 ? -14.310 13.385 26.184 1.00 87.69 324 ASP A C 1
ATOM 2665 O O . ASP A 1 324 ? -15.413 12.832 26.241 1.00 87.69 324 ASP A O 1
ATOM 2669 N N . ILE A 1 325 ? -13.302 13.051 26.993 1.00 87.62 325 ILE A N 1
ATOM 2670 C CA . ILE A 1 325 ? -13.374 11.987 27.999 1.00 87.62 325 ILE A CA 1
ATOM 2671 C C . ILE A 1 325 ? -14.322 12.323 29.161 1.00 87.62 325 ILE A C 1
ATOM 2673 O O . ILE A 1 325 ? -14.776 11.416 29.856 1.00 87.62 325 ILE A O 1
ATOM 2677 N N . GLY A 1 326 ? -14.667 13.598 29.368 1.00 85.56 326 GLY A N 1
ATOM 2678 C CA . GLY A 1 326 ? -15.537 14.041 30.461 1.00 85.56 326 GLY A CA 1
ATOM 2679 C C . GLY A 1 326 ? -16.962 13.479 30.405 1.00 85.56 326 GLY A C 1
ATOM 2680 O O . GLY A 1 326 ? -17.635 13.420 31.431 1.00 85.56 326 GLY A O 1
ATOM 2681 N N . HIS A 1 327 ? -17.411 13.019 29.234 1.00 82.44 327 HIS A N 1
ATOM 2682 C CA . HIS A 1 327 ? -18.763 12.491 29.010 1.00 82.44 327 HIS A CA 1
ATOM 2683 C C . HIS A 1 327 ? -18.793 10.967 28.800 1.00 82.44 327 HIS A C 1
ATOM 2685 O O . HIS A 1 327 ? -19.800 10.410 28.361 1.00 82.44 327 HIS A O 1
ATOM 2691 N N . ILE A 1 328 ? -17.697 10.280 29.129 1.00 91.19 328 ILE A N 1
ATOM 2692 C CA . ILE A 1 328 ? -17.520 8.844 28.886 1.00 91.19 328 ILE A CA 1
ATOM 2693 C C . ILE A 1 328 ? -18.513 7.955 29.646 1.00 91.19 328 ILE A C 1
ATOM 2695 O O . ILE A 1 328 ? -18.781 6.831 29.227 1.00 91.19 328 ILE A O 1
ATOM 2699 N N . ASP A 1 329 ? -19.083 8.442 30.750 1.00 91.19 329 ASP A N 1
ATOM 2700 C CA . ASP A 1 329 ? -19.973 7.657 31.610 1.00 91.19 329 ASP A CA 1
ATOM 2701 C C . ASP A 1 329 ? -21.268 7.213 30.923 1.00 91.19 329 ASP A C 1
ATOM 2703 O O . ASP A 1 329 ? -21.867 6.228 31.357 1.00 91.19 329 ASP A O 1
ATOM 2707 N N . ALA A 1 330 ? -21.661 7.890 29.840 1.00 90.69 330 ALA A N 1
ATOM 2708 C CA . ALA A 1 330 ? -22.818 7.527 29.028 1.00 90.69 330 ALA A CA 1
ATOM 2709 C C . ALA A 1 330 ? -22.594 6.270 28.168 1.00 90.69 330 ALA A C 1
ATOM 2711 O O . ALA A 1 330 ? -23.568 5.640 27.763 1.00 90.69 330 ALA A O 1
ATOM 2712 N N . LEU A 1 331 ? -21.341 5.901 27.881 1.00 94.69 331 LEU A N 1
ATOM 2713 C CA . LEU A 1 331 ? -21.026 4.750 27.036 1.00 94.69 331 LEU A CA 1
ATOM 2714 C C . LEU A 1 331 ? -21.148 3.427 27.814 1.00 94.69 331 LEU A C 1
ATOM 2716 O O . LEU A 1 331 ? -20.877 3.389 29.014 1.00 94.69 331 LEU A O 1
ATOM 2720 N N . PRO A 1 332 ? -21.468 2.306 27.151 1.00 94.50 332 PRO A N 1
ATOM 2721 C CA . PRO A 1 332 ? -21.275 0.974 27.714 1.00 94.50 332 PRO A CA 1
ATOM 2722 C C . PRO A 1 332 ? -19.808 0.731 28.101 1.00 94.50 332 PRO A C 1
ATOM 2724 O O . PRO A 1 332 ? -18.900 1.232 27.441 1.00 94.50 332 PRO A O 1
ATOM 2727 N N . GLU A 1 333 ? -19.548 -0.087 29.127 1.00 94.19 333 GLU A N 1
ATOM 2728 C CA . GLU A 1 333 ? -18.185 -0.305 29.656 1.00 94.19 333 GLU A CA 1
ATOM 2729 C C . GLU A 1 333 ? -17.159 -0.737 28.593 1.00 94.19 333 GLU A C 1
ATOM 2731 O O . GLU A 1 333 ? -16.019 -0.271 28.608 1.00 94.19 333 GLU A O 1
ATOM 2736 N N . TYR A 1 334 ? -17.563 -1.570 27.629 1.00 94.44 334 TYR A N 1
ATOM 2737 C CA . TYR A 1 334 ? -16.683 -2.009 26.543 1.00 94.44 334 TYR A CA 1
ATOM 2738 C C . TYR A 1 334 ? -16.296 -0.846 25.604 1.00 94.44 334 TYR A C 1
ATOM 2740 O O . TYR A 1 334 ? -15.127 -0.690 25.259 1.00 94.44 334 TYR A O 1
ATOM 2748 N N . MET A 1 335 ? -17.240 0.049 25.291 1.00 96.00 335 MET A N 1
ATOM 2749 C CA . MET A 1 335 ? -17.003 1.275 24.518 1.00 96.00 335 MET A CA 1
ATOM 2750 C C . MET A 1 335 ? -16.210 2.324 25.300 1.00 96.00 335 MET A C 1
ATOM 2752 O O . MET A 1 335 ? -15.386 3.020 24.710 1.00 96.00 335 MET A O 1
ATOM 2756 N N . LYS A 1 336 ? -16.388 2.419 26.629 1.00 96.00 336 LYS A N 1
ATOM 2757 C CA . LYS A 1 336 ? -15.525 3.263 27.477 1.00 96.00 336 LYS A CA 1
ATOM 2758 C C . LYS A 1 336 ? -14.069 2.835 27.360 1.00 96.00 336 LYS A C 1
ATOM 2760 O O . LYS A 1 336 ? -13.182 3.681 27.308 1.00 96.00 336 LYS A O 1
ATOM 2765 N N . PHE A 1 337 ? -13.821 1.527 27.351 1.00 95.56 337 PHE A N 1
ATOM 2766 C CA . PHE A 1 337 ? -12.475 0.995 27.196 1.00 95.56 337 PHE A CA 1
ATOM 2767 C C . PHE A 1 337 ? -11.889 1.346 25.822 1.00 95.56 337 PHE A C 1
ATOM 2769 O O . PHE A 1 337 ? -10.802 1.916 25.782 1.00 95.56 337 PHE A O 1
ATOM 2776 N N . ILE A 1 338 ? -12.631 1.123 24.731 1.00 96.12 338 ILE A N 1
ATOM 2777 C CA . ILE A 1 338 ? -12.211 1.507 23.370 1.00 96.12 338 ILE A CA 1
ATOM 2778 C C . ILE A 1 338 ? -11.883 3.003 23.301 1.00 96.12 338 ILE A C 1
ATOM 2780 O O . ILE A 1 338 ? -10.794 3.382 22.874 1.00 96.12 338 ILE A O 1
ATOM 2784 N N . PHE A 1 339 ? -12.790 3.859 23.780 1.00 96.69 339 PHE A N 1
ATOM 2785 C CA . PHE A 1 339 ? -12.624 5.309 23.706 1.00 96.69 339 PHE A CA 1
ATOM 2786 C C . PHE A 1 339 ? -11.446 5.815 24.554 1.00 96.69 339 PHE A C 1
ATOM 2788 O O . PHE A 1 339 ? -10.693 6.674 24.104 1.00 96.69 339 PHE A O 1
ATOM 2795 N N . LYS A 1 340 ? -11.220 5.252 25.751 1.00 95.94 340 LYS A N 1
ATOM 2796 C CA . LYS A 1 340 ? -10.035 5.568 26.574 1.00 95.94 340 LYS A CA 1
ATOM 2797 C C . LYS A 1 340 ? -8.738 5.218 25.863 1.00 95.94 340 LYS A C 1
ATOM 2799 O O . LYS A 1 340 ? -7.806 6.015 25.897 1.00 95.94 340 LYS A O 1
ATOM 2804 N N . THR A 1 341 ? -8.676 4.041 25.247 1.00 95.81 341 THR A N 1
ATOM 2805 C CA . THR A 1 341 ? -7.480 3.610 24.522 1.00 95.81 341 THR A CA 1
ATOM 2806 C C . THR A 1 341 ? -7.229 4.499 23.308 1.00 95.81 341 THR A C 1
ATOM 2808 O O . THR A 1 341 ? -6.098 4.931 23.109 1.00 95.81 341 THR A O 1
ATOM 2811 N N . LEU A 1 342 ? -8.285 4.835 22.558 1.00 96.12 342 LEU A N 1
ATOM 2812 C CA . LEU A 1 342 ? -8.223 5.763 21.431 1.00 96.12 342 LEU A CA 1
ATOM 2813 C C . LEU A 1 342 ? -7.622 7.111 21.857 1.00 96.12 342 LEU A C 1
ATOM 2815 O O . LEU A 1 342 ? -6.594 7.515 21.323 1.00 96.12 342 LEU A O 1
ATOM 2819 N N . ILE A 1 343 ? -8.201 7.766 22.870 1.00 96.12 343 ILE A N 1
ATOM 2820 C CA . ILE A 1 343 ? -7.683 9.037 23.404 1.00 96.12 343 ILE A CA 1
ATOM 2821 C C . ILE A 1 343 ? -6.228 8.888 23.868 1.00 96.12 343 ILE A C 1
ATOM 2823 O O . ILE A 1 343 ? -5.394 9.724 23.536 1.00 96.12 343 ILE A O 1
ATOM 2827 N N . GLY A 1 344 ? -5.913 7.813 24.597 1.00 96.12 344 GLY A N 1
ATOM 2828 C CA . GLY A 1 344 ? -4.579 7.574 25.145 1.00 96.12 344 GLY A CA 1
ATOM 2829 C C . GLY A 1 344 ? -3.482 7.495 24.083 1.00 96.12 344 GLY A C 1
ATOM 2830 O O . GLY A 1 344 ? -2.448 8.134 24.249 1.00 96.12 344 GLY A O 1
ATOM 2831 N N . VAL A 1 345 ? -3.716 6.772 22.980 1.00 96.56 345 VAL A N 1
ATOM 2832 C CA . VAL A 1 345 ? -2.736 6.642 21.883 1.00 96.56 345 VAL A CA 1
ATOM 2833 C C . VAL A 1 345 ? -2.467 7.987 21.207 1.00 96.56 345 VAL A C 1
ATOM 2835 O O . VAL A 1 345 ? -1.313 8.326 20.949 1.00 96.56 345 VAL A O 1
ATOM 2838 N N . TYR A 1 346 ? -3.508 8.784 20.951 1.00 96.75 346 TYR A N 1
ATOM 2839 C CA . TYR A 1 346 ? -3.328 10.113 20.361 1.00 96.75 346 TYR A CA 1
ATOM 2840 C C . TYR A 1 346 ? -2.646 11.093 21.325 1.00 96.75 346 TYR A C 1
ATOM 2842 O O . TYR A 1 346 ? -1.807 11.877 20.887 1.00 96.75 346 TYR A O 1
ATOM 2850 N N . SER A 1 347 ? -2.948 11.032 22.626 1.00 95.88 347 SER A N 1
ATOM 2851 C CA . SER A 1 347 ? -2.280 11.860 23.639 1.00 95.88 347 SER A CA 1
ATOM 2852 C C . SER A 1 347 ? -0.798 11.512 23.810 1.00 95.88 347 SER A C 1
ATOM 2854 O O . SER A 1 347 ? 0.013 12.422 23.951 1.00 95.88 347 SER A O 1
ATOM 2856 N N . GLU A 1 348 ? -0.430 10.226 23.757 1.00 95.00 348 GLU A N 1
ATOM 2857 C CA . GLU A 1 348 ? 0.973 9.774 23.766 1.00 95.00 348 GLU A CA 1
ATOM 2858 C C . GLU A 1 348 ? 1.749 10.396 22.593 1.00 95.00 348 GLU A C 1
ATOM 2860 O O . GLU A 1 348 ? 2.816 10.982 22.776 1.00 95.00 348 GLU A O 1
ATOM 2865 N N . ALA A 1 349 ? 1.179 10.340 21.386 1.00 94.81 349 ALA A N 1
ATOM 2866 C CA . ALA A 1 349 ? 1.801 10.923 20.202 1.00 94.81 349 ALA A CA 1
ATOM 2867 C C . ALA A 1 349 ? 1.861 12.461 20.255 1.00 94.81 349 ALA A C 1
ATOM 2869 O O . ALA A 1 349 ? 2.853 13.055 19.835 1.00 94.81 349 ALA A O 1
ATOM 2870 N N . GLU A 1 350 ? 0.832 13.119 20.799 1.00 95.94 350 GLU A N 1
ATOM 2871 C CA . GLU A 1 350 ? 0.827 14.572 21.001 1.00 95.94 350 GLU A CA 1
ATOM 2872 C C . GLU A 1 350 ? 1.944 15.024 21.946 1.00 95.94 350 GLU A C 1
ATOM 2874 O O . GLU A 1 350 ? 2.617 16.020 21.662 1.00 95.94 350 GLU A O 1
ATOM 2879 N N . GLU A 1 351 ? 2.181 14.281 23.031 1.00 95.25 351 GLU A N 1
ATOM 2880 C CA . GLU A 1 351 ? 3.273 14.545 23.968 1.00 95.25 351 GLU A CA 1
ATOM 2881 C C . GLU A 1 351 ? 4.639 14.420 23.283 1.00 95.25 351 GLU A C 1
ATOM 2883 O O . GLU A 1 351 ? 5.466 15.327 23.410 1.00 95.25 351 GLU A O 1
ATOM 2888 N N . GLU A 1 352 ? 4.865 13.359 22.504 1.00 92.75 352 GLU A N 1
ATOM 2889 C CA . GLU A 1 352 ? 6.107 13.181 21.742 1.00 92.75 352 GLU A CA 1
ATOM 2890 C C . GLU A 1 352 ? 6.344 14.335 20.755 1.00 92.75 352 GLU A C 1
ATOM 2892 O O . GLU A 1 352 ? 7.397 14.974 20.781 1.00 92.75 352 GLU A O 1
ATOM 2897 N N . LEU A 1 353 ? 5.337 14.695 19.956 1.00 93.94 353 LEU A N 1
ATOM 2898 C CA . LEU A 1 353 ? 5.451 15.744 18.931 1.00 93.94 353 LEU A CA 1
ATOM 2899 C C . LEU A 1 353 ? 5.494 17.162 19.508 1.00 93.94 353 LEU A C 1
ATOM 2901 O O . LEU A 1 353 ? 5.941 18.097 18.836 1.00 93.94 353 LEU A O 1
ATOM 2905 N N . SER A 1 354 ? 5.038 17.356 20.749 1.00 94.19 354 SER A N 1
ATOM 2906 C CA . SER A 1 354 ? 5.143 18.645 21.439 1.00 94.19 354 SER A CA 1
ATOM 2907 C C . SER A 1 354 ? 6.601 19.071 21.635 1.00 94.19 354 SER A C 1
ATOM 2909 O O . SER A 1 354 ? 6.903 20.264 21.559 1.00 94.19 354 SER A O 1
ATOM 2911 N N . LYS A 1 355 ? 7.514 18.099 21.791 1.00 91.69 355 LYS A N 1
ATOM 2912 C CA . LYS A 1 355 ? 8.962 18.318 21.938 1.00 91.69 355 LYS A CA 1
ATOM 2913 C C . LYS A 1 355 ? 9.577 18.957 20.687 1.00 91.69 355 LYS A C 1
ATOM 2915 O O . LYS A 1 355 ? 10.563 19.680 20.794 1.00 91.69 355 LYS A O 1
ATOM 2920 N N . GLU A 1 356 ? 8.957 18.736 19.529 1.00 91.19 356 GLU A N 1
ATOM 2921 C CA . GLU A 1 356 ? 9.364 19.260 18.218 1.00 91.19 356 GLU A CA 1
ATOM 2922 C C . GLU A 1 356 ? 8.493 20.441 17.749 1.00 91.19 356 GLU A C 1
ATOM 2924 O O . GLU A 1 356 ? 8.690 20.974 16.661 1.00 91.19 356 GLU A O 1
ATOM 2929 N N . GLY A 1 357 ? 7.499 20.867 18.540 1.00 92.94 357 GLY A N 1
ATOM 2930 C CA . GLY A 1 357 ? 6.549 21.913 18.141 1.00 92.94 357 GLY A CA 1
ATOM 2931 C C . GLY A 1 357 ? 5.568 21.491 17.036 1.00 92.94 357 GLY A C 1
ATOM 2932 O O . GLY A 1 357 ? 4.936 22.348 16.414 1.00 92.94 357 GLY A O 1
ATOM 2933 N N . ARG A 1 358 ? 5.409 20.181 16.794 1.00 94.62 358 ARG A N 1
ATOM 2934 C CA . ARG A 1 358 ? 4.583 19.608 15.713 1.00 94.62 358 ARG A CA 1
ATOM 2935 C C . ARG A 1 358 ? 3.284 18.951 16.197 1.00 94.62 358 ARG A C 1
ATOM 2937 O O . ARG A 1 358 ? 2.599 18.298 15.412 1.00 94.62 358 ARG A O 1
ATOM 2944 N N . SER A 1 359 ? 2.882 19.183 17.451 1.00 95.06 359 SER A N 1
ATOM 2945 C CA . SER A 1 359 ? 1.642 18.639 18.044 1.00 95.06 359 SER A CA 1
ATOM 2946 C C . SER A 1 359 ? 0.363 19.000 17.276 1.00 95.06 359 SER A C 1
ATOM 2948 O O . SER A 1 359 ? -0.622 18.271 17.336 1.00 95.06 359 SER A O 1
ATOM 2950 N N . TYR A 1 360 ? 0.373 20.081 16.485 1.00 95.06 360 TYR A N 1
ATOM 2951 C CA . TYR A 1 360 ? -0.760 20.461 15.634 1.00 95.06 360 TYR A CA 1
ATOM 2952 C C . TYR A 1 360 ? -1.171 19.359 14.639 1.00 95.06 360 TYR A C 1
ATOM 2954 O O . TYR A 1 360 ? -2.341 19.295 14.271 1.00 95.06 360 TYR A O 1
ATOM 2962 N N . SER A 1 361 ? -0.238 18.499 14.211 1.00 96.31 361 SER A N 1
ATOM 2963 C CA . SER A 1 361 ? -0.498 17.395 13.271 1.00 96.31 361 SER A CA 1
ATOM 2964 C C . SER A 1 361 ? -1.486 16.365 13.834 1.00 96.31 361 SER A C 1
ATOM 2966 O O . SER A 1 361 ? -2.343 15.863 13.106 1.00 96.31 361 SER A O 1
ATOM 2968 N N . ILE A 1 362 ? -1.470 16.141 15.153 1.00 97.12 362 ILE A N 1
ATOM 2969 C CA . ILE A 1 362 ? -2.395 15.229 15.837 1.00 97.12 362 ILE A CA 1
ATOM 2970 C C . ILE A 1 362 ? -3.851 15.664 15.668 1.00 97.12 362 ILE A C 1
ATOM 2972 O O . ILE A 1 362 ? -4.729 14.818 15.528 1.00 97.12 362 ILE A O 1
ATOM 2976 N N . GLN A 1 363 ? -4.129 16.967 15.590 1.00 96.62 363 GLN A N 1
ATOM 2977 C CA . GLN A 1 363 ? -5.496 17.453 15.382 1.00 96.62 363 GLN A CA 1
ATOM 2978 C C . GLN A 1 363 ? -6.071 17.022 14.025 1.00 96.62 363 GLN A C 1
ATOM 2980 O O . GLN A 1 363 ? -7.275 16.784 13.923 1.00 96.62 363 GLN A O 1
ATOM 2985 N N . TYR A 1 364 ? -5.231 16.896 12.992 1.00 98.00 364 TYR A N 1
ATOM 2986 C CA . TYR A 1 364 ? -5.654 16.390 11.683 1.00 98.00 364 TYR A CA 1
ATOM 2987 C C . TYR A 1 364 ? -5.927 14.889 11.742 1.00 98.00 364 TYR A C 1
ATOM 2989 O O . TYR A 1 364 ? -6.956 14.442 11.244 1.00 98.00 364 TYR A O 1
ATOM 2997 N N . ALA A 1 365 ? -5.074 14.135 12.434 1.00 97.31 365 ALA A N 1
ATOM 2998 C CA . ALA A 1 365 ? -5.245 12.698 12.617 1.00 97.31 365 ALA A CA 1
ATOM 2999 C C . ALA A 1 365 ? -6.471 12.341 13.479 1.00 97.31 365 ALA A C 1
ATOM 3001 O O . ALA A 1 365 ? -7.153 11.355 13.216 1.00 97.31 365 ALA A O 1
ATOM 3002 N N . ILE A 1 366 ? -6.800 13.172 14.473 1.00 98.12 366 ILE A N 1
ATOM 3003 C CA . ILE A 1 366 ? -8.060 13.076 15.220 1.00 98.12 366 ILE A CA 1
ATOM 3004 C C . ILE A 1 366 ? -9.242 13.357 14.288 1.00 98.12 366 ILE A C 1
ATOM 3006 O O . ILE A 1 366 ? -10.210 12.600 14.273 1.00 98.12 366 ILE A O 1
ATOM 3010 N N . ARG A 1 367 ? -9.173 14.430 13.490 1.00 98.06 367 ARG A N 1
ATOM 3011 C CA . ARG A 1 367 ? -10.261 14.823 12.584 1.00 98.06 367 ARG A CA 1
ATOM 3012 C C . ARG A 1 367 ? -10.552 13.752 11.532 1.00 98.06 367 ARG A C 1
ATOM 3014 O O . ARG A 1 367 ? -11.722 13.477 11.281 1.00 98.06 367 ARG A O 1
ATOM 3021 N N . SER A 1 368 ? -9.527 13.142 10.940 1.00 98.00 368 SER A N 1
ATOM 3022 C CA . SER A 1 368 ? -9.715 12.049 9.981 1.00 98.00 368 SER A CA 1
ATOM 3023 C C . SER A 1 368 ? -10.342 10.821 10.645 1.00 98.00 368 SER A C 1
ATOM 3025 O O . SER A 1 368 ? -11.262 10.231 10.083 1.00 98.00 368 SER A O 1
ATOM 3027 N N . PHE A 1 369 ? -9.942 10.477 11.875 1.00 98.38 369 PHE A N 1
ATOM 3028 C CA . PHE A 1 369 ? -10.564 9.382 12.630 1.00 98.38 369 PHE A CA 1
ATOM 3029 C C . PHE A 1 369 ? -12.029 9.683 12.991 1.00 98.38 369 PHE A C 1
ATOM 3031 O O . PHE A 1 369 ? -12.891 8.809 12.918 1.00 98.38 369 PHE A O 1
ATOM 3038 N N . GLN A 1 370 ? -12.349 10.931 13.343 1.00 98.38 370 GLN A N 1
ATOM 3039 C CA . GLN A 1 370 ? -13.734 11.364 13.547 1.00 98.38 370 GLN A CA 1
ATOM 3040 C C . GLN A 1 370 ? -14.562 11.219 12.268 1.00 98.38 370 GLN A C 1
ATOM 3042 O O . GLN A 1 370 ? -15.699 10.753 12.333 1.00 98.38 370 GLN A O 1
ATOM 3047 N N . GLU A 1 371 ? -14.001 11.596 11.114 1.00 98.00 371 GLU A N 1
ATOM 3048 C CA . GLU A 1 371 ? -14.644 11.408 9.811 1.00 98.00 371 GLU A CA 1
ATOM 3049 C C . GLU A 1 371 ? -14.937 9.933 9.544 1.00 98.00 371 GLU A C 1
ATOM 3051 O O . GLU A 1 371 ? -16.082 9.605 9.244 1.00 98.00 371 GLU A O 1
ATOM 3056 N N . LEU A 1 372 ? -13.965 9.046 9.766 1.00 98.56 372 LEU A N 1
ATOM 3057 C CA . LEU A 1 372 ? -14.150 7.598 9.654 1.00 98.56 372 LEU A CA 1
ATOM 3058 C C . LEU A 1 372 ? -15.332 7.097 10.501 1.00 98.56 372 LEU A C 1
ATOM 3060 O O . LEU A 1 372 ? -16.248 6.467 9.978 1.00 98.56 372 LEU A O 1
ATOM 3064 N N . VAL A 1 373 ? -15.371 7.433 11.793 1.00 98.62 373 VAL A N 1
ATOM 3065 C CA . VAL A 1 373 ? -16.436 6.963 12.701 1.00 98.62 373 VAL A CA 1
ATOM 3066 C C . VAL A 1 373 ? -17.814 7.513 12.320 1.00 98.62 373 VAL A C 1
ATOM 3068 O O . VAL A 1 373 ? -18.825 6.825 12.473 1.00 98.62 373 VAL A O 1
ATOM 3071 N N . MET A 1 374 ? -17.884 8.737 11.787 1.00 98.44 374 MET A N 1
ATOM 3072 C CA . MET A 1 374 ? -19.136 9.264 11.233 1.00 98.44 374 MET A CA 1
ATOM 3073 C C . MET A 1 374 ? -19.610 8.455 10.019 1.00 98.44 374 MET A C 1
ATOM 3075 O O . MET A 1 374 ? -20.815 8.314 9.819 1.00 98.44 374 MET A O 1
ATOM 3079 N N . LYS A 1 375 ? -18.687 7.916 9.219 1.00 98.31 375 LYS A N 1
ATOM 3080 C CA . LYS A 1 375 ? -18.994 7.139 8.012 1.00 98.31 375 LYS A CA 1
ATOM 3081 C C . LYS A 1 375 ? -19.370 5.695 8.329 1.00 98.31 375 LYS A C 1
ATOM 3083 O O . LYS A 1 375 ? -20.375 5.241 7.790 1.00 98.31 375 LYS A O 1
ATOM 3088 N N . TYR A 1 376 ? -18.715 5.056 9.300 1.00 98.62 376 TYR A N 1
ATOM 3089 C CA . TYR A 1 376 ? -19.201 3.792 9.869 1.00 98.62 376 TYR A CA 1
ATOM 3090 C C . TYR A 1 376 ? -20.633 3.915 10.400 1.00 98.62 376 TYR A C 1
ATOM 3092 O O . TYR A 1 376 ? -21.471 3.045 10.179 1.00 98.62 376 TYR A O 1
ATOM 3100 N N . PHE A 1 377 ? -20.971 5.038 11.043 1.00 98.50 377 PHE A N 1
ATOM 3101 C CA . PHE A 1 377 ? -22.342 5.262 11.503 1.00 98.50 377 PHE A CA 1
ATOM 3102 C C . PHE A 1 377 ? -23.357 5.374 10.352 1.00 98.50 377 PHE A C 1
ATOM 3104 O O . PHE A 1 377 ? -24.495 4.921 10.488 1.00 98.50 377 PHE A O 1
ATOM 3111 N N . CYS A 1 378 ? -22.971 5.951 9.208 1.00 98.31 378 CYS A N 1
ATOM 3112 C CA . CYS A 1 378 ? -23.819 5.968 8.015 1.00 98.31 378 CYS A CA 1
ATOM 3113 C C . CYS A 1 378 ? -24.089 4.551 7.482 1.00 98.31 378 CYS A C 1
ATOM 3115 O O . CYS A 1 378 ? -25.235 4.246 7.156 1.00 98.31 378 CYS A O 1
ATOM 3117 N N . GLU A 1 379 ? -23.082 3.679 7.450 1.00 97.94 379 GLU A N 1
ATOM 3118 C CA . GLU A 1 379 ? -23.241 2.282 7.020 1.00 97.94 379 GLU A CA 1
ATOM 3119 C C . GLU A 1 379 ? -24.091 1.471 8.003 1.00 97.94 379 GLU A C 1
ATOM 3121 O O . GLU A 1 379 ? -25.026 0.777 7.593 1.00 97.94 379 GLU A O 1
ATOM 3126 N N . ALA A 1 380 ? -23.863 1.645 9.308 1.00 97.19 380 ALA A N 1
ATOM 3127 C CA . ALA A 1 380 ? -24.700 1.052 10.348 1.00 97.19 380 ALA A CA 1
ATOM 3128 C C . ALA A 1 380 ? -26.168 1.500 10.229 1.00 97.19 380 ALA A C 1
ATOM 3130 O O . ALA A 1 380 ? -27.088 0.717 10.474 1.00 97.19 380 ALA A O 1
ATOM 3131 N N . LYS A 1 381 ? -26.409 2.750 9.810 1.00 97.44 381 LYS A N 1
ATOM 3132 C CA . LYS A 1 381 ? -27.758 3.255 9.532 1.00 97.44 381 LYS A CA 1
ATOM 3133 C C . LYS A 1 381 ? -28.389 2.560 8.326 1.00 97.44 381 LYS A C 1
ATOM 3135 O O . LYS A 1 381 ? -29.548 2.162 8.421 1.00 97.44 381 LYS A O 1
ATOM 3140 N N . TRP A 1 382 ? -27.652 2.385 7.228 1.00 97.56 382 TRP A N 1
ATOM 3141 C CA . TRP A 1 382 ? -28.147 1.643 6.064 1.00 97.56 382 TRP A CA 1
ATOM 3142 C C . TRP A 1 382 ? -28.540 0.215 6.429 1.00 97.56 382 TRP A C 1
ATOM 3144 O O . TRP A 1 382 ? -29.637 -0.221 6.084 1.00 97.56 382 TRP A O 1
ATOM 3154 N N . LEU A 1 383 ? -27.696 -0.472 7.202 1.00 95.44 383 LEU A N 1
ATOM 3155 C CA . LEU A 1 383 ? -27.985 -1.807 7.715 1.00 95.44 383 LEU A CA 1
ATOM 3156 C C . LEU A 1 383 ? -29.250 -1.822 8.586 1.00 95.44 383 LEU A C 1
ATOM 3158 O O . LEU A 1 383 ? -30.144 -2.638 8.365 1.00 95.44 383 LEU A O 1
ATOM 3162 N N . ASN A 1 384 ? -29.358 -0.898 9.543 1.00 95.06 384 ASN A N 1
ATOM 3163 C CA . ASN A 1 384 ? -30.504 -0.811 10.450 1.00 95.06 384 ASN A CA 1
ATOM 3164 C C . ASN A 1 384 ? -31.830 -0.527 9.717 1.00 95.06 384 ASN A C 1
ATOM 3166 O O . ASN A 1 384 ? -32.884 -1.014 10.122 1.00 95.06 384 ASN A O 1
ATOM 3170 N N . GLU A 1 385 ? -31.788 0.250 8.634 1.00 96.06 385 GLU A N 1
ATOM 3171 C CA . GLU A 1 385 ? -32.960 0.594 7.818 1.00 96.06 385 GLU A CA 1
ATOM 3172 C C . GLU A 1 385 ? -33.238 -0.423 6.693 1.00 96.06 385 GLU A C 1
ATOM 3174 O O . GLU A 1 385 ? -34.277 -0.333 6.036 1.00 96.06 385 GLU A O 1
ATOM 3179 N N . GLY A 1 386 ? -32.341 -1.391 6.460 1.00 94.69 386 GLY A N 1
ATOM 3180 C CA . GLY A 1 386 ? -32.406 -2.297 5.308 1.00 94.69 386 GLY A CA 1
ATOM 3181 C C . GLY A 1 386 ? -32.300 -1.560 3.967 1.00 94.69 386 GLY A C 1
ATOM 3182 O O . GLY A 1 386 ? -32.907 -1.974 2.978 1.00 94.69 386 GLY A O 1
ATOM 3183 N N . TYR A 1 387 ? -31.590 -0.431 3.950 1.00 96.44 387 TYR A N 1
ATOM 3184 C CA . TYR A 1 387 ? -31.467 0.454 2.799 1.00 96.44 387 TYR A CA 1
ATOM 3185 C C . TYR A 1 387 ? -30.265 0.072 1.932 1.00 96.44 387 TYR A C 1
ATOM 3187 O O . TYR A 1 387 ? -29.158 -0.098 2.437 1.00 96.44 387 TYR A O 1
ATOM 3195 N N . VAL A 1 388 ? -30.484 -0.013 0.617 1.00 96.56 388 VAL A N 1
ATOM 3196 C CA . VAL A 1 388 ? -29.422 -0.201 -0.380 1.00 96.56 388 VAL A CA 1
ATOM 3197 C C . VAL A 1 388 ? -29.212 1.118 -1.125 1.00 96.56 388 VAL A C 1
ATOM 3199 O O . VAL A 1 388 ? -30.115 1.524 -1.866 1.00 96.56 388 VAL A O 1
ATOM 3202 N N . PRO A 1 389 ? -28.067 1.800 -0.939 1.00 97.50 389 PRO A N 1
ATOM 3203 C CA . PRO A 1 389 ? -27.808 3.089 -1.569 1.00 97.50 389 PRO A CA 1
ATOM 3204 C C . PRO A 1 389 ? -27.570 2.961 -3.081 1.00 97.50 389 PRO A C 1
ATOM 3206 O O . PRO A 1 389 ? -27.281 1.888 -3.616 1.00 97.50 389 PRO A O 1
ATOM 3209 N N . SER A 1 390 ? -27.661 4.092 -3.785 1.00 97.00 390 SER A N 1
ATOM 3210 C CA . SER A 1 390 ? -27.107 4.209 -5.146 1.00 97.00 390 SER A CA 1
ATOM 3211 C C . SER A 1 390 ? -25.575 4.181 -5.113 1.00 97.00 390 SER A C 1
ATOM 3213 O O . SER A 1 390 ? -24.985 4.506 -4.090 1.00 97.00 390 SER A O 1
ATOM 3215 N N . MET A 1 391 ? -24.905 3.884 -6.227 1.00 96.94 391 MET A N 1
ATOM 3216 C CA . MET A 1 391 ? -23.437 3.890 -6.305 1.00 96.94 391 MET A CA 1
ATOM 3217 C C . MET A 1 391 ? -22.810 5.247 -5.970 1.00 96.94 391 MET A C 1
ATOM 3219 O O . MET A 1 391 ? -21.717 5.281 -5.410 1.00 96.94 391 MET A O 1
ATOM 3223 N N . ASP A 1 392 ? -23.468 6.361 -6.293 1.00 96.69 392 ASP A N 1
ATOM 3224 C CA . ASP A 1 392 ? -22.946 7.695 -5.968 1.00 96.69 392 ASP A CA 1
ATOM 3225 C C . ASP A 1 392 ? -23.061 7.983 -4.466 1.00 96.69 392 ASP A C 1
ATOM 3227 O O . ASP A 1 392 ? -22.117 8.478 -3.846 1.00 96.69 392 ASP A O 1
ATOM 3231 N N . GLU A 1 393 ? -24.191 7.610 -3.858 1.00 98.06 393 GLU A N 1
ATOM 3232 C CA . GLU A 1 393 ? -24.383 7.700 -2.409 1.00 98.06 393 GLU A CA 1
ATOM 3233 C C . GLU A 1 393 ? -23.427 6.756 -1.666 1.00 98.06 393 GLU A C 1
ATOM 3235 O O . GLU A 1 393 ? -22.758 7.188 -0.725 1.00 98.06 393 GLU A O 1
ATOM 3240 N N . TYR A 1 394 ? -23.291 5.519 -2.152 1.00 98.31 394 TYR A N 1
ATOM 3241 C CA . TYR A 1 394 ? -22.360 4.510 -1.662 1.00 98.31 394 TYR A CA 1
ATOM 3242 C C . TYR A 1 394 ? -20.936 5.061 -1.605 1.00 98.31 394 TYR A C 1
ATOM 3244 O O . TYR A 1 394 ? -20.353 5.161 -0.531 1.00 98.31 394 TYR A O 1
ATOM 3252 N N . LYS A 1 395 ? -20.400 5.539 -2.737 1.00 97.75 395 LYS A N 1
ATOM 3253 C CA . LYS A 1 395 ? -19.040 6.098 -2.801 1.00 97.75 395 LYS A CA 1
ATOM 3254 C C . LYS A 1 395 ? -18.846 7.283 -1.852 1.00 97.75 395 LYS A C 1
ATOM 3256 O O . LYS A 1 395 ? -17.783 7.415 -1.256 1.00 97.75 395 LYS A O 1
ATOM 3261 N N . SER A 1 396 ? -19.861 8.132 -1.667 1.00 97.12 396 SER A N 1
ATOM 3262 C CA . SER A 1 396 ? -19.766 9.295 -0.766 1.00 97.12 396 SER A CA 1
ATOM 3263 C C . SER A 1 396 ? -19.587 8.930 0.719 1.00 97.12 396 SER A C 1
ATOM 3265 O O . SER A 1 396 ? -19.195 9.780 1.534 1.00 97.12 396 SER A O 1
ATOM 3267 N N . VAL A 1 397 ? -19.886 7.680 1.082 1.00 98.25 397 VAL A N 1
ATOM 3268 C CA . VAL A 1 397 ? -19.709 7.144 2.432 1.00 98.25 397 VAL A CA 1
ATOM 3269 C C . VAL A 1 397 ? -18.575 6.132 2.468 1.00 98.25 397 VAL A C 1
ATOM 3271 O O . VAL A 1 397 ? -17.617 6.329 3.213 1.00 98.25 397 VAL A O 1
ATOM 3274 N N . SER A 1 398 ? -18.654 5.098 1.636 1.00 97.88 398 SER A N 1
ATOM 3275 C CA . SER A 1 398 ? -17.840 3.898 1.778 1.00 97.88 398 SER A CA 1
ATOM 3276 C C . SER A 1 398 ? -16.397 4.059 1.309 1.00 97.88 398 SER A C 1
ATOM 3278 O O . SER A 1 398 ? -15.516 3.341 1.775 1.00 97.88 398 SER A O 1
ATOM 3280 N N . LEU A 1 399 ? -16.106 5.060 0.466 1.00 97.94 399 LEU A N 1
ATOM 3281 C CA . LEU A 1 399 ? -14.714 5.440 0.194 1.00 97.94 399 LEU A CA 1
ATOM 3282 C C . LEU A 1 399 ? -14.015 5.956 1.454 1.00 97.94 399 LEU A C 1
ATOM 3284 O O . LEU A 1 399 ? -12.830 5.721 1.627 1.00 97.94 399 LEU A O 1
ATOM 3288 N N . ARG A 1 400 ? -14.746 6.610 2.363 1.00 96.81 400 ARG A N 1
ATOM 3289 C CA . ARG A 1 400 ? -14.192 7.074 3.639 1.00 96.81 400 ARG A CA 1
ATOM 3290 C C . ARG A 1 400 ? -14.228 6.011 4.727 1.00 96.81 400 ARG A C 1
ATOM 3292 O O . ARG A 1 400 ? -13.323 5.983 5.555 1.00 96.81 400 ARG A O 1
ATOM 3299 N N . SER A 1 401 ? -15.254 5.156 4.743 1.00 97.88 401 SER A N 1
ATOM 3300 C CA . SER A 1 401 ? -15.372 4.091 5.749 1.00 97.88 401 SER A CA 1
ATOM 3301 C C . SER A 1 401 ? -14.282 3.027 5.620 1.00 97.88 401 SER A C 1
ATOM 3303 O O . SER A 1 401 ? -13.998 2.351 6.590 1.00 97.88 401 SER A O 1
ATOM 3305 N N . ILE A 1 402 ? -13.604 2.909 4.471 1.00 96.75 402 ILE A N 1
ATOM 3306 C CA . ILE A 1 402 ? -12.497 1.947 4.299 1.00 96.75 402 ILE A CA 1
ATOM 3307 C C . ILE A 1 402 ? -11.290 2.228 5.212 1.00 96.75 402 ILE A C 1
ATOM 3309 O O . ILE A 1 402 ? -10.367 1.426 5.297 1.00 96.75 402 ILE A O 1
ATOM 3313 N N . GLY A 1 403 ? -11.253 3.388 5.878 1.00 96.31 403 GLY A N 1
ATOM 3314 C CA . GLY A 1 403 ? -10.221 3.711 6.861 1.00 96.31 403 GLY A CA 1
ATOM 3315 C C . GLY A 1 403 ? -8.890 4.182 6.273 1.00 96.31 403 GLY A C 1
ATOM 3316 O O . GLY A 1 403 ? -7.972 4.458 7.040 1.00 96.31 403 GLY A O 1
ATOM 3317 N N . PHE A 1 404 ? -8.782 4.354 4.950 1.00 97.44 404 PHE A N 1
ATOM 3318 C CA . PHE A 1 404 ? -7.550 4.797 4.285 1.00 97.44 404 PHE A CA 1
ATOM 3319 C C . PHE A 1 404 ? -7.063 6.166 4.785 1.00 97.44 404 PHE A C 1
ATOM 3321 O O . PHE A 1 404 ? -5.904 6.299 5.172 1.00 97.44 404 PHE A O 1
ATOM 3328 N N . LEU A 1 405 ? -7.935 7.184 4.820 1.00 96.56 405 LEU A N 1
ATOM 3329 C CA . LEU A 1 405 ? -7.540 8.555 5.169 1.00 96.56 405 LEU A CA 1
ATOM 3330 C C . LEU A 1 405 ? -6.907 8.676 6.575 1.00 96.56 405 LEU A C 1
ATOM 3332 O O . LEU A 1 405 ? -5.863 9.313 6.686 1.00 96.56 405 LEU A O 1
ATOM 3336 N N . PRO A 1 406 ? -7.456 8.084 7.656 1.00 97.06 406 PRO A N 1
ATOM 3337 C CA . PRO A 1 406 ? -6.774 8.054 8.952 1.00 97.06 406 PRO A CA 1
ATOM 3338 C C . PRO A 1 406 ? -5.363 7.461 8.916 1.00 97.06 406 PRO A C 1
ATOM 3340 O O . PRO A 1 406 ? -4.484 7.979 9.603 1.00 97.06 406 PRO A O 1
ATOM 3343 N N . ILE A 1 407 ? -5.141 6.409 8.121 1.00 97.12 407 ILE A N 1
ATOM 3344 C CA . ILE A 1 407 ? -3.827 5.769 7.970 1.00 97.12 407 ILE A CA 1
ATOM 3345 C C . ILE A 1 407 ? -2.879 6.666 7.171 1.00 97.12 407 ILE A C 1
ATOM 3347 O O . ILE A 1 407 ? -1.749 6.885 7.606 1.00 97.12 407 ILE A O 1
ATOM 3351 N N . ALA A 1 408 ? -3.347 7.248 6.066 1.00 96.56 408 ALA A N 1
ATOM 3352 C CA . ALA A 1 408 ? -2.575 8.192 5.264 1.00 96.56 408 ALA A CA 1
ATOM 3353 C C . ALA A 1 408 ? -2.144 9.412 6.103 1.00 96.56 408 ALA A C 1
ATOM 3355 O O . ALA A 1 408 ? -0.946 9.660 6.253 1.00 96.56 408 ALA A O 1
ATOM 3356 N N . VAL A 1 409 ? -3.078 10.050 6.816 1.00 96.94 409 VAL A N 1
ATOM 3357 C CA . VAL A 1 409 ? -2.770 11.199 7.684 1.00 96.94 409 VAL A CA 1
ATOM 3358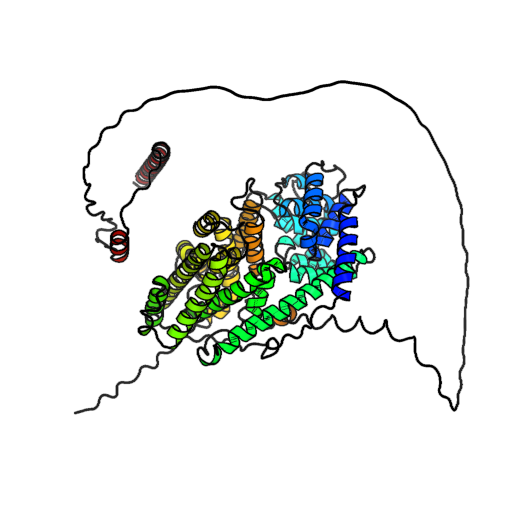 C C . VAL A 1 409 ? -1.782 10.807 8.781 1.00 96.94 409 VAL A C 1
ATOM 3360 O O . VAL A 1 409 ? -0.824 11.531 9.049 1.00 96.94 409 VAL A O 1
ATOM 3363 N N . ALA A 1 410 ? -1.984 9.651 9.421 1.00 96.12 410 ALA A N 1
ATOM 3364 C CA . ALA A 1 410 ? -1.096 9.169 10.473 1.00 96.12 410 ALA A CA 1
ATOM 3365 C C . ALA A 1 410 ? 0.316 8.833 9.963 1.00 96.12 410 ALA A C 1
ATOM 3367 O O . ALA A 1 410 ? 1.283 9.025 10.704 1.00 96.12 410 ALA A O 1
ATOM 3368 N N . SER A 1 411 ? 0.454 8.402 8.707 1.00 95.44 411 SER A N 1
ATOM 3369 C CA . SER A 1 411 ? 1.751 8.107 8.090 1.00 95.44 411 SER A CA 1
ATOM 3370 C C . SER A 1 411 ? 2.638 9.350 7.936 1.00 95.44 411 SER A C 1
ATOM 3372 O O . SER A 1 411 ? 3.854 9.259 8.100 1.00 95.44 411 SER A O 1
ATOM 3374 N N . PHE A 1 412 ? 2.045 10.534 7.733 1.00 95.50 412 PHE A N 1
ATOM 3375 C CA . PHE A 1 412 ? 2.780 11.792 7.547 1.00 95.50 412 PHE A CA 1
ATOM 3376 C C . PHE A 1 412 ? 3.285 12.409 8.858 1.00 95.50 412 PHE A C 1
ATOM 3378 O O . PHE A 1 412 ? 4.243 13.188 8.859 1.00 95.50 412 PHE A O 1
ATOM 3385 N N . ILE A 1 413 ? 2.674 12.069 9.998 1.00 94.25 413 ILE A N 1
ATOM 3386 C CA . ILE A 1 413 ? 2.937 12.714 11.296 1.00 94.25 413 ILE A CA 1
ATOM 3387 C C . ILE A 1 413 ? 4.425 12.676 11.669 1.00 94.25 413 ILE A C 1
ATOM 3389 O O . ILE A 1 413 ? 5.007 13.705 12.026 1.00 94.25 413 ILE A O 1
ATOM 3393 N N . PHE A 1 414 ? 5.064 11.517 11.516 1.00 89.88 414 PHE A N 1
ATOM 3394 C CA . PHE A 1 414 ? 6.460 11.294 11.908 1.00 89.88 414 PHE A CA 1
ATOM 3395 C C . PHE A 1 414 ? 7.470 11.498 10.769 1.00 89.88 414 PHE A C 1
ATOM 3397 O O . PHE A 1 414 ? 8.629 11.119 10.902 1.00 89.88 414 PHE A O 1
ATOM 3404 N N . MET A 1 415 ? 7.071 12.145 9.668 1.00 91.81 415 MET A N 1
ATOM 3405 C CA . MET A 1 415 ? 7.963 12.418 8.529 1.00 91.81 415 MET A CA 1
ATOM 3406 C C . MET A 1 415 ? 8.782 13.712 8.668 1.00 91.81 415 MET A C 1
ATOM 3408 O O . MET A 1 415 ? 9.494 14.102 7.746 1.00 91.81 415 MET A O 1
ATOM 3412 N N . GLY A 1 416 ? 8.717 14.383 9.820 1.00 90.62 416 GLY A N 1
ATOM 3413 C CA . GLY A 1 416 ? 9.438 15.633 10.066 1.00 90.62 416 GLY A CA 1
ATOM 3414 C C . GLY A 1 416 ? 8.882 16.814 9.263 1.00 90.62 416 GLY A C 1
ATOM 3415 O O . GLY A 1 416 ? 7.719 16.828 8.861 1.00 90.62 416 GLY A O 1
ATOM 3416 N N . ASP A 1 417 ? 9.716 17.824 9.027 1.00 91.94 417 ASP A N 1
ATOM 3417 C CA . ASP A 1 417 ? 9.290 19.117 8.467 1.00 91.94 417 ASP A CA 1
ATOM 3418 C C . ASP A 1 417 ? 8.740 19.049 7.036 1.00 91.94 417 ASP A C 1
ATOM 3420 O O . ASP A 1 417 ? 8.053 19.975 6.604 1.00 91.94 417 ASP A O 1
ATOM 3424 N N . ILE A 1 418 ? 8.989 17.950 6.311 1.00 94.38 418 ILE A N 1
ATOM 3425 C CA . ILE A 1 418 ? 8.394 17.735 4.988 1.00 94.38 418 ILE A CA 1
ATOM 3426 C C . ILE A 1 418 ? 6.866 17.671 5.064 1.00 94.38 418 ILE A C 1
ATOM 3428 O O . ILE A 1 418 ? 6.219 18.074 4.111 1.00 94.38 418 ILE A O 1
ATOM 3432 N N . ALA A 1 419 ? 6.292 17.215 6.185 1.00 95.69 419 ALA A N 1
ATOM 3433 C CA . ALA A 1 419 ? 4.854 17.174 6.432 1.00 95.69 419 ALA A CA 1
ATOM 3434 C C . ALA A 1 419 ? 4.421 18.421 7.221 1.00 95.69 419 ALA A C 1
ATOM 3436 O O . ALA A 1 419 ? 4.337 18.417 8.458 1.00 95.69 419 ALA A O 1
ATOM 3437 N N . SER A 1 420 ? 4.198 19.513 6.489 1.00 96.19 420 SER A N 1
ATOM 3438 C CA . SER A 1 420 ? 3.761 20.802 7.029 1.00 96.19 420 SER A CA 1
ATOM 3439 C C . SER A 1 420 ? 2.247 20.856 7.271 1.00 96.19 420 SER A C 1
ATOM 3441 O O . SER A 1 420 ? 1.490 19.965 6.885 1.00 96.19 420 SER A O 1
ATOM 3443 N N . ARG A 1 421 ? 1.772 21.947 7.884 1.00 96.62 421 ARG A N 1
ATOM 3444 C CA . ARG A 1 421 ? 0.337 22.180 8.102 1.00 96.62 421 ARG A CA 1
ATOM 3445 C C . ARG A 1 421 ? -0.452 22.225 6.795 1.00 96.62 421 ARG A C 1
ATOM 3447 O O . ARG A 1 421 ? -1.525 21.639 6.716 1.00 96.62 421 ARG A O 1
ATOM 3454 N N . GLU A 1 422 ? 0.092 22.890 5.785 1.00 97.38 422 GLU A N 1
ATOM 3455 C CA . GLU A 1 422 ? -0.519 23.036 4.464 1.00 97.38 422 GLU A CA 1
ATOM 3456 C C . GLU A 1 422 ? -0.695 21.674 3.780 1.00 97.38 422 GLU A C 1
ATOM 3458 O O . GLU A 1 422 ? -1.661 21.470 3.052 1.00 97.38 422 GLU A O 1
ATOM 3463 N N . ILE A 1 423 ? 0.202 20.723 4.054 1.00 97.81 423 ILE A N 1
ATOM 3464 C CA . ILE A 1 423 ? 0.128 19.358 3.524 1.00 97.81 423 ILE A CA 1
ATOM 3465 C C . ILE A 1 423 ? -0.999 18.569 4.188 1.00 97.81 423 ILE A C 1
ATOM 3467 O O . ILE A 1 423 ? -1.777 17.931 3.486 1.00 97.81 423 ILE A O 1
ATOM 3471 N N . PHE A 1 424 ? -1.158 18.667 5.510 1.00 97.88 424 PHE A N 1
ATOM 3472 C CA . PHE A 1 424 ? -2.310 18.056 6.180 1.00 97.88 424 PHE A CA 1
ATOM 3473 C C . PHE A 1 424 ? -3.637 18.703 5.752 1.00 97.88 424 PHE A C 1
ATOM 3475 O O . PHE A 1 424 ? -4.654 18.025 5.624 1.00 97.88 424 PHE A O 1
ATOM 3482 N N . GLU A 1 425 ? -3.656 20.014 5.495 1.00 97.81 425 GLU A N 1
ATOM 3483 C CA . GLU A 1 425 ? -4.828 20.692 4.925 1.00 97.81 425 GLU A CA 1
ATOM 3484 C C . GLU A 1 425 ? -5.132 20.216 3.502 1.00 97.81 425 GLU A C 1
ATOM 3486 O O . GLU A 1 425 ? -6.299 19.992 3.174 1.00 97.81 425 GLU A O 1
ATOM 3491 N N . TRP A 1 426 ? -4.098 20.022 2.679 1.00 98.00 426 TRP A N 1
ATOM 3492 C CA . TRP A 1 426 ? -4.226 19.442 1.347 1.00 98.00 426 TRP A CA 1
ATOM 3493 C C . TRP A 1 426 ? -4.790 18.022 1.412 1.00 98.00 426 TRP A C 1
ATOM 3495 O O . TRP A 1 426 ? -5.751 17.730 0.707 1.00 98.00 426 TRP A O 1
ATOM 3505 N N . GLU A 1 427 ? -4.281 17.167 2.296 1.00 95.56 427 GLU A N 1
ATOM 3506 C CA . GLU A 1 427 ? -4.742 15.783 2.447 1.00 95.56 427 GLU A CA 1
ATOM 3507 C C . GLU A 1 427 ? -6.218 15.725 2.876 1.00 95.56 427 GLU A C 1
ATOM 3509 O O . GLU A 1 427 ? -7.039 15.045 2.254 1.00 95.56 427 GLU A O 1
ATOM 3514 N N . MET A 1 428 ? -6.600 16.552 3.855 1.00 96.50 428 MET A N 1
ATOM 3515 C CA . MET A 1 428 ? -7.991 16.678 4.304 1.00 96.50 428 MET A CA 1
ATOM 3516 C C . MET A 1 428 ? -8.925 17.310 3.259 1.00 96.50 428 MET A C 1
ATOM 3518 O O . MET A 1 428 ? -10.144 17.187 3.384 1.00 96.50 428 MET A O 1
ATOM 3522 N N . SER A 1 429 ? -8.398 17.976 2.224 1.00 96.19 429 SER A N 1
ATOM 3523 C CA . SER A 1 429 ? -9.206 18.553 1.136 1.00 96.19 429 SER A CA 1
ATOM 3524 C C . SER A 1 429 ? -9.746 17.512 0.146 1.00 96.19 429 SER A C 1
ATOM 3526 O O . SER A 1 429 ? -10.506 17.864 -0.758 1.00 96.19 429 SER A O 1
ATOM 3528 N N . ASN A 1 430 ? -9.404 16.236 0.353 1.00 93.06 430 ASN A N 1
ATOM 3529 C CA . ASN A 1 430 ? -9.764 15.102 -0.490 1.00 93.06 430 ASN A CA 1
ATOM 3530 C C . ASN A 1 430 ? -9.223 15.204 -1.932 1.00 93.06 430 ASN A C 1
ATOM 3532 O O . ASN A 1 430 ? -10.001 15.273 -2.889 1.00 93.06 430 ASN A O 1
ATOM 3536 N N . PRO A 1 431 ? -7.891 15.248 -2.109 1.00 97.31 431 PRO A N 1
ATOM 3537 C CA . PRO A 1 431 ? -7.279 15.364 -3.424 1.00 97.31 431 PRO A CA 1
ATOM 3538 C C . PRO A 1 431 ? -7.501 14.091 -4.253 1.00 97.31 431 PRO A C 1
ATOM 3540 O O . PRO A 1 431 ? -7.788 13.015 -3.725 1.00 97.31 431 PRO A O 1
ATOM 3543 N N . LYS A 1 432 ? -7.341 14.204 -5.578 1.00 97.88 432 LYS A N 1
ATOM 3544 C CA . LYS A 1 432 ? -7.635 13.117 -6.529 1.00 97.88 432 LYS A CA 1
ATOM 3545 C C . LYS A 1 432 ? -6.914 11.811 -6.200 1.00 97.88 432 LYS A C 1
ATOM 3547 O O . LYS A 1 432 ? -7.531 10.757 -6.303 1.00 97.88 432 LYS A O 1
ATOM 3552 N N . ILE A 1 433 ? -5.645 11.883 -5.790 1.00 98.25 433 ILE A N 1
ATOM 3553 C CA . ILE A 1 433 ? -4.857 10.698 -5.433 1.00 98.25 433 ILE A CA 1
ATOM 3554 C C . ILE A 1 433 ? -5.451 9.943 -4.232 1.00 98.25 433 ILE A C 1
ATOM 3556 O O . ILE A 1 433 ? -5.497 8.719 -4.261 1.00 98.25 433 ILE A O 1
ATOM 3560 N N . ILE A 1 434 ? -5.993 10.650 -3.230 1.00 98.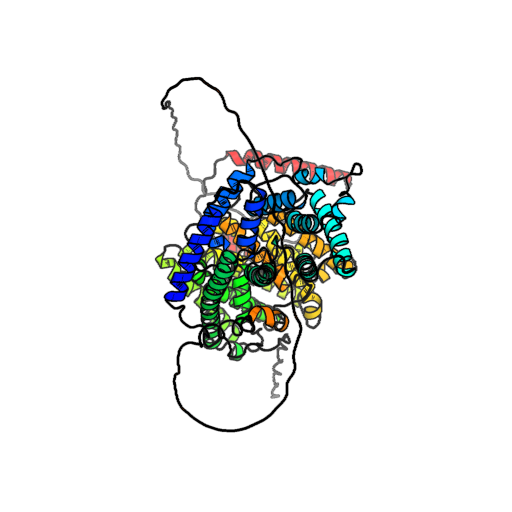25 434 ILE A N 1
ATOM 3561 C CA . ILE A 1 434 ? -6.659 10.032 -2.071 1.00 98.25 434 ILE A CA 1
ATOM 3562 C C . ILE A 1 434 ? -7.968 9.367 -2.507 1.00 98.25 434 ILE A C 1
ATOM 3564 O O . ILE A 1 434 ? -8.212 8.220 -2.152 1.00 98.25 434 ILE A O 1
ATOM 3568 N N . ILE A 1 435 ? -8.775 10.036 -3.340 1.00 98.25 435 ILE A N 1
ATOM 3569 C CA . ILE A 1 435 ? -10.018 9.455 -3.881 1.00 98.25 435 ILE A CA 1
ATOM 3570 C C . ILE A 1 435 ? -9.718 8.187 -4.692 1.00 98.25 435 ILE A C 1
ATOM 3572 O O . ILE A 1 435 ? -10.438 7.192 -4.590 1.00 98.25 435 ILE A O 1
ATOM 3576 N N . ALA A 1 436 ? -8.665 8.217 -5.510 1.00 98.69 436 ALA A N 1
ATOM 3577 C CA . ALA A 1 436 ? -8.242 7.076 -6.310 1.00 98.69 436 ALA A CA 1
ATOM 3578 C C . ALA A 1 436 ? -7.767 5.912 -5.426 1.00 98.69 436 ALA A C 1
ATOM 3580 O O . ALA A 1 436 ? -8.208 4.783 -5.640 1.00 98.69 436 ALA A O 1
ATOM 3581 N N . ALA A 1 437 ? -6.952 6.191 -4.407 1.00 98.50 437 ALA A N 1
ATOM 3582 C CA . ALA A 1 437 ? -6.482 5.201 -3.443 1.00 98.50 437 ALA A CA 1
ATOM 3583 C C . ALA A 1 437 ? -7.639 4.566 -2.655 1.00 98.50 437 ALA A C 1
ATOM 3585 O O . ALA A 1 437 ? -7.768 3.343 -2.625 1.00 98.50 437 ALA A O 1
ATOM 3586 N N . GLU A 1 438 ? -8.551 5.377 -2.114 1.00 98.50 438 GLU A N 1
ATOM 3587 C CA . GLU A 1 438 ? -9.768 4.901 -1.444 1.00 98.50 438 GLU A CA 1
ATOM 3588 C C . GLU A 1 438 ? -10.632 4.043 -2.371 1.00 98.50 438 GLU A C 1
ATOM 3590 O O . GLU A 1 438 ? -11.179 3.031 -1.945 1.00 98.50 438 GLU A O 1
ATOM 3595 N N . THR A 1 439 ? -10.731 4.411 -3.652 1.00 98.75 439 THR A N 1
ATOM 3596 C CA . THR A 1 439 ? -11.477 3.635 -4.653 1.00 98.75 439 THR A CA 1
ATOM 3597 C C . THR A 1 439 ? -10.837 2.271 -4.908 1.00 98.75 439 THR A C 1
ATOM 3599 O O . THR A 1 439 ? -11.559 1.282 -5.020 1.00 98.75 439 THR A O 1
ATOM 3602 N N . ILE A 1 440 ? -9.504 2.207 -5.000 1.00 98.62 440 ILE A N 1
ATOM 3603 C CA . ILE A 1 440 ? -8.763 0.947 -5.162 1.00 98.62 440 ILE A CA 1
ATOM 3604 C C . ILE A 1 440 ? -9.025 0.045 -3.960 1.00 98.62 440 ILE A C 1
ATOM 3606 O O . ILE A 1 440 ? -9.502 -1.074 -4.135 1.00 98.62 440 ILE A O 1
ATOM 3610 N N . PHE A 1 441 ? -8.776 0.554 -2.753 1.00 97.94 441 PHE A N 1
ATOM 3611 C CA . PHE A 1 441 ? -8.977 -0.196 -1.519 1.00 97.94 441 PHE A CA 1
ATOM 3612 C C . PHE A 1 441 ? -10.410 -0.691 -1.379 1.00 97.94 441 PHE A C 1
ATOM 3614 O O . PHE A 1 441 ? -10.627 -1.892 -1.266 1.00 97.94 441 PHE A O 1
ATOM 3621 N N . ARG A 1 442 ? -11.386 0.222 -1.442 1.00 98.44 442 ARG A N 1
ATOM 3622 C CA . ARG A 1 442 ? -12.793 -0.101 -1.207 1.00 98.44 442 ARG A CA 1
ATOM 3623 C C . ARG A 1 442 ? -13.301 -1.145 -2.196 1.00 98.44 442 ARG A C 1
ATOM 3625 O O . ARG A 1 442 ? -13.932 -2.109 -1.793 1.00 98.44 442 ARG A O 1
ATOM 3632 N N . PHE A 1 443 ? -13.027 -0.998 -3.490 1.00 98.62 443 PHE A N 1
ATOM 3633 C CA . PHE A 1 443 ? -13.574 -1.949 -4.460 1.00 98.62 443 PHE A CA 1
ATOM 3634 C C . PHE A 1 443 ? -12.868 -3.298 -4.451 1.00 98.62 443 PHE A C 1
ATOM 3636 O O . PHE A 1 443 ? -13.531 -4.302 -4.700 1.00 98.62 443 PHE A O 1
ATOM 3643 N N . LEU A 1 444 ? -11.564 -3.354 -4.165 1.00 98.25 444 LEU A N 1
ATOM 3644 C CA . LEU A 1 444 ? -10.892 -4.640 -3.981 1.00 98.25 444 LEU A CA 1
ATOM 3645 C C . LEU A 1 444 ? -11.403 -5.354 -2.719 1.00 98.25 444 LEU A C 1
ATOM 3647 O O . LEU A 1 444 ? -11.730 -6.539 -2.799 1.00 98.25 444 LEU A O 1
ATOM 3651 N N . ASP A 1 445 ? -11.540 -4.625 -1.608 1.00 97.81 445 ASP A N 1
ATOM 3652 C CA . ASP A 1 445 ? -12.103 -5.112 -0.342 1.00 97.81 445 ASP A CA 1
ATOM 3653 C C . ASP A 1 445 ? -13.526 -5.651 -0.539 1.00 97.81 445 ASP A C 1
ATOM 3655 O O . ASP A 1 445 ? -13.778 -6.825 -0.286 1.00 97.81 445 ASP A O 1
ATOM 3659 N N . ASP A 1 446 ? -14.424 -4.865 -1.137 1.00 97.94 446 ASP A N 1
ATOM 3660 C CA . ASP A 1 446 ? -15.809 -5.281 -1.373 1.00 97.94 446 ASP A CA 1
ATOM 3661 C C . ASP A 1 446 ? -15.915 -6.514 -2.279 1.00 97.94 446 ASP A C 1
ATOM 3663 O O . ASP A 1 446 ? -16.800 -7.344 -2.082 1.00 97.94 446 ASP A O 1
ATOM 3667 N N . ILE A 1 447 ? -15.051 -6.647 -3.297 1.00 97.81 447 ILE A N 1
ATOM 3668 C CA . ILE A 1 447 ? -15.031 -7.827 -4.178 1.00 97.81 447 ILE A CA 1
ATOM 3669 C C . ILE A 1 447 ? -14.575 -9.065 -3.394 1.00 97.81 447 ILE A C 1
ATOM 3671 O O . ILE A 1 447 ? -15.168 -10.138 -3.540 1.00 97.81 447 ILE A O 1
ATOM 3675 N N . ALA A 1 448 ? -13.533 -8.924 -2.576 1.00 96.94 448 ALA A N 1
ATOM 3676 C CA . ALA A 1 448 ? -12.955 -10.005 -1.788 1.00 96.94 448 ALA A CA 1
ATOM 3677 C C . ALA A 1 448 ? -13.868 -10.442 -0.623 1.00 96.94 448 ALA A C 1
ATOM 3679 O O . ALA A 1 448 ? -14.051 -11.640 -0.381 1.00 96.94 448 ALA A O 1
ATOM 3680 N N . GLY A 1 449 ? -14.468 -9.475 0.073 1.00 94.38 449 GLY A N 1
ATOM 3681 C CA . GLY A 1 449 ? -15.309 -9.655 1.255 1.00 94.38 449 GLY A CA 1
ATOM 3682 C C . GLY A 1 449 ? -16.758 -10.043 0.951 1.00 94.38 449 GLY A C 1
ATOM 3683 O O . GLY A 1 449 ? -17.393 -10.688 1.790 1.00 94.38 449 GLY A O 1
ATOM 3684 N N . HIS A 1 450 ? -17.264 -9.767 -0.262 1.00 93.50 450 HIS A N 1
ATOM 3685 C CA . HIS A 1 450 ? -18.690 -9.865 -0.620 1.00 93.50 450 HIS A CA 1
ATOM 3686 C C . HIS A 1 450 ? -19.403 -11.116 -0.080 1.00 93.50 450 HIS A C 1
ATOM 3688 O O . HIS A 1 450 ? -20.448 -11.052 0.568 1.00 93.50 450 HIS A O 1
ATOM 3694 N N . LYS A 1 451 ? -18.825 -12.296 -0.332 1.00 90.50 451 LYS A N 1
ATOM 3695 C CA . LYS A 1 451 ? -19.430 -13.583 0.052 1.00 90.50 451 LYS A CA 1
ATOM 3696 C C . LYS A 1 451 ? -19.334 -13.868 1.545 1.00 90.50 451 LYS A C 1
ATOM 3698 O O . LYS A 1 451 ? -20.139 -14.638 2.069 1.00 90.50 451 LYS A O 1
ATOM 3703 N N . PHE A 1 452 ? -18.311 -13.347 2.216 1.00 89.31 452 PHE A N 1
ATOM 3704 C CA . PHE A 1 452 ? -18.160 -13.490 3.659 1.00 89.31 452 PHE A CA 1
ATOM 3705 C C . PHE A 1 452 ? -19.188 -12.618 4.384 1.00 89.31 452 PHE A C 1
ATOM 3707 O O . PHE A 1 452 ? -19.880 -13.115 5.273 1.00 89.31 452 PHE A O 1
ATOM 3714 N N . GLU A 1 453 ? -19.352 -11.373 3.942 1.00 89.31 453 GLU A N 1
ATOM 3715 C CA . GLU A 1 453 ? -20.298 -10.405 4.504 1.00 89.31 453 GLU A CA 1
ATOM 3716 C C . GLU A 1 453 ? -21.751 -10.871 4.379 1.00 89.31 453 GLU A C 1
ATOM 3718 O O . GLU A 1 453 ? -22.497 -10.822 5.355 1.00 89.31 453 GLU A O 1
ATOM 3723 N N . GLN A 1 454 ? -22.129 -11.461 3.238 1.00 88.88 454 GLN A N 1
ATOM 3724 C CA . GLN A 1 454 ? -23.474 -12.013 3.007 1.00 88.88 454 GLN A CA 1
ATOM 3725 C C . GLN A 1 454 ? -23.883 -13.154 3.958 1.00 88.88 454 GLN A C 1
ATOM 3727 O O . GLN A 1 454 ? -25.053 -13.543 3.990 1.00 88.88 454 GLN A O 1
ATOM 3732 N N . LYS A 1 455 ? -22.956 -13.720 4.744 1.00 88.44 455 LYS A N 1
ATOM 3733 C CA . LYS A 1 455 ? -23.277 -14.754 5.748 1.00 88.44 455 LYS A CA 1
ATOM 3734 C C . LYS A 1 455 ? -23.985 -14.188 6.978 1.00 88.44 455 LYS A C 1
ATOM 3736 O O . LYS A 1 455 ? -24.530 -14.962 7.766 1.00 88.44 455 LYS A O 1
ATOM 3741 N N . ARG A 1 456 ? -23.958 -12.868 7.162 1.00 88.81 456 ARG A N 1
ATOM 3742 C CA . ARG A 1 456 ? -24.559 -12.156 8.292 1.00 88.81 456 ARG A CA 1
ATOM 3743 C C . ARG A 1 456 ? -25.307 -10.919 7.804 1.00 88.81 456 ARG A C 1
ATOM 3745 O O . ARG A 1 456 ? -25.264 -10.571 6.630 1.00 88.81 456 ARG A O 1
ATOM 3752 N N . ALA A 1 457 ? -26.025 -10.265 8.711 1.00 88.19 457 ALA A N 1
ATOM 3753 C CA . ALA A 1 457 ? -26.564 -8.946 8.414 1.00 88.19 457 ALA A CA 1
ATOM 3754 C C . ALA A 1 457 ? -25.379 -7.974 8.275 1.00 88.19 457 ALA A C 1
ATOM 3756 O O . ALA A 1 457 ? -24.596 -7.841 9.218 1.00 88.19 457 ALA A O 1
ATOM 3757 N N . HIS A 1 458 ? -25.227 -7.354 7.106 1.00 91.88 458 HIS A N 1
ATOM 3758 C CA . HIS A 1 458 ? -24.127 -6.445 6.787 1.00 91.88 458 HIS A CA 1
ATOM 3759 C C . HIS A 1 458 ? -24.615 -5.249 5.981 1.00 91.88 458 HIS A C 1
ATOM 3761 O O . HIS A 1 458 ? -25.634 -5.349 5.290 1.00 91.88 458 HIS A O 1
ATOM 3767 N N . SER A 1 459 ? -23.889 -4.132 6.057 1.00 92.75 459 SER A N 1
ATOM 3768 C CA . SER A 1 459 ? -24.098 -3.027 5.126 1.00 92.75 459 SER A CA 1
ATOM 3769 C C . SER A 1 459 ? -23.890 -3.523 3.678 1.00 92.75 459 SER A C 1
ATOM 3771 O O . SER A 1 459 ? -23.078 -4.425 3.447 1.00 92.75 459 SER A O 1
ATOM 3773 N N . PRO A 1 460 ? -24.647 -3.004 2.694 1.00 94.25 460 PRO A N 1
ATOM 3774 C CA . PRO A 1 460 ? -24.502 -3.421 1.299 1.00 94.25 460 PRO A CA 1
ATOM 3775 C C . PRO A 1 460 ? -23.108 -3.088 0.757 1.00 94.25 460 PRO A C 1
ATOM 3777 O O . PRO A 1 460 ? -22.660 -1.957 0.923 1.00 94.25 460 PRO A O 1
ATOM 3780 N N . SER A 1 461 ? -22.456 -4.019 0.054 1.00 96.69 461 SER A N 1
ATOM 3781 C CA . SER A 1 461 ? -21.167 -3.743 -0.604 1.00 96.69 461 SER A CA 1
ATOM 3782 C C . SER A 1 461 ? -21.351 -3.018 -1.947 1.00 96.69 461 SER A C 1
ATOM 3784 O O . SER A 1 461 ? -22.473 -2.940 -2.473 1.00 96.69 461 SER A O 1
ATOM 3786 N N . ALA A 1 462 ? -20.271 -2.524 -2.572 1.00 97.44 462 ALA A N 1
ATOM 3787 C CA . ALA A 1 462 ? -20.351 -1.954 -3.922 1.00 97.44 462 ALA A CA 1
ATOM 3788 C C . ALA A 1 462 ? -20.967 -2.927 -4.939 1.00 97.44 462 ALA A C 1
ATOM 3790 O O . ALA A 1 462 ? -21.678 -2.498 -5.849 1.00 97.44 462 ALA A O 1
ATOM 3791 N N . VAL A 1 463 ? -20.727 -4.234 -4.786 1.00 97.31 463 VAL A N 1
ATOM 3792 C CA . VAL A 1 463 ? -21.289 -5.268 -5.665 1.00 97.31 463 VAL A CA 1
ATOM 3793 C C . VAL A 1 463 ? -22.817 -5.277 -5.562 1.00 97.31 463 VAL A C 1
ATOM 3795 O O . VAL A 1 463 ? -23.498 -5.257 -6.590 1.00 97.31 463 VAL A O 1
ATOM 3798 N N . ASP A 1 464 ? -23.367 -5.236 -4.345 1.00 95.81 464 ASP A N 1
ATOM 3799 C CA . ASP A 1 464 ? -24.817 -5.181 -4.122 1.00 95.81 464 ASP A CA 1
ATOM 3800 C C . ASP A 1 464 ? -25.428 -3.876 -4.632 1.00 95.81 464 ASP A C 1
ATOM 3802 O O . ASP A 1 464 ? -26.440 -3.901 -5.339 1.00 95.81 464 ASP A O 1
ATOM 3806 N N . CYS A 1 465 ? -24.790 -2.741 -4.339 1.00 97.31 465 CYS A N 1
ATOM 3807 C CA . CYS A 1 465 ? -25.257 -1.428 -4.778 1.00 97.31 465 CYS A CA 1
ATOM 3808 C C . CYS A 1 465 ? -25.302 -1.333 -6.312 1.00 97.31 465 CYS A C 1
ATOM 3810 O O . CYS A 1 465 ? -26.295 -0.874 -6.884 1.00 97.31 465 CYS A O 1
ATOM 3812 N N . TYR A 1 466 ? -24.269 -1.835 -6.994 1.00 97.12 466 TYR A N 1
ATOM 3813 C CA . TYR A 1 466 ? -24.175 -1.813 -8.454 1.00 97.12 466 TYR A CA 1
ATOM 3814 C C . TYR A 1 466 ? -25.216 -2.731 -9.109 1.00 97.12 466 TYR A C 1
ATOM 3816 O O . TYR A 1 466 ? -25.921 -2.312 -10.034 1.00 97.12 466 TYR A O 1
ATOM 3824 N N . LYS A 1 467 ? -25.364 -3.965 -8.598 1.00 96.31 467 LYS A N 1
ATOM 3825 C CA . LYS A 1 467 ? -26.393 -4.924 -9.046 1.00 96.31 467 LYS A CA 1
ATOM 3826 C C . LYS A 1 467 ? -27.791 -4.334 -8.887 1.00 96.31 467 LYS A C 1
ATOM 3828 O O . LYS A 1 467 ? -28.587 -4.392 -9.822 1.00 96.31 467 LYS A O 1
ATOM 3833 N N . ASN A 1 468 ? -28.078 -3.742 -7.729 1.00 93.94 468 ASN A N 1
ATOM 3834 C CA . ASN A 1 468 ? -29.386 -3.173 -7.425 1.00 93.94 468 ASN A CA 1
ATOM 3835 C C . ASN A 1 468 ? -29.708 -1.949 -8.299 1.00 93.94 468 ASN A C 1
ATOM 3837 O O . ASN A 1 468 ? -30.826 -1.827 -8.793 1.00 93.94 468 ASN A O 1
ATOM 3841 N N . GLN A 1 469 ? -28.734 -1.064 -8.533 1.00 95.19 469 GLN A N 1
ATOM 3842 C CA . GLN A 1 469 ? -28.948 0.151 -9.319 1.00 95.19 469 GLN A CA 1
ATOM 3843 C C . GLN A 1 469 ? -29.154 -0.126 -10.815 1.00 95.19 469 GLN A C 1
ATOM 3845 O O . GLN A 1 469 ? -29.990 0.526 -11.442 1.00 95.19 469 GLN A O 1
ATOM 3850 N N . LEU A 1 470 ? -28.379 -1.046 -11.401 1.00 95.31 470 LEU A N 1
ATOM 3851 C CA . LEU A 1 470 ? -28.375 -1.272 -12.853 1.00 95.31 470 LEU A CA 1
ATOM 3852 C C . LEU A 1 470 ? -29.094 -2.554 -13.292 1.00 95.31 470 LEU A C 1
ATOM 3854 O O . LEU A 1 470 ? -29.290 -2.752 -14.489 1.00 95.31 470 LEU A O 1
ATOM 3858 N N . GLY A 1 471 ? -29.505 -3.415 -12.358 1.00 95.31 471 GLY A N 1
ATOM 3859 C CA . GLY A 1 471 ? -30.184 -4.676 -12.668 1.00 95.31 471 GLY A CA 1
ATOM 3860 C C . GLY A 1 471 ? -29.297 -5.686 -13.404 1.00 95.31 471 GLY A C 1
ATOM 3861 O O . GLY A 1 471 ? -29.801 -6.457 -14.219 1.00 95.31 471 GLY A O 1
ATOM 3862 N N . VAL A 1 472 ? -27.986 -5.655 -13.148 1.00 96.94 472 VAL A N 1
ATOM 3863 C CA . VAL A 1 472 ? -26.971 -6.500 -13.802 1.00 96.94 472 VAL A CA 1
ATOM 3864 C C . VAL A 1 472 ? -26.600 -7.719 -12.956 1.00 96.94 472 VAL A C 1
ATOM 3866 O O . VAL A 1 472 ? -26.932 -7.807 -11.771 1.00 96.94 472 VAL A O 1
ATOM 3869 N N . SER A 1 473 ? -25.894 -8.672 -13.563 1.00 96.81 473 SER A N 1
ATOM 3870 C CA . SER A 1 473 ? -25.328 -9.813 -12.842 1.00 96.81 473 SER A CA 1
ATOM 3871 C C . SER A 1 473 ? -24.171 -9.405 -11.922 1.00 96.81 473 SER A C 1
ATOM 3873 O O . SER A 1 473 ? -23.543 -8.359 -12.081 1.00 96.81 473 SER A O 1
ATOM 3875 N N . GLU A 1 474 ? -23.853 -10.271 -10.960 1.00 96.00 474 GLU A N 1
ATOM 3876 C CA . GLU A 1 474 ? -22.691 -10.097 -10.082 1.00 96.00 474 GLU A CA 1
ATOM 3877 C C . GLU A 1 474 ? -21.372 -10.064 -10.856 1.00 96.00 474 GLU A C 1
ATOM 3879 O O . GLU A 1 474 ? -20.522 -9.226 -10.584 1.00 96.00 474 GLU A O 1
ATOM 3884 N N . GLU A 1 475 ? -21.225 -10.915 -11.872 1.00 96.81 475 GLU A N 1
ATOM 3885 C CA . GLU A 1 475 ? -20.031 -10.941 -12.720 1.00 96.81 475 GLU A CA 1
ATOM 3886 C C . GLU A 1 475 ? -19.840 -9.628 -13.490 1.00 96.81 475 GLU A C 1
ATOM 3888 O O . GLU A 1 475 ? -18.714 -9.158 -13.649 1.00 96.81 475 GLU A O 1
ATOM 3893 N N . GLU A 1 476 ? -20.928 -9.026 -13.976 1.00 97.62 476 GLU A N 1
ATOM 3894 C CA . GLU A 1 476 ? -20.892 -7.719 -14.639 1.00 97.62 476 GLU A CA 1
ATOM 3895 C C . GLU A 1 476 ? -20.549 -6.596 -13.655 1.00 97.62 476 GLU A C 1
ATOM 3897 O O . GLU A 1 476 ? -19.739 -5.731 -13.991 1.00 97.62 476 GLU A O 1
ATOM 3902 N N . ALA A 1 477 ? -21.098 -6.636 -12.436 1.00 97.62 477 ALA A N 1
ATOM 3903 C CA . ALA A 1 477 ? -20.757 -5.688 -11.379 1.00 97.62 477 ALA A CA 1
ATOM 3904 C C . ALA A 1 477 ? -19.271 -5.776 -10.997 1.00 97.62 477 ALA A C 1
ATOM 3906 O O . ALA A 1 477 ? -18.578 -4.762 -11.011 1.00 97.62 477 ALA A O 1
ATOM 3907 N N . VAL A 1 478 ? -18.751 -6.983 -10.748 1.00 97.69 478 VAL A N 1
ATOM 3908 C CA . VAL A 1 478 ? -17.330 -7.206 -10.431 1.00 97.69 478 VAL A CA 1
ATOM 3909 C C . VAL A 1 478 ? -16.435 -6.684 -11.556 1.00 97.69 478 VAL A C 1
ATOM 3911 O O . VAL A 1 478 ? -15.502 -5.937 -11.284 1.00 97.69 478 VAL A O 1
ATOM 3914 N N . LYS A 1 479 ? -16.748 -6.978 -12.827 1.00 97.69 479 LYS A N 1
ATOM 3915 C CA . LYS A 1 479 ? -15.987 -6.445 -13.975 1.00 97.69 479 LYS A CA 1
ATOM 3916 C C . LYS A 1 479 ? -15.977 -4.915 -14.010 1.00 97.69 479 LYS A C 1
ATOM 3918 O O . LYS A 1 479 ? -14.932 -4.322 -14.276 1.00 97.69 479 LYS A O 1
ATOM 3923 N N . ALA A 1 480 ? -17.117 -4.275 -13.749 1.00 98.00 480 ALA A N 1
ATOM 3924 C CA . ALA A 1 480 ? -17.214 -2.818 -13.726 1.00 98.00 480 ALA A CA 1
ATOM 3925 C C . ALA A 1 480 ? -16.398 -2.200 -12.578 1.00 98.00 480 ALA A C 1
ATOM 3927 O O . ALA A 1 480 ? -15.716 -1.194 -12.782 1.00 98.00 480 ALA A O 1
ATOM 3928 N N . LEU A 1 481 ? -16.422 -2.816 -11.394 1.00 98.25 481 LEU A N 1
ATOM 3929 C CA . LEU A 1 481 ? -15.629 -2.387 -10.241 1.00 98.25 481 LEU A CA 1
ATOM 3930 C C . LEU A 1 481 ? -14.126 -2.591 -10.483 1.00 98.25 481 LEU A C 1
ATOM 3932 O O . LEU A 1 481 ? -13.351 -1.665 -10.256 1.00 98.25 481 LEU A O 1
ATOM 3936 N N . SER A 1 482 ? -13.705 -3.728 -11.046 1.00 97.62 482 SER A N 1
ATOM 3937 C CA . SER A 1 482 ? -12.304 -3.961 -11.432 1.00 97.62 482 SER A CA 1
ATOM 3938 C C . SER A 1 482 ? -11.807 -2.954 -12.475 1.00 97.62 482 SER A C 1
ATOM 3940 O O . SER A 1 482 ? -10.662 -2.508 -12.406 1.00 97.62 482 SER A O 1
ATOM 3942 N N . LEU A 1 483 ? -12.658 -2.539 -13.421 1.00 97.50 483 LEU A N 1
ATOM 3943 C CA . LEU A 1 483 ? -12.319 -1.469 -14.365 1.00 97.50 483 LEU A CA 1
ATOM 3944 C C . LEU A 1 483 ? -12.151 -0.117 -13.654 1.00 97.50 483 LEU A C 1
ATOM 3946 O O . LEU A 1 483 ? -11.243 0.643 -13.985 1.00 97.50 483 LEU A O 1
ATOM 3950 N N . ALA A 1 484 ? -12.996 0.185 -12.664 1.00 98.25 484 ALA A N 1
ATOM 3951 C CA . ALA A 1 484 ? -12.842 1.390 -11.853 1.00 98.25 484 ALA A CA 1
ATOM 3952 C C . ALA A 1 484 ? -11.524 1.379 -11.060 1.00 98.25 484 ALA A C 1
ATOM 3954 O O . ALA A 1 484 ? -10.831 2.391 -11.054 1.00 98.25 484 ALA A O 1
ATOM 3955 N N . VAL A 1 485 ? -11.127 0.234 -10.490 1.00 98.38 485 VAL A N 1
ATOM 3956 C CA . VAL A 1 485 ? -9.809 0.048 -9.850 1.00 98.38 485 VAL A CA 1
ATOM 3957 C C . VAL A 1 485 ? -8.672 0.308 -10.844 1.00 98.38 485 VAL A C 1
ATOM 3959 O O . VAL A 1 485 ? -7.765 1.088 -10.557 1.00 98.38 485 VAL A O 1
ATOM 3962 N N . ALA A 1 486 ? -8.731 -0.284 -12.042 1.00 97.19 486 ALA A N 1
ATOM 3963 C CA . ALA A 1 486 ? -7.711 -0.086 -13.074 1.00 97.19 486 ALA A CA 1
ATOM 3964 C C . ALA A 1 486 ? -7.578 1.389 -13.497 1.00 97.19 486 ALA A C 1
ATOM 3966 O O . ALA A 1 486 ? -6.465 1.880 -13.685 1.00 97.19 486 ALA A O 1
ATOM 3967 N N . ASN A 1 487 ? -8.695 2.111 -13.601 1.00 98.31 487 ASN A N 1
ATOM 3968 C CA . ASN A 1 487 ? -8.695 3.540 -13.911 1.00 98.31 487 ASN A CA 1
ATOM 3969 C C . ASN A 1 487 ? -8.160 4.393 -12.753 1.00 98.31 487 ASN A C 1
ATOM 3971 O O . ASN A 1 487 ? -7.430 5.351 -12.999 1.00 98.31 487 ASN A O 1
ATOM 3975 N N . SER A 1 488 ? -8.466 4.043 -11.503 1.00 98.56 488 SER A N 1
ATOM 3976 C CA . SER A 1 488 ? -7.927 4.736 -10.327 1.00 98.56 488 SER A CA 1
ATOM 3977 C C . SER A 1 488 ? -6.406 4.620 -10.237 1.00 98.56 488 SER A C 1
ATOM 3979 O O . SER A 1 488 ? -5.743 5.609 -9.939 1.00 98.56 488 SER A O 1
ATOM 3981 N N . TRP A 1 489 ? -5.827 3.472 -10.602 1.00 98.44 489 TRP A N 1
ATOM 3982 C CA . TRP A 1 489 ? -4.369 3.332 -10.709 1.00 98.44 489 TRP A CA 1
ATOM 3983 C C . TRP A 1 489 ? -3.749 4.329 -11.696 1.00 98.44 489 TRP A C 1
ATOM 3985 O O . TRP A 1 489 ? -2.715 4.925 -11.402 1.00 98.44 489 TRP A O 1
ATOM 3995 N N . LYS A 1 490 ? -4.407 4.580 -12.835 1.00 98.38 490 LYS A N 1
ATOM 3996 C CA . LYS A 1 490 ? -3.950 5.592 -13.800 1.00 98.38 490 LYS A CA 1
ATOM 3997 C C . LYS A 1 490 ? -3.996 7.005 -13.221 1.00 98.38 490 LYS A C 1
ATOM 3999 O O . LYS A 1 490 ? -3.097 7.794 -13.490 1.00 98.38 490 LYS A O 1
ATOM 4004 N N . VAL A 1 491 ? -5.013 7.320 -12.415 1.00 98.44 491 VAL A N 1
ATOM 4005 C CA . VAL A 1 491 ? -5.109 8.615 -11.717 1.00 98.44 491 VAL A CA 1
ATOM 4006 C C . VAL A 1 491 ? -3.958 8.785 -10.725 1.00 98.44 491 VAL A C 1
ATOM 4008 O O . VAL A 1 491 ? -3.343 9.845 -10.703 1.00 98.44 491 VAL A O 1
ATOM 4011 N N . ILE A 1 492 ? -3.616 7.751 -9.950 1.00 98.19 492 ILE A N 1
ATOM 4012 C CA . ILE A 1 492 ? -2.457 7.808 -9.044 1.00 98.19 492 ILE A CA 1
ATOM 4013 C C . ILE A 1 492 ? -1.162 8.055 -9.833 1.00 98.19 492 ILE A C 1
ATOM 4015 O O . ILE A 1 492 ? -0.398 8.953 -9.483 1.00 98.19 492 ILE A O 1
ATOM 4019 N N . ASN A 1 493 ? -0.945 7.314 -10.925 1.00 97.50 493 ASN A N 1
ATOM 4020 C CA . ASN A 1 493 ? 0.220 7.504 -11.791 1.00 97.50 493 ASN A CA 1
ATOM 4021 C C . ASN A 1 493 ? 0.292 8.936 -12.354 1.00 97.50 493 ASN A C 1
ATOM 4023 O O . ASN A 1 493 ? 1.370 9.520 -12.411 1.00 97.50 493 ASN A O 1
ATOM 4027 N N . GLU A 1 494 ? -0.842 9.521 -12.757 1.00 97.06 494 GLU A N 1
ATOM 4028 C CA . GLU A 1 494 ? -0.904 10.896 -13.266 1.00 97.06 494 GLU A CA 1
ATOM 4029 C C . GLU A 1 494 ? -0.474 11.909 -12.203 1.00 97.06 494 GLU A C 1
ATOM 4031 O O . GLU A 1 494 ? 0.362 12.769 -12.484 1.00 97.06 494 GLU A O 1
ATOM 4036 N N . GLU A 1 495 ? -0.996 11.783 -10.982 1.00 96.81 495 GLU A N 1
ATOM 4037 C CA . GLU A 1 495 ? -0.697 12.697 -9.875 1.00 96.81 495 GLU A CA 1
ATOM 4038 C C . GLU A 1 495 ? 0.785 12.634 -9.452 1.00 96.81 495 GLU A C 1
ATOM 4040 O O . GLU A 1 495 ? 1.355 13.662 -9.079 1.00 96.81 495 GLU A O 1
ATOM 4045 N N . LEU A 1 496 ? 1.436 11.468 -9.583 1.00 95.44 496 LEU A N 1
ATOM 4046 C CA . LEU A 1 496 ? 2.880 11.283 -9.358 1.00 95.44 496 LEU A CA 1
ATOM 4047 C C . LEU A 1 496 ? 3.766 11.899 -10.457 1.00 95.44 496 LEU A C 1
ATOM 4049 O O . LEU A 1 496 ? 4.946 12.152 -10.224 1.00 95.44 496 LEU A O 1
ATOM 4053 N N . LEU A 1 497 ? 3.213 12.147 -11.648 1.00 94.25 497 LEU A N 1
ATOM 4054 C CA . LEU A 1 497 ? 3.930 12.682 -12.814 1.00 94.25 497 LEU A CA 1
ATOM 4055 C C . LEU A 1 497 ? 3.682 14.182 -13.046 1.00 94.25 497 LEU A C 1
ATOM 4057 O O . LEU A 1 497 ? 4.192 14.754 -14.018 1.00 94.25 497 LEU A O 1
ATOM 4061 N N . LEU A 1 498 ? 2.881 14.830 -12.194 1.00 91.12 498 LEU A N 1
ATOM 4062 C CA . LEU A 1 498 ? 2.649 16.271 -12.264 1.00 91.12 498 LEU A CA 1
ATOM 4063 C C . LEU A 1 498 ? 3.944 17.040 -11.982 1.00 91.12 498 LEU A C 1
ATOM 4065 O O . LEU A 1 498 ? 4.700 16.709 -11.076 1.00 91.12 498 LEU A O 1
ATOM 4069 N N . ASN A 1 499 ? 4.181 18.108 -12.745 1.00 86.12 499 ASN A N 1
ATOM 4070 C CA . ASN A 1 499 ? 5.325 18.989 -12.541 1.00 86.12 499 ASN A CA 1
ATOM 4071 C C . ASN A 1 499 ? 4.876 20.467 -12.527 1.00 86.12 499 ASN A C 1
ATOM 4073 O O . ASN A 1 499 ? 4.474 20.975 -13.581 1.00 86.12 499 ASN A O 1
ATOM 4077 N N . PRO A 1 500 ? 4.935 21.162 -11.372 1.00 87.44 500 PRO A N 1
ATOM 4078 C CA . PRO A 1 500 ? 5.283 20.618 -10.054 1.00 87.44 500 PRO A CA 1
ATOM 4079 C C . PRO A 1 500 ? 4.206 19.650 -9.532 1.00 87.44 500 PRO A C 1
ATOM 4081 O O . PRO A 1 500 ? 3.033 19.765 -9.896 1.00 87.44 500 PRO A O 1
ATOM 4084 N N . THR A 1 501 ? 4.597 18.717 -8.662 1.00 92.25 501 THR A N 1
ATOM 4085 C CA . THR A 1 501 ? 3.652 17.879 -7.913 1.00 92.25 501 THR A CA 1
ATOM 4086 C C . THR A 1 501 ? 2.849 18.724 -6.918 1.00 92.25 501 THR A C 1
ATOM 4088 O O . THR A 1 501 ? 3.259 19.823 -6.537 1.00 92.25 501 THR A O 1
ATOM 4091 N N . ALA A 1 502 ? 1.694 18.217 -6.474 1.00 93.12 502 ALA A N 1
ATOM 4092 C CA . ALA A 1 502 ? 0.844 18.933 -5.516 1.00 93.12 502 ALA A CA 1
ATOM 4093 C C . ALA A 1 502 ? 1.483 19.058 -4.118 1.00 93.12 502 ALA A C 1
ATOM 4095 O O . ALA A 1 502 ? 1.323 20.081 -3.454 1.00 93.12 502 ALA A O 1
ATOM 4096 N N . ILE A 1 503 ? 2.219 18.026 -3.697 1.00 96.06 503 ILE A N 1
ATOM 4097 C CA . ILE A 1 503 ? 3.028 17.973 -2.471 1.00 96.06 503 ILE A CA 1
ATOM 4098 C C . ILE A 1 503 ? 4.378 17.294 -2.787 1.00 96.06 503 ILE A C 1
ATOM 4100 O O . ILE A 1 503 ? 4.519 16.717 -3.872 1.00 96.06 503 ILE A O 1
ATOM 4104 N N . PRO A 1 504 ? 5.382 17.338 -1.889 1.00 95.31 504 PRO A N 1
ATOM 4105 C CA . PRO A 1 504 ? 6.656 16.648 -2.097 1.00 95.31 504 PRO A CA 1
ATOM 4106 C C . PRO A 1 504 ? 6.498 15.161 -2.451 1.00 95.31 504 PRO A C 1
ATOM 4108 O O . PRO A 1 504 ? 5.738 14.441 -1.806 1.00 95.31 504 PRO A O 1
ATOM 4111 N N . LEU A 1 505 ? 7.267 14.690 -3.438 1.00 92.44 505 LEU A N 1
ATOM 4112 C CA . LEU A 1 505 ? 7.187 13.316 -3.950 1.00 92.44 505 LEU A CA 1
ATOM 4113 C C . LEU A 1 505 ? 7.312 12.221 -2.867 1.00 92.44 505 LEU A C 1
ATOM 4115 O O . LEU A 1 505 ? 6.522 11.284 -2.929 1.00 92.44 505 LEU A O 1
ATOM 4119 N N . PRO A 1 506 ? 8.180 12.329 -1.833 1.00 92.19 506 PRO A N 1
ATOM 4120 C CA . PRO A 1 506 ? 8.244 11.316 -0.774 1.00 92.19 506 PRO A CA 1
ATOM 4121 C C . PRO A 1 506 ? 6.925 11.106 -0.018 1.00 92.19 506 PRO A C 1
ATOM 4123 O O . PRO A 1 506 ? 6.684 10.022 0.495 1.00 92.19 506 PRO A O 1
ATOM 4126 N N . LEU A 1 507 ? 6.063 12.124 0.051 1.00 95.38 507 LEU A N 1
ATOM 4127 C CA . LEU A 1 507 ? 4.746 12.015 0.682 1.00 95.38 507 LEU A CA 1
ATOM 4128 C C . LEU A 1 507 ? 3.711 11.390 -0.258 1.00 95.38 507 LEU A C 1
ATOM 4130 O O . LEU A 1 507 ? 2.891 10.587 0.176 1.00 95.38 507 LEU A O 1
ATOM 4134 N N . LEU A 1 508 ? 3.766 11.707 -1.557 1.00 96.00 508 LEU A N 1
ATOM 4135 C CA . LEU A 1 508 ? 2.937 11.019 -2.554 1.00 96.00 508 LEU A CA 1
ATOM 4136 C C . LEU A 1 508 ? 3.308 9.535 -2.663 1.00 96.00 508 LEU A C 1
ATOM 4138 O O . LEU A 1 508 ? 2.418 8.703 -2.825 1.00 96.00 508 LEU A O 1
ATOM 4142 N N . GLN A 1 509 ? 4.595 9.206 -2.524 1.00 93.44 509 GLN A N 1
ATOM 4143 C CA . GLN A 1 509 ? 5.079 7.828 -2.533 1.00 93.44 509 GLN A CA 1
ATOM 4144 C C . GLN A 1 509 ? 4.452 7.004 -1.405 1.00 93.44 509 GLN A C 1
ATOM 4146 O O . GLN A 1 509 ? 4.040 5.881 -1.644 1.00 93.44 509 GLN A O 1
ATOM 4151 N N . VAL A 1 510 ? 4.267 7.579 -0.215 1.00 95.00 510 VAL A N 1
ATOM 4152 C CA . VAL A 1 510 ? 3.589 6.888 0.893 1.00 95.00 510 VAL A CA 1
ATOM 4153 C C . VAL A 1 510 ? 2.124 6.563 0.562 1.00 95.00 510 VAL A C 1
ATOM 4155 O O . VAL A 1 510 ? 1.652 5.469 0.861 1.00 95.00 510 VAL A O 1
ATOM 4158 N N . ILE A 1 511 ? 1.399 7.472 -0.102 1.00 97.00 511 ILE A N 1
ATOM 4159 C CA . ILE A 1 511 ? 0.016 7.220 -0.560 1.00 97.00 511 ILE A CA 1
ATOM 4160 C C . ILE A 1 511 ? -0.004 6.107 -1.622 1.00 97.00 511 ILE A C 1
ATOM 4162 O O . ILE A 1 511 ? -0.896 5.252 -1.620 1.00 97.00 511 ILE A O 1
ATOM 4166 N N . PHE A 1 512 ? 0.978 6.111 -2.525 1.00 96.31 512 PHE A N 1
ATOM 4167 C CA . PHE A 1 512 ? 1.152 5.077 -3.542 1.00 96.31 512 PHE A CA 1
ATOM 4168 C C . PHE A 1 512 ? 1.460 3.710 -2.922 1.00 96.31 512 PHE A C 1
ATOM 4170 O O . PHE A 1 512 ? 0.749 2.750 -3.207 1.00 96.31 512 PHE A O 1
ATOM 4177 N N . ASP A 1 513 ? 2.448 3.628 -2.032 1.00 95.19 513 ASP A N 1
ATOM 4178 C CA . ASP A 1 513 ? 2.847 2.389 -1.357 1.00 95.19 513 ASP A CA 1
ATOM 4179 C C . ASP A 1 513 ? 1.684 1.816 -0.539 1.00 95.19 513 ASP A C 1
ATOM 4181 O O . ASP A 1 513 ? 1.425 0.606 -0.571 1.00 95.19 513 ASP A O 1
ATOM 4185 N N . LEU A 1 514 ? 0.900 2.693 0.101 1.00 95.88 514 LEU A N 1
ATOM 4186 C CA . LEU A 1 514 ? -0.304 2.279 0.813 1.00 95.88 514 LEU A CA 1
ATOM 4187 C C . LEU A 1 514 ? -1.314 1.689 -0.164 1.00 95.88 514 LEU A C 1
ATOM 4189 O O . LEU A 1 514 ? -1.840 0.610 0.095 1.00 95.88 514 LEU A O 1
ATOM 4193 N N . SER A 1 515 ? -1.516 2.313 -1.324 1.00 97.00 515 SER A N 1
ATOM 4194 C CA . SER A 1 515 ? -2.365 1.781 -2.403 1.00 97.00 515 SER A CA 1
ATOM 4195 C C . SER A 1 515 ? -1.898 0.410 -2.905 1.00 97.00 515 SER A C 1
ATOM 4197 O O . SER A 1 515 ? -2.732 -0.471 -3.109 1.00 97.00 515 SER A O 1
ATOM 4199 N N . CYS A 1 516 ? -0.588 0.175 -3.026 1.00 96.62 516 CYS A N 1
ATOM 4200 C CA . CYS A 1 516 ? -0.028 -1.126 -3.421 1.00 96.62 516 CYS A CA 1
ATOM 4201 C C . CYS A 1 516 ? -0.367 -2.232 -2.414 1.00 96.62 516 CYS A C 1
ATOM 4203 O O . CYS A 1 516 ? -0.575 -3.391 -2.782 1.00 96.62 516 CYS A O 1
ATOM 4205 N N . SER A 1 517 ? -0.478 -1.887 -1.130 1.00 95.94 517 SER A N 1
ATOM 4206 C CA . SER A 1 517 ? -0.875 -2.861 -0.115 1.00 95.94 517 SER A CA 1
ATOM 4207 C C . SER A 1 517 ? -2.303 -3.389 -0.312 1.00 95.94 517 SER A C 1
ATOM 4209 O O . SER A 1 517 ? -2.569 -4.526 0.067 1.00 95.94 517 SER A O 1
ATOM 4211 N N . ALA A 1 518 ? -3.201 -2.646 -0.973 1.00 95.94 518 ALA A N 1
ATOM 4212 C CA . ALA A 1 518 ? -4.539 -3.141 -1.302 1.00 95.94 518 ALA A CA 1
ATOM 4213 C C . ALA A 1 518 ? -4.490 -4.340 -2.261 1.00 95.94 518 ALA A C 1
ATOM 4215 O O . ALA A 1 518 ? -5.180 -5.334 -2.038 1.00 95.94 518 ALA A O 1
ATOM 4216 N N . ASP A 1 519 ? -3.632 -4.294 -3.286 1.00 93.50 519 ASP A N 1
ATOM 4217 C CA . ASP A 1 519 ? -3.418 -5.426 -4.196 1.00 93.50 519 ASP A CA 1
ATOM 4218 C C . ASP A 1 519 ? -2.830 -6.632 -3.447 1.00 93.50 519 ASP A C 1
ATOM 4220 O O . ASP A 1 519 ? -3.231 -7.774 -3.681 1.00 93.50 519 ASP A O 1
ATOM 4224 N N . PHE A 1 520 ? -1.921 -6.401 -2.492 1.00 94.12 520 PHE A N 1
ATOM 4225 C CA . PHE A 1 520 ? -1.398 -7.479 -1.651 1.00 94.12 520 PHE A CA 1
ATOM 4226 C C . PHE A 1 520 ? -2.480 -8.119 -0.771 1.00 94.12 520 PHE A C 1
ATOM 4228 O O . PHE A 1 520 ? -2.469 -9.340 -0.610 1.00 94.12 520 PHE A O 1
ATOM 4235 N N . MET A 1 521 ? -3.386 -7.324 -0.205 1.00 95.06 521 MET A N 1
ATOM 4236 C CA . MET A 1 521 ? -4.394 -7.805 0.741 1.00 95.06 521 MET A CA 1
ATOM 4237 C C . MET A 1 521 ? -5.620 -8.419 0.062 1.00 95.06 521 MET A C 1
ATOM 4239 O O . MET A 1 521 ? -6.178 -9.366 0.613 1.00 95.06 521 MET A O 1
ATOM 4243 N N . TYR A 1 522 ? -6.001 -7.907 -1.114 1.00 95.75 522 TYR A N 1
ATOM 4244 C CA . TYR A 1 522 ? -7.298 -8.172 -1.749 1.00 95.75 522 TYR A CA 1
ATOM 4245 C C . TYR A 1 522 ? -7.234 -8.441 -3.264 1.00 95.75 522 TYR A C 1
ATOM 4247 O O . TYR A 1 522 ? -8.241 -8.815 -3.869 1.00 95.75 522 TYR A O 1
ATOM 4255 N N . GLY A 1 523 ? -6.079 -8.251 -3.912 1.00 91.31 523 GLY A N 1
ATOM 4256 C CA . GLY A 1 523 ? -5.951 -8.246 -5.378 1.00 91.31 523 GLY A CA 1
ATOM 4257 C C . GLY A 1 523 ? -6.261 -9.580 -6.070 1.00 91.31 523 GLY A C 1
ATOM 4258 O O . GLY A 1 523 ? -6.565 -9.603 -7.261 1.00 91.31 523 GLY A O 1
ATOM 4259 N N . ASP A 1 524 ? -6.250 -10.697 -5.337 1.00 90.31 524 ASP A N 1
ATOM 4260 C CA . ASP A 1 524 ? -6.662 -12.025 -5.815 1.00 90.31 524 ASP A CA 1
ATOM 4261 C C . ASP A 1 524 ? -8.124 -12.374 -5.470 1.00 90.31 524 ASP A C 1
ATOM 4263 O O . ASP A 1 524 ? -8.522 -13.543 -5.525 1.00 90.31 524 ASP A O 1
ATOM 4267 N N . ALA A 1 525 ? -8.933 -11.357 -5.144 1.00 91.94 525 ALA A N 1
ATOM 4268 C CA . ALA A 1 525 ? -10.312 -11.488 -4.676 1.00 91.94 525 ALA A CA 1
ATOM 4269 C C . ALA A 1 525 ? -10.437 -12.397 -3.437 1.00 91.94 525 ALA A C 1
ATOM 4271 O O . ALA A 1 525 ? -11.430 -13.114 -3.276 1.00 91.94 525 ALA A O 1
ATOM 4272 N N . GLN A 1 526 ? -9.413 -12.393 -2.578 1.00 92.38 526 GLN A N 1
ATOM 4273 C CA . GLN A 1 526 ? -9.420 -13.020 -1.259 1.00 92.38 526 GLN A CA 1
ATOM 4274 C C . GLN A 1 526 ? -9.191 -11.963 -0.187 1.00 92.38 526 GLN A C 1
ATOM 4276 O O . GLN A 1 526 ? -8.343 -11.098 -0.345 1.00 92.38 526 GLN A O 1
ATOM 4281 N N . ASP A 1 527 ? -9.910 -12.057 0.928 1.00 94.06 527 ASP A N 1
ATOM 4282 C CA . ASP A 1 527 ? -9.666 -11.204 2.090 1.00 94.06 527 ASP A CA 1
ATOM 4283 C C . ASP A 1 527 ? -8.604 -11.858 2.981 1.00 94.06 527 ASP A C 1
ATOM 4285 O O . ASP A 1 527 ? -8.915 -12.681 3.856 1.00 94.06 527 ASP A O 1
ATOM 4289 N N . ARG A 1 528 ? -7.340 -11.501 2.732 1.00 94.12 528 ARG A N 1
ATOM 4290 C CA . ARG A 1 528 ? -6.193 -12.008 3.496 1.00 94.12 528 ARG A CA 1
ATOM 4291 C C . ARG A 1 528 ? -6.131 -11.448 4.914 1.00 94.12 528 ARG A C 1
ATOM 4293 O O . ARG A 1 528 ? -5.522 -12.080 5.775 1.00 94.12 528 ARG A O 1
ATOM 4300 N N . PHE A 1 529 ? -6.767 -10.306 5.171 1.00 93.31 529 PHE A N 1
ATOM 4301 C CA . PHE A 1 529 ? -6.793 -9.682 6.488 1.00 93.31 529 PHE A CA 1
ATOM 4302 C C . PHE A 1 529 ? -7.654 -10.491 7.464 1.00 93.31 529 PHE A C 1
ATOM 4304 O O . PHE A 1 529 ? -7.193 -10.935 8.524 1.00 93.31 529 PHE A O 1
ATOM 4311 N N . THR A 1 530 ? -8.907 -10.742 7.087 1.00 91.88 530 THR A N 1
ATOM 4312 C CA . THR A 1 530 ? -9.837 -11.513 7.916 1.00 91.88 530 THR A CA 1
ATOM 4313 C C . THR A 1 530 ? -9.406 -12.981 7.993 1.00 91.88 530 THR A C 1
ATOM 4315 O O . THR A 1 530 ? -9.467 -13.579 9.075 1.00 91.88 530 THR A O 1
ATOM 4318 N N . HIS A 1 531 ? -8.897 -13.546 6.890 1.00 92.44 531 HIS A N 1
ATOM 4319 C CA . HIS A 1 531 ? -8.434 -14.937 6.787 1.00 92.44 531 HIS A CA 1
ATOM 4320 C C . HIS A 1 531 ? -6.900 -15.037 6.843 1.00 92.44 531 HIS A C 1
ATOM 4322 O O . HIS A 1 531 ? -6.245 -15.450 5.881 1.00 92.44 531 HIS A O 1
ATOM 4328 N N . SER A 1 532 ? -6.310 -14.706 7.995 1.00 91.19 532 SER A N 1
ATOM 4329 C CA . SER A 1 532 ? -4.864 -14.458 8.093 1.00 91.19 532 SER A CA 1
ATOM 4330 C C . SER A 1 532 ? -3.950 -15.657 7.858 1.00 91.19 532 SER A C 1
ATOM 4332 O O . SER A 1 532 ? -2.752 -15.487 7.631 1.00 91.19 532 SER A O 1
ATOM 4334 N N . MET A 1 533 ? -4.494 -16.876 7.793 1.00 91.69 533 MET A N 1
ATOM 4335 C CA . MET A 1 533 ? -3.738 -18.049 7.340 1.00 91.69 533 MET A CA 1
ATOM 4336 C C . MET A 1 533 ? -3.125 -17.845 5.942 1.00 91.69 533 MET A C 1
ATOM 4338 O O . MET A 1 533 ? -2.072 -18.406 5.649 1.00 91.69 533 MET A O 1
ATOM 4342 N N . MET A 1 534 ? -3.744 -17.012 5.098 1.00 91.38 534 MET A N 1
ATOM 4343 C CA . MET A 1 534 ? -3.239 -16.666 3.765 1.00 91.38 534 MET A CA 1
ATOM 4344 C C . MET A 1 534 ? -1.997 -15.766 3.784 1.00 91.38 534 MET A C 1
ATOM 4346 O O . MET A 1 534 ? -1.296 -15.700 2.780 1.00 91.38 534 MET A O 1
ATOM 4350 N N . MET A 1 535 ? -1.726 -15.089 4.904 1.00 92.00 535 MET A N 1
ATOM 4351 C CA . MET A 1 535 ? -0.548 -14.233 5.094 1.00 92.00 535 MET A CA 1
ATOM 4352 C C . MET A 1 535 ? 0.581 -14.944 5.837 1.00 92.00 535 MET A C 1
ATOM 4354 O O . MET A 1 535 ? 1.657 -14.373 6.018 1.00 92.00 535 MET A O 1
ATOM 4358 N N . LYS A 1 536 ? 0.341 -16.176 6.304 1.00 92.44 536 LYS A N 1
ATOM 4359 C CA . LYS A 1 536 ? 1.259 -16.874 7.199 1.00 92.44 536 LYS A CA 1
ATOM 4360 C C . LYS A 1 536 ? 2.662 -16.950 6.602 1.00 92.44 536 LYS A C 1
ATOM 4362 O O . LYS A 1 536 ? 3.614 -16.588 7.276 1.00 92.44 536 LYS A O 1
ATOM 4367 N N . ASP A 1 537 ? 2.807 -17.377 5.353 1.00 90.75 537 ASP A N 1
ATOM 4368 C CA . ASP A 1 537 ? 4.134 -17.585 4.763 1.00 90.75 537 ASP A CA 1
ATOM 4369 C C . ASP A 1 537 ? 4.877 -16.263 4.500 1.00 90.75 537 ASP A C 1
ATOM 4371 O O . ASP A 1 537 ? 6.105 -16.211 4.592 1.00 90.75 537 ASP A O 1
ATOM 4375 N N . GLN A 1 538 ? 4.140 -15.181 4.229 1.00 91.62 538 GLN A N 1
ATOM 4376 C CA . GLN A 1 538 ? 4.685 -13.838 4.022 1.00 91.62 538 GLN A CA 1
ATOM 4377 C C . GLN A 1 538 ? 5.101 -13.152 5.325 1.00 91.62 538 GLN A C 1
ATOM 4379 O O . GLN A 1 538 ? 5.968 -12.287 5.280 1.00 91.62 538 GLN A O 1
ATOM 4384 N N . VAL A 1 539 ? 4.496 -13.521 6.457 1.00 91.19 539 VAL A N 1
ATOM 4385 C CA . VAL A 1 539 ? 4.830 -12.992 7.788 1.00 91.19 539 VAL A CA 1
ATOM 4386 C C . VAL A 1 539 ? 5.897 -13.842 8.481 1.00 91.19 539 VAL A C 1
ATOM 4388 O O . VAL A 1 539 ? 6.807 -13.281 9.081 1.00 91.19 539 VAL A O 1
ATOM 4391 N N . ASP A 1 540 ? 5.793 -15.177 8.390 1.00 83.06 540 ASP A N 1
ATOM 4392 C CA . ASP A 1 540 ? 6.630 -16.144 9.121 1.00 83.06 540 ASP A CA 1
ATOM 4393 C C . ASP A 1 540 ? 8.106 -15.901 8.802 1.00 83.06 540 ASP A C 1
ATOM 4395 O O . ASP A 1 540 ? 8.876 -15.734 9.729 1.00 83.06 540 ASP A O 1
ATOM 4399 N N . LEU A 1 541 ? 8.478 -15.784 7.516 1.00 61.91 541 LEU A N 1
ATOM 4400 C CA . LEU A 1 541 ? 9.797 -15.413 6.953 1.00 61.91 541 LEU A CA 1
ATOM 4401 C C . LEU A 1 541 ? 11.090 -15.980 7.598 1.00 61.91 541 LEU A C 1
ATOM 4403 O O . LEU A 1 541 ? 12.150 -15.801 6.996 1.00 61.91 541 LEU A O 1
ATOM 4407 N N . ASP A 1 542 ? 11.024 -16.748 8.683 1.00 47.69 542 ASP A N 1
ATOM 4408 C CA . ASP A 1 542 ? 12.119 -17.289 9.492 1.00 47.69 542 ASP A CA 1
ATOM 4409 C C . ASP A 1 542 ? 12.637 -18.629 8.939 1.00 47.69 542 ASP A C 1
ATOM 4411 O O . ASP A 1 542 ? 13.695 -19.112 9.331 1.00 47.69 542 ASP A O 1
ATOM 4415 N N . ARG A 1 543 ? 11.924 -19.258 7.994 1.00 38.16 543 ARG A N 1
ATOM 4416 C CA . ARG A 1 543 ? 12.183 -20.664 7.627 1.00 38.16 543 ARG A CA 1
ATOM 4417 C C . ARG A 1 543 ? 13.359 -20.954 6.689 1.00 38.16 543 ARG A C 1
ATOM 4419 O O . ARG A 1 543 ? 13.668 -22.130 6.531 1.00 38.16 543 ARG A O 1
ATOM 4426 N N . HIS A 1 544 ? 14.021 -19.967 6.080 1.00 34.38 544 HIS A N 1
ATOM 4427 C CA . HIS A 1 544 ? 15.034 -20.258 5.042 1.00 34.38 544 HIS A CA 1
ATOM 4428 C C . HIS A 1 544 ? 16.414 -19.611 5.199 1.00 34.38 544 HIS A C 1
ATOM 4430 O O . HIS A 1 544 ? 17.259 -19.828 4.342 1.00 34.38 544 HIS A O 1
ATOM 4436 N N . ASN A 1 545 ? 16.705 -18.918 6.302 1.00 34.41 545 ASN A N 1
ATOM 4437 C CA . ASN A 1 545 ? 18.018 -18.278 6.482 1.00 34.41 545 ASN A CA 1
ATOM 4438 C C . ASN A 1 545 ? 18.970 -19.007 7.450 1.00 34.41 545 ASN A C 1
ATOM 4440 O O . ASN A 1 545 ? 20.022 -18.461 7.760 1.00 34.41 545 ASN A O 1
ATOM 4444 N N . SER A 1 546 ? 18.648 -20.222 7.921 1.00 29.69 546 SER A N 1
ATOM 4445 C CA . SER A 1 546 ? 19.483 -20.930 8.912 1.00 29.69 546 SER A CA 1
ATOM 4446 C C . SER A 1 546 ? 20.216 -22.183 8.412 1.00 29.69 546 SER A C 1
ATOM 4448 O O . SER A 1 546 ? 20.762 -22.895 9.249 1.00 29.69 546 SER A O 1
ATOM 4450 N N . SER A 1 547 ? 20.216 -22.519 7.115 1.00 28.92 547 SER A N 1
ATOM 4451 C CA . SER A 1 547 ? 20.893 -23.748 6.642 1.00 28.92 547 SER A CA 1
ATOM 4452 C C . SER A 1 547 ? 22.222 -23.540 5.923 1.00 28.92 547 SER A C 1
ATOM 4454 O O . SER A 1 547 ? 22.926 -24.522 5.723 1.00 28.92 547 SER A O 1
ATOM 4456 N N . ASP A 1 548 ? 22.609 -22.309 5.581 1.00 32.91 548 ASP A N 1
ATOM 4457 C CA . ASP A 1 548 ? 23.741 -22.099 4.661 1.00 32.91 548 ASP A CA 1
ATOM 4458 C C . ASP A 1 548 ? 24.923 -21.339 5.298 1.00 32.91 548 ASP A C 1
ATOM 4460 O O . ASP A 1 548 ? 25.880 -20.987 4.610 1.00 32.91 548 ASP A O 1
ATOM 4464 N N . SER A 1 549 ? 24.894 -21.087 6.615 1.00 31.05 549 SER A N 1
ATOM 4465 C CA . SER A 1 549 ? 25.969 -20.375 7.331 1.00 31.05 549 SER A CA 1
ATOM 4466 C C . SER A 1 549 ? 26.954 -21.264 8.099 1.00 31.05 549 SER A C 1
ATOM 4468 O O . SER A 1 549 ? 27.984 -20.755 8.540 1.00 31.05 549 SER A O 1
ATOM 4470 N N . ASP A 1 550 ? 26.689 -22.566 8.247 1.00 30.02 550 ASP A N 1
ATOM 4471 C CA . ASP A 1 550 ? 27.410 -23.388 9.237 1.00 30.02 550 ASP A CA 1
ATOM 4472 C C . ASP A 1 550 ? 28.522 -24.288 8.663 1.00 30.02 550 ASP A C 1
ATOM 4474 O O . ASP A 1 550 ? 29.330 -24.810 9.431 1.00 30.02 550 ASP A O 1
ATOM 4478 N N . ASP A 1 551 ? 28.679 -24.387 7.339 1.00 29.89 551 ASP A N 1
ATOM 4479 C CA . ASP A 1 551 ? 29.665 -25.301 6.724 1.00 29.89 551 ASP A CA 1
ATOM 4480 C C . ASP A 1 551 ? 31.013 -24.658 6.330 1.00 29.89 551 ASP A C 1
ATOM 4482 O O . ASP A 1 551 ? 31.869 -25.315 5.741 1.00 29.89 551 ASP A O 1
ATOM 4486 N N . ALA A 1 552 ? 31.273 -23.393 6.685 1.00 29.47 552 ALA A N 1
ATOM 4487 C CA . ALA A 1 552 ? 32.515 -22.709 6.287 1.00 29.47 552 ALA A CA 1
ATOM 4488 C C . ALA A 1 552 ? 33.587 -22.563 7.388 1.00 29.47 552 ALA A C 1
ATOM 4490 O O . ALA A 1 552 ? 34.669 -22.055 7.102 1.00 29.47 552 ALA A O 1
ATOM 4491 N N . ASN A 1 553 ? 33.340 -22.990 8.633 1.00 28.52 553 ASN A N 1
ATOM 4492 C CA . ASN A 1 553 ? 34.215 -22.643 9.767 1.00 28.52 553 ASN A CA 1
ATOM 4493 C C . ASN A 1 553 ? 34.577 -23.805 10.705 1.00 28.52 553 ASN A C 1
ATOM 4495 O O . ASN A 1 553 ? 34.658 -23.612 11.918 1.00 28.52 553 ASN A O 1
ATOM 4499 N N . ASN A 1 554 ? 34.851 -25.008 10.186 1.00 27.67 554 ASN A N 1
ATOM 4500 C CA . ASN A 1 554 ? 35.384 -26.061 11.058 1.00 27.67 554 ASN A CA 1
ATOM 4501 C C . ASN A 1 554 ? 36.317 -27.083 10.390 1.00 27.67 554 ASN A C 1
ATOM 4503 O O . ASN A 1 554 ? 36.098 -28.283 10.478 1.00 27.67 554 ASN A O 1
ATOM 4507 N N . GLU A 1 555 ? 37.423 -26.625 9.798 1.00 28.02 555 GLU A N 1
ATOM 4508 C CA . GLU A 1 555 ? 38.570 -27.505 9.511 1.00 28.02 555 GLU A CA 1
ATOM 4509 C C . GLU A 1 555 ? 39.922 -26.845 9.823 1.00 28.02 555 GLU A C 1
ATOM 4511 O O . GLU A 1 555 ? 40.833 -26.876 9.011 1.00 28.02 555 GLU A O 1
ATOM 4516 N N . GLN A 1 556 ? 40.106 -26.265 11.016 1.00 30.47 556 GLN A N 1
ATOM 4517 C CA . GLN A 1 556 ? 41.452 -26.046 11.583 1.00 30.47 556 GLN A CA 1
ATOM 4518 C C . GLN A 1 556 ? 41.429 -26.046 13.121 1.00 30.47 556 GLN A C 1
ATOM 4520 O O . GLN A 1 556 ? 41.599 -25.004 13.744 1.00 30.47 556 GLN A O 1
ATOM 4525 N N . ASN A 1 557 ? 41.219 -27.210 13.748 1.00 26.89 557 ASN A N 1
ATOM 4526 C CA . ASN A 1 557 ? 41.862 -27.597 15.019 1.00 26.89 557 ASN A CA 1
ATOM 4527 C C . ASN A 1 557 ? 41.294 -28.917 15.564 1.00 26.89 557 ASN A C 1
ATOM 4529 O O . ASN A 1 557 ? 40.285 -28.919 16.256 1.00 26.89 557 ASN A O 1
ATOM 4533 N N . SER A 1 558 ? 42.020 -30.020 15.381 1.00 26.39 558 SER A N 1
ATOM 4534 C CA . SER A 1 558 ? 42.353 -30.913 16.501 1.00 26.39 558 SER A CA 1
ATOM 4535 C C . SER A 1 558 ? 43.380 -31.943 16.045 1.00 26.39 558 SER A C 1
ATOM 4537 O O . SER A 1 558 ? 43.094 -32.805 15.216 1.00 26.39 558 SER A O 1
ATOM 4539 N N . GLY A 1 559 ? 44.586 -31.850 16.597 1.00 24.28 559 GLY A N 1
ATOM 4540 C CA . GLY A 1 559 ? 45.565 -32.923 16.538 1.00 24.28 559 GLY A CA 1
ATOM 4541 C C . GLY A 1 559 ? 45.288 -34.006 17.583 1.00 24.28 559 GLY A C 1
ATOM 4542 O O . GLY A 1 559 ? 44.786 -33.712 18.662 1.00 24.28 559 GLY A O 1
ATOM 4543 N N . HIS A 1 560 ? 45.731 -35.220 17.240 1.00 25.50 560 HIS A N 1
ATOM 4544 C CA . HIS A 1 560 ? 46.151 -36.321 18.119 1.00 25.50 560 HIS A CA 1
ATOM 4545 C C . HIS A 1 560 ? 45.132 -36.884 19.129 1.00 25.50 560 HIS A C 1
ATOM 4547 O O . HIS A 1 560 ? 44.897 -36.287 20.170 1.00 25.50 560 HIS A O 1
ATOM 4553 N N . TYR A 1 561 ? 44.670 -38.119 18.889 1.00 26.66 561 TYR A N 1
ATOM 4554 C CA . TYR A 1 561 ? 44.995 -39.291 19.722 1.00 26.66 561 TYR A CA 1
ATOM 4555 C C . TYR A 1 561 ? 44.692 -40.602 18.973 1.00 26.66 561 TYR A C 1
ATOM 4557 O O . TYR A 1 561 ? 43.833 -40.659 18.097 1.00 26.66 561 TYR A O 1
ATOM 4565 N N . ASP A 1 562 ? 45.472 -41.622 19.321 1.00 26.45 562 ASP A N 1
ATOM 4566 C CA . ASP A 1 562 ? 45.683 -42.896 18.639 1.00 26.45 562 ASP A CA 1
ATOM 4567 C C . ASP A 1 562 ? 44.525 -43.916 18.649 1.00 26.45 562 ASP A C 1
ATOM 4569 O O . ASP A 1 562 ? 43.748 -44.015 19.596 1.00 26.45 562 ASP A O 1
ATOM 4573 N N . ASN A 1 563 ? 44.654 -44.826 17.674 1.00 25.97 563 ASN A N 1
ATOM 4574 C CA . ASN A 1 563 ? 44.560 -46.292 17.763 1.00 25.97 563 ASN A CA 1
ATOM 4575 C C . ASN A 1 563 ? 43.274 -47.045 17.356 1.00 25.97 563 ASN A C 1
ATOM 4577 O O . ASN A 1 563 ? 42.288 -47.109 18.082 1.00 25.97 563 ASN A O 1
ATOM 4581 N N . ALA A 1 564 ? 43.494 -47.839 16.298 1.00 26.42 564 ALA A N 1
ATOM 4582 C CA . ALA A 1 564 ? 43.321 -49.293 16.225 1.00 26.42 564 ALA A CA 1
ATOM 4583 C C . ALA A 1 564 ? 42.096 -49.864 15.482 1.00 26.42 564 ALA A C 1
ATOM 4585 O O . ALA A 1 564 ? 40.977 -49.889 15.980 1.00 26.42 564 ALA A O 1
ATOM 4586 N N . ASN A 1 565 ? 42.468 -50.534 14.384 1.00 27.30 565 ASN A N 1
ATOM 4587 C CA . ASN A 1 565 ? 42.043 -51.862 13.939 1.00 27.30 565 ASN A CA 1
ATOM 4588 C C . ASN A 1 565 ? 40.880 -52.017 12.947 1.00 27.30 565 ASN A C 1
ATOM 4590 O O . ASN A 1 565 ? 39.708 -51.883 13.283 1.00 27.30 565 ASN A O 1
ATOM 4594 N N . ASN A 1 566 ? 41.323 -52.557 11.806 1.00 27.83 566 ASN A N 1
ATOM 4595 C CA . ASN A 1 566 ? 40.800 -53.690 11.045 1.00 27.83 566 ASN A CA 1
ATOM 4596 C C . ASN A 1 566 ? 39.956 -53.403 9.803 1.00 27.83 566 ASN A C 1
ATOM 4598 O O . ASN A 1 566 ? 38.840 -52.908 9.901 1.00 27.83 566 ASN A O 1
ATOM 4602 N N . ASP A 1 567 ? 40.562 -53.835 8.687 1.00 27.30 567 ASP A N 1
ATOM 4603 C CA . ASP A 1 567 ? 40.040 -54.751 7.663 1.00 27.30 567 ASP A CA 1
ATOM 4604 C C . ASP A 1 567 ? 38.710 -54.306 7.013 1.00 27.30 567 ASP A C 1
ATOM 4606 O O . ASP A 1 567 ? 37.698 -54.122 7.671 1.00 27.30 567 ASP A O 1
ATOM 4610 N N . ASP A 1 568 ? 38.569 -54.172 5.698 1.00 28.50 568 ASP A N 1
ATOM 4611 C CA . ASP A 1 568 ? 38.928 -55.160 4.694 1.00 28.50 568 ASP A CA 1
ATOM 4612 C C . ASP A 1 568 ? 38.436 -54.634 3.325 1.00 28.50 568 ASP A C 1
ATOM 4614 O O . ASP A 1 568 ? 37.327 -54.115 3.217 1.00 28.50 568 ASP A O 1
ATOM 4618 N N . ASN A 1 569 ? 39.277 -54.825 2.310 1.00 28.88 569 ASN A N 1
ATOM 4619 C CA . ASN A 1 569 ? 39.000 -55.136 0.901 1.00 28.88 569 ASN A CA 1
ATOM 4620 C C . ASN A 1 569 ? 38.042 -54.317 0.007 1.00 28.88 569 ASN A C 1
ATOM 4622 O O . ASN A 1 569 ? 36.829 -54.277 0.196 1.00 28.88 569 ASN A O 1
ATOM 4626 N N . GLY A 1 570 ? 38.609 -53.944 -1.152 1.00 27.36 570 GLY A N 1
ATOM 4627 C CA . GLY A 1 570 ? 37.962 -54.077 -2.467 1.00 27.36 570 GLY A CA 1
ATOM 4628 C C . GLY A 1 570 ? 37.860 -52.766 -3.246 1.00 27.36 570 GLY A C 1
ATOM 4629 O O . GLY A 1 570 ? 36.826 -52.116 -3.203 1.00 27.36 570 GLY A O 1
ATOM 4630 N N . GLU A 1 571 ? 38.947 -52.236 -3.812 1.00 29.55 571 GLU A N 1
ATOM 4631 C CA . GLU A 1 571 ? 39.422 -52.509 -5.188 1.00 29.55 571 GLU A CA 1
ATOM 4632 C C . GLU A 1 571 ? 38.384 -52.293 -6.307 1.00 29.55 571 GLU A C 1
ATOM 4634 O O . GLU A 1 571 ? 37.541 -53.151 -6.568 1.00 29.55 571 GLU A O 1
ATOM 4639 N N . ASN A 1 572 ? 38.539 -51.168 -7.018 1.00 28.62 572 ASN A N 1
ATOM 4640 C CA . ASN A 1 572 ? 38.884 -51.037 -8.453 1.00 28.62 572 ASN A CA 1
ATOM 4641 C C . ASN A 1 572 ? 38.201 -49.776 -9.025 1.00 28.62 572 ASN A C 1
ATOM 4643 O O . ASN A 1 572 ? 36.984 -49.648 -8.934 1.00 28.62 572 ASN A O 1
ATOM 4647 N N . ALA A 1 573 ? 38.942 -48.730 -9.419 1.00 30.53 573 ALA A N 1
ATOM 4648 C CA . ALA A 1 573 ? 39.805 -48.641 -10.615 1.00 30.53 573 ALA A CA 1
ATOM 4649 C C . ALA A 1 573 ? 38.951 -48.725 -11.898 1.00 30.53 573 ALA A C 1
ATOM 4651 O O . ALA A 1 573 ? 38.055 -49.555 -11.985 1.00 30.53 573 ALA A O 1
ATOM 4652 N N . ASP A 1 574 ? 39.142 -47.938 -12.943 1.00 28.27 574 ASP A N 1
ATOM 4653 C CA . ASP A 1 574 ? 40.107 -46.898 -13.284 1.00 28.27 574 ASP A CA 1
ATOM 4654 C C . ASP A 1 574 ? 39.546 -46.214 -14.550 1.00 28.27 574 ASP A C 1
ATOM 4656 O O . ASP A 1 574 ? 38.488 -46.602 -15.051 1.00 28.27 574 ASP A O 1
ATOM 4660 N N . ASP A 1 575 ? 40.340 -45.298 -15.090 1.00 28.64 575 ASP A N 1
ATOM 4661 C CA . ASP A 1 575 ? 40.353 -44.783 -16.464 1.00 28.64 575 ASP A CA 1
ATOM 4662 C C . ASP A 1 575 ? 39.678 -43.420 -16.699 1.00 28.64 575 ASP A C 1
ATOM 4664 O O . ASP A 1 575 ? 38.457 -43.298 -16.715 1.00 28.64 575 ASP A O 1
ATOM 4668 N N . SER A 1 576 ? 40.423 -42.301 -16.716 1.00 29.91 576 SER A N 1
ATOM 4669 C CA . SER A 1 576 ? 41.541 -41.889 -17.609 1.00 29.91 576 SER A CA 1
ATOM 4670 C C . SER A 1 576 ? 41.031 -41.363 -18.965 1.00 29.91 576 SER A C 1
ATOM 4672 O O . SER A 1 576 ? 40.034 -41.858 -19.471 1.00 29.91 576 SER A O 1
ATOM 4674 N N . ILE A 1 577 ? 41.598 -40.373 -19.665 1.00 28.62 577 ILE A N 1
ATOM 4675 C CA . ILE A 1 577 ? 42.620 -39.319 -19.500 1.00 28.62 577 ILE A CA 1
ATOM 4676 C C . ILE A 1 577 ? 42.546 -38.487 -20.821 1.00 28.62 577 ILE A C 1
ATOM 4678 O O . ILE A 1 577 ? 41.995 -38.963 -21.812 1.00 28.62 577 ILE A O 1
ATOM 4682 N N . ASP A 1 578 ? 43.178 -37.306 -20.825 1.00 27.53 578 ASP A N 1
ATOM 4683 C CA . ASP A 1 578 ? 43.664 -36.486 -21.964 1.00 27.53 578 ASP A CA 1
ATOM 4684 C C . ASP A 1 578 ? 42.698 -35.492 -22.649 1.00 27.53 578 ASP A C 1
ATOM 4686 O O . ASP A 1 578 ? 41.603 -35.867 -23.048 1.00 27.53 578 ASP A O 1
ATOM 4690 N N . VAL A 1 579 ? 42.950 -34.172 -22.790 1.00 28.66 579 VAL A N 1
ATOM 4691 C CA . VAL A 1 579 ? 44.138 -33.268 -22.931 1.00 28.66 579 VAL A CA 1
ATOM 4692 C C . VAL A 1 579 ? 44.332 -32.760 -24.378 1.00 28.66 579 VAL A C 1
ATOM 4694 O O . VAL A 1 579 ? 44.260 -33.532 -25.330 1.00 28.66 579 VAL A O 1
ATOM 4697 N N . ASN A 1 580 ? 44.676 -31.458 -24.462 1.00 29.81 580 ASN A N 1
ATOM 4698 C CA . ASN A 1 580 ? 45.177 -30.608 -25.570 1.00 29.81 580 ASN A CA 1
ATOM 4699 C C . ASN A 1 580 ? 44.127 -29.740 -26.291 1.00 29.81 580 ASN A C 1
ATOM 4701 O O . ASN A 1 580 ? 43.165 -30.258 -26.845 1.00 29.81 580 ASN A O 1
ATOM 4705 N N . ASN A 1 581 ? 44.157 -28.409 -26.117 1.00 31.16 581 ASN A N 1
ATOM 4706 C CA . ASN A 1 581 ? 45.095 -27.379 -26.634 1.00 31.16 581 ASN A CA 1
ATOM 4707 C C . ASN A 1 581 ? 44.849 -27.049 -28.111 1.00 31.16 581 ASN A C 1
ATOM 4709 O O . ASN A 1 581 ? 44.898 -27.951 -28.934 1.00 31.16 581 ASN A O 1
ATOM 4713 N N . ASP A 1 582 ? 44.651 -25.758 -28.405 1.00 29.30 582 ASP A N 1
ATOM 4714 C CA . ASP A 1 582 ? 45.407 -25.030 -29.434 1.00 29.30 582 ASP A CA 1
ATOM 4715 C C . ASP A 1 582 ? 45.199 -23.504 -29.299 1.00 29.30 582 ASP A C 1
ATOM 4717 O O . ASP A 1 582 ? 44.084 -23.014 -29.106 1.00 29.30 582 ASP A O 1
ATOM 4721 N N . GLU A 1 583 ? 46.324 -22.785 -29.354 1.00 32.78 583 GLU A N 1
ATOM 4722 C CA . GLU A 1 583 ? 46.498 -21.328 -29.443 1.00 32.78 583 GLU A CA 1
ATOM 4723 C C . GLU A 1 583 ? 46.562 -20.857 -30.915 1.00 32.78 583 GLU A C 1
ATOM 4725 O O . GLU A 1 583 ? 46.688 -21.686 -31.813 1.00 32.78 583 GLU A O 1
ATOM 4730 N N . ASP A 1 584 ? 46.556 -19.520 -31.097 1.00 32.41 584 ASP A N 1
ATOM 4731 C CA . ASP A 1 584 ? 47.115 -18.674 -32.188 1.00 32.41 584 ASP A CA 1
ATOM 4732 C C . ASP A 1 584 ? 46.078 -17.732 -32.862 1.00 32.41 584 ASP A C 1
ATOM 4734 O O . ASP A 1 584 ? 44.979 -18.162 -33.186 1.00 32.41 584 ASP A O 1
ATOM 4738 N N . ASN A 1 585 ? 46.322 -16.461 -33.243 1.00 33.66 585 ASN A N 1
ATOM 4739 C CA . ASN A 1 585 ? 47.294 -15.394 -32.923 1.00 33.66 585 ASN A CA 1
ATOM 4740 C C . ASN A 1 585 ? 46.974 -14.130 -33.805 1.00 33.66 585 ASN A C 1
ATOM 4742 O O . ASN A 1 585 ? 46.506 -14.310 -34.927 1.00 33.66 585 ASN A O 1
ATOM 4746 N N . LEU A 1 586 ? 47.353 -12.907 -33.349 1.00 33.94 586 LEU A N 1
ATOM 4747 C CA . LEU A 1 586 ? 47.766 -11.668 -34.109 1.00 33.94 586 LEU A CA 1
ATOM 4748 C C . LEU A 1 586 ? 46.718 -10.823 -34.917 1.00 33.94 586 LEU A C 1
ATOM 4750 O O . LEU A 1 586 ? 45.791 -11.388 -35.473 1.00 33.94 586 LEU A O 1
ATOM 4754 N N . SER A 1 587 ? 46.784 -9.486 -35.160 1.00 32.12 587 SER A N 1
ATOM 4755 C CA . SER A 1 587 ? 47.617 -8.306 -34.762 1.00 32.12 587 SER A CA 1
ATOM 4756 C C . SER A 1 587 ? 47.195 -6.986 -35.503 1.00 32.12 587 SER A C 1
ATOM 4758 O O . SER A 1 587 ? 46.853 -7.090 -36.678 1.00 32.12 587 SER A O 1
ATOM 4760 N N . GLY A 1 588 ? 47.392 -5.789 -34.888 1.00 29.00 588 GLY A N 1
ATOM 4761 C CA . GLY A 1 588 ? 47.768 -4.452 -35.483 1.00 29.00 588 GLY A CA 1
ATOM 4762 C C . GLY A 1 588 ? 46.676 -3.530 -36.097 1.00 29.00 588 GLY A C 1
ATOM 4763 O O . GLY A 1 588 ? 45.689 -4.051 -36.593 1.00 29.00 588 GLY A O 1
ATOM 4764 N N . SER A 1 589 ? 46.747 -2.181 -36.194 1.00 31.56 589 SER A N 1
ATOM 4765 C CA . SER A 1 589 ? 47.627 -1.070 -35.720 1.00 31.56 589 SER A CA 1
ATOM 4766 C C . SER A 1 589 ? 47.123 0.306 -36.282 1.00 31.56 589 SER A C 1
ATOM 4768 O O . SER A 1 589 ? 46.695 0.324 -37.432 1.00 31.56 589 SER A O 1
ATOM 4770 N N . ASP A 1 590 ? 47.259 1.397 -35.498 1.00 30.92 590 ASP A N 1
ATOM 4771 C CA . ASP A 1 590 ? 47.675 2.814 -35.777 1.00 30.92 590 ASP A CA 1
ATOM 4772 C C . ASP A 1 590 ? 46.928 3.902 -36.627 1.00 30.92 590 ASP A C 1
ATOM 4774 O O . ASP A 1 590 ? 46.167 3.618 -37.547 1.00 30.92 590 ASP A O 1
ATOM 4778 N N . ASP A 1 591 ? 47.295 5.164 -36.273 1.00 29.50 591 ASP A N 1
ATOM 4779 C CA . ASP A 1 591 ? 47.125 6.546 -36.835 1.00 29.50 591 ASP A CA 1
ATOM 4780 C C . ASP A 1 591 ? 45.968 7.416 -36.256 1.00 29.50 591 ASP A C 1
ATOM 4782 O O . ASP A 1 591 ? 44.814 7.008 -36.303 1.00 29.50 591 ASP A O 1
ATOM 4786 N N . VAL A 1 592 ? 46.100 8.585 -35.583 1.00 29.80 592 VAL A N 1
ATOM 4787 C CA . VAL A 1 592 ? 46.972 9.802 -35.537 1.00 29.80 592 VAL A CA 1
ATOM 4788 C C . VAL A 1 592 ? 46.543 10.978 -36.459 1.00 29.80 592 VAL A C 1
ATOM 4790 O O . VAL A 1 592 ? 46.556 10.852 -37.677 1.00 29.80 592 VAL A O 1
ATOM 4793 N N . ASP A 1 593 ? 46.236 12.121 -35.803 1.00 31.97 593 ASP A N 1
ATOM 4794 C CA . ASP A 1 593 ? 46.507 13.555 -36.120 1.00 31.97 593 ASP A CA 1
ATOM 4795 C C . ASP A 1 593 ? 45.364 14.605 -36.236 1.00 31.97 593 ASP A C 1
ATOM 4797 O O . ASP A 1 593 ? 44.467 14.508 -37.070 1.00 31.97 593 ASP A O 1
ATOM 4801 N N . ASN A 1 594 ? 45.595 15.700 -35.472 1.00 29.09 594 ASN A N 1
ATOM 4802 C CA . ASN A 1 594 ? 45.383 17.147 -35.734 1.00 29.09 594 ASN A CA 1
ATOM 4803 C C . ASN A 1 594 ? 43.972 17.769 -35.806 1.00 29.09 594 ASN A C 1
ATOM 4805 O O . ASN A 1 594 ? 43.043 17.190 -36.344 1.00 29.09 594 ASN A O 1
ATOM 4809 N N . GLU A 1 595 ? 43.723 19.034 -35.436 1.00 29.50 595 GLU A N 1
ATOM 4810 C CA . GLU A 1 595 ? 44.357 20.070 -34.596 1.00 29.50 595 GLU A CA 1
ATOM 4811 C C . GLU A 1 595 ? 43.378 21.281 -34.581 1.00 29.50 595 GLU A C 1
ATOM 4813 O O . GLU A 1 595 ? 42.704 21.541 -35.574 1.00 29.50 595 GLU A O 1
ATOM 4818 N N . GLN A 1 596 ? 43.418 22.066 -33.495 1.00 30.12 596 GLN A N 1
ATOM 4819 C CA . GLN A 1 596 ? 43.315 23.541 -33.436 1.00 30.12 596 GLN A CA 1
ATOM 4820 C C . GLN A 1 596 ? 41.986 24.342 -33.511 1.00 30.12 596 GLN A C 1
ATOM 4822 O O . GLN A 1 596 ? 41.309 24.416 -34.531 1.00 30.12 596 GLN A O 1
ATOM 4827 N N . ASN A 1 597 ? 41.864 25.174 -32.453 1.00 28.16 597 ASN A N 1
ATOM 4828 C CA . ASN A 1 597 ? 41.520 26.614 -32.413 1.00 28.16 597 ASN A CA 1
ATOM 4829 C C . ASN A 1 597 ? 40.039 27.029 -32.577 1.00 28.16 597 ASN A C 1
ATOM 4831 O O . ASN A 1 597 ? 39.338 26.540 -33.445 1.00 28.16 597 ASN A O 1
ATOM 4835 N N . SER A 1 598 ? 39.480 27.989 -31.828 1.00 29.06 598 SER A N 1
ATOM 4836 C CA . SER A 1 598 ? 40.029 28.959 -30.867 1.00 29.06 598 SER A CA 1
ATOM 4837 C C . SER A 1 598 ? 38.892 29.785 -30.234 1.00 29.06 598 SER A C 1
ATOM 4839 O O . SER A 1 598 ? 37.940 30.122 -30.931 1.00 29.06 598 SER A O 1
ATOM 4841 N N . ASN A 1 599 ? 39.129 30.207 -28.988 1.00 28.11 599 ASN A N 1
ATOM 4842 C CA . ASN A 1 599 ? 38.969 31.568 -28.452 1.00 28.11 599 ASN A CA 1
ATOM 4843 C C . ASN A 1 599 ? 37.615 32.212 -28.074 1.00 28.11 599 ASN A C 1
ATOM 4845 O O . ASN A 1 599 ? 36.726 32.397 -28.897 1.00 28.11 599 ASN A O 1
ATOM 4849 N N . ASP A 1 600 ? 37.679 32.741 -26.838 1.00 28.12 600 ASP A N 1
ATOM 4850 C CA . ASP A 1 600 ? 37.230 34.054 -26.336 1.00 28.12 600 ASP A CA 1
ATOM 4851 C C . ASP A 1 600 ? 35.724 34.280 -26.095 1.00 28.12 600 ASP A C 1
ATOM 4853 O O . ASP A 1 600 ? 34.883 33.903 -26.896 1.00 28.12 600 ASP A O 1
ATOM 4857 N N . SER A 1 601 ? 35.266 34.978 -25.053 1.00 27.72 601 SER A N 1
ATOM 4858 C CA . SER A 1 601 ? 35.805 35.433 -23.765 1.00 27.72 601 SER A CA 1
ATOM 4859 C C . SER A 1 601 ? 34.647 36.135 -23.012 1.00 27.72 601 SER A C 1
ATOM 4861 O O . SER A 1 601 ? 33.694 36.610 -23.624 1.00 27.72 601 SER A O 1
ATOM 4863 N N . ASP A 1 602 ? 34.775 36.213 -21.685 1.00 27.53 602 ASP A N 1
ATOM 4864 C CA . ASP A 1 602 ? 34.410 37.354 -20.826 1.00 27.53 602 ASP A CA 1
ATOM 4865 C C . ASP A 1 602 ? 32.941 37.778 -20.537 1.00 27.53 602 ASP A C 1
ATOM 4867 O O . ASP A 1 602 ? 32.292 38.512 -21.271 1.00 27.53 602 ASP A O 1
ATOM 4871 N N . ASN A 1 603 ? 32.549 37.463 -19.289 1.00 26.98 603 ASN A N 1
ATOM 4872 C CA . ASN A 1 603 ? 32.278 38.397 -18.173 1.00 26.98 603 ASN A CA 1
ATOM 4873 C C . ASN A 1 603 ? 31.001 39.290 -18.103 1.00 26.98 603 ASN A C 1
ATOM 4875 O O . ASN A 1 603 ? 30.869 40.293 -18.792 1.00 26.98 603 ASN A O 1
ATOM 4879 N N . VAL A 1 604 ? 30.247 39.052 -17.007 1.00 27.52 604 VAL A N 1
ATOM 4880 C CA . VAL A 1 604 ? 30.001 39.984 -15.864 1.00 27.52 604 VAL A CA 1
ATOM 4881 C C . VAL A 1 604 ? 28.748 40.898 -15.822 1.00 27.52 604 VAL A C 1
ATOM 4883 O O . VAL A 1 604 ? 28.590 41.836 -16.589 1.00 27.52 604 VAL A O 1
ATOM 4886 N N . ASN A 1 605 ? 27.988 40.665 -14.734 1.00 27.31 605 ASN A N 1
ATOM 4887 C CA . ASN A 1 605 ? 27.215 41.546 -13.828 1.00 27.31 605 ASN A CA 1
ATOM 4888 C C . ASN A 1 605 ? 25.906 42.272 -14.230 1.00 27.31 605 ASN A C 1
ATOM 4890 O O . ASN A 1 605 ? 25.912 43.287 -14.910 1.00 27.31 605 ASN A O 1
ATOM 4894 N N . ASN A 1 606 ? 24.817 41.823 -13.583 1.00 26.59 606 ASN A N 1
ATOM 4895 C CA . ASN A 1 606 ? 24.124 42.427 -12.419 1.00 26.59 606 ASN A CA 1
ATOM 4896 C C . ASN A 1 606 ? 23.499 43.856 -12.449 1.00 26.59 606 ASN A C 1
ATOM 4898 O O . ASN A 1 606 ? 24.200 44.848 -12.612 1.00 26.59 606 ASN A O 1
ATOM 4902 N N . VAL A 1 607 ? 22.227 43.880 -11.988 1.00 28.53 607 VAL A N 1
ATOM 4903 C CA . VAL A 1 607 ? 21.536 44.827 -11.058 1.00 28.53 607 VAL A CA 1
ATOM 4904 C C . VAL A 1 607 ? 20.531 45.873 -11.602 1.00 28.53 607 VAL A C 1
ATOM 4906 O O . VAL A 1 607 ? 20.863 46.751 -12.390 1.00 28.53 607 VAL A O 1
ATOM 4909 N N . ASP A 1 608 ? 19.308 45.737 -11.051 1.00 28.44 608 ASP A N 1
ATOM 4910 C CA . ASP A 1 608 ? 18.199 46.649 -10.676 1.00 28.44 608 ASP A CA 1
ATOM 4911 C C . ASP A 1 608 ? 18.171 48.143 -11.060 1.00 28.44 608 ASP A C 1
ATOM 4913 O O . ASP A 1 608 ? 19.135 48.878 -10.845 1.00 28.44 608 ASP A O 1
ATOM 4917 N N . ASN A 1 609 ? 16.963 48.652 -11.380 1.00 26.69 609 ASN A N 1
ATOM 4918 C CA . ASN A 1 609 ? 16.110 49.416 -10.431 1.00 26.69 609 ASN A CA 1
ATOM 4919 C C . ASN A 1 609 ? 14.895 50.125 -11.070 1.00 26.69 609 ASN A C 1
ATOM 4921 O O . ASN A 1 609 ? 14.960 50.614 -12.196 1.00 26.69 609 ASN A O 1
ATOM 4925 N N . GLY A 1 610 ? 13.867 50.320 -10.230 1.00 24.00 610 GLY A N 1
ATOM 4926 C CA . GLY A 1 610 ? 12.952 51.477 -10.233 1.00 24.00 610 GLY A CA 1
ATOM 4927 C C . GLY A 1 610 ? 11.474 51.139 -10.482 1.00 24.00 610 GLY A C 1
ATOM 4928 O O . GLY A 1 610 ? 11.168 50.279 -11.295 1.00 24.00 610 GLY A O 1
ATOM 4929 N N . GLU A 1 611 ? 10.466 51.790 -9.898 1.00 27.59 611 GLU A N 1
ATOM 4930 C CA . GLU A 1 611 ? 10.318 52.734 -8.779 1.00 27.59 611 GLU A CA 1
ATOM 4931 C C . GLU A 1 611 ? 8.795 53.041 -8.657 1.00 27.59 611 GLU A C 1
ATOM 4933 O O . GLU A 1 611 ? 8.101 53.065 -9.669 1.00 27.59 611 GLU A O 1
ATOM 4938 N N . ASN A 1 612 ? 8.315 53.320 -7.434 1.00 26.16 612 ASN A N 1
ATOM 4939 C CA . ASN A 1 612 ? 7.259 54.284 -7.032 1.00 26.16 612 ASN A CA 1
ATOM 4940 C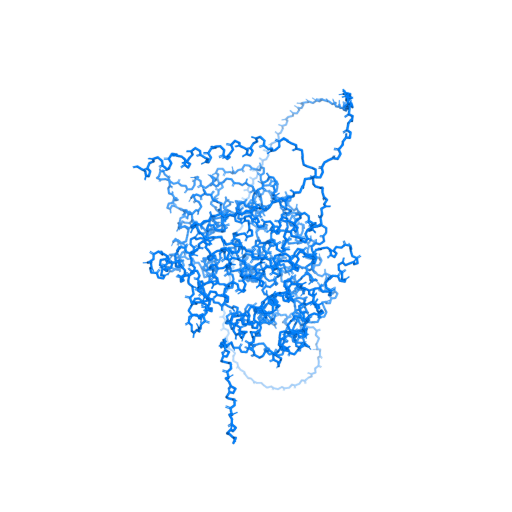 C . ASN A 1 612 ? 5.818 54.277 -7.625 1.00 26.16 612 ASN A C 1
ATOM 4942 O O . ASN A 1 612 ? 5.596 54.585 -8.791 1.00 26.16 612 ASN A O 1
ATOM 4946 N N . SER A 1 613 ? 4.787 54.207 -6.758 1.00 26.02 613 SER A N 1
ATOM 4947 C CA . SER A 1 613 ? 4.116 55.392 -6.147 1.00 26.02 613 SER A CA 1
ATOM 4948 C C . SER A 1 613 ? 2.669 55.167 -5.634 1.00 26.02 613 SER A C 1
ATOM 4950 O O . SER A 1 613 ? 1.876 54.412 -6.187 1.00 26.02 613 SER A O 1
ATOM 4952 N N . ASP A 1 614 ? 2.408 55.892 -4.542 1.00 23.78 614 ASP A N 1
ATOM 4953 C CA . ASP A 1 614 ? 1.235 56.188 -3.698 1.00 23.78 614 ASP A CA 1
ATOM 4954 C C . ASP A 1 614 ? -0.205 56.216 -4.266 1.00 23.78 614 ASP A C 1
ATOM 4956 O O . ASP A 1 614 ? -0.463 56.715 -5.360 1.00 23.78 614 ASP A O 1
ATOM 4960 N N . ASN A 1 615 ? -1.187 55.878 -3.405 1.00 25.03 615 ASN A N 1
ATOM 4961 C CA . ASN A 1 615 ? -2.165 56.860 -2.887 1.00 25.03 615 ASN A CA 1
ATOM 4962 C C . ASN A 1 615 ? -3.081 56.309 -1.773 1.00 25.03 615 ASN A C 1
ATOM 4964 O O . ASN A 1 615 ? -3.535 55.168 -1.798 1.00 25.03 615 ASN A O 1
ATOM 4968 N N . SER A 1 616 ? -3.373 57.180 -0.806 1.00 24.36 616 SER A N 1
ATOM 4969 C CA . SER A 1 616 ? -4.212 56.979 0.380 1.00 24.36 616 SER A CA 1
ATOM 4970 C C . SER A 1 616 ? -5.601 57.608 0.208 1.00 24.36 616 SER A C 1
ATOM 4972 O O . SER A 1 616 ? -5.688 58.665 -0.401 1.00 24.36 616 SER A O 1
ATOM 4974 N N . VAL A 1 617 ? -6.654 57.021 0.803 1.00 24.78 617 VAL A N 1
ATOM 4975 C CA . VAL A 1 617 ? -7.813 57.710 1.431 1.00 24.78 617 VAL A CA 1
ATOM 4976 C C . VAL A 1 617 ? -8.476 56.730 2.412 1.00 24.78 617 VAL A C 1
ATOM 4978 O O . VAL A 1 617 ? -8.758 55.592 2.047 1.00 24.78 617 VAL A O 1
ATOM 4981 N N . GLY A 1 618 ? -8.745 57.167 3.646 1.00 24.20 618 GLY A N 1
ATOM 4982 C CA . GLY A 1 618 ? -9.581 56.449 4.616 1.00 24.20 618 GLY A CA 1
ATOM 4983 C C . GLY A 1 618 ? -10.946 57.114 4.809 1.00 24.20 618 GLY A C 1
ATOM 4984 O O . GLY A 1 618 ? -11.038 58.335 4.709 1.00 24.20 618 GLY A O 1
ATOM 4985 N N . VAL A 1 619 ? -11.973 56.319 5.138 1.00 24.67 619 VAL A N 1
ATOM 4986 C CA . VAL A 1 619 ? -13.235 56.748 5.774 1.00 24.67 619 VAL A CA 1
ATOM 4987 C C . VAL A 1 619 ? -13.765 55.592 6.642 1.00 24.67 619 VAL A C 1
ATOM 4989 O O . VAL A 1 619 ? -13.883 54.467 6.167 1.00 24.67 619 VAL A O 1
ATOM 4992 N N . ASN A 1 620 ? -14.072 55.889 7.910 1.00 25.92 620 ASN A N 1
ATOM 4993 C CA . ASN A 1 620 ? -14.808 55.036 8.852 1.00 25.92 620 ASN A CA 1
ATOM 4994 C C . ASN A 1 620 ? -16.317 55.062 8.549 1.00 25.92 620 ASN A C 1
ATOM 4996 O O . ASN A 1 620 ? -16.824 56.130 8.210 1.00 25.92 620 ASN A O 1
ATOM 5000 N N . ASN A 1 621 ? -17.030 53.950 8.772 1.00 25.09 621 ASN A N 1
ATOM 5001 C CA . ASN A 1 621 ? -18.192 53.887 9.678 1.00 25.09 621 ASN A CA 1
ATOM 5002 C C . ASN A 1 621 ? -18.807 52.477 9.740 1.00 25.09 621 ASN A C 1
ATOM 5004 O O . ASN A 1 621 ? -18.948 51.796 8.727 1.00 25.09 621 ASN A O 1
ATOM 5008 N N . ASP A 1 622 ? -19.171 52.106 10.966 1.00 26.83 622 ASP A N 1
ATOM 5009 C CA . ASP A 1 622 ? -19.926 50.927 11.383 1.00 26.83 622 ASP A CA 1
ATOM 5010 C C . ASP A 1 622 ? -21.363 50.918 10.832 1.00 26.83 622 ASP A C 1
ATOM 5012 O O . ASP A 1 622 ? -22.084 51.899 11.010 1.00 26.83 622 ASP A O 1
ATOM 5016 N N . GLU A 1 623 ? -21.811 49.784 10.283 1.00 27.66 623 GLU A N 1
ATOM 5017 C CA . GLU A 1 623 ? -23.213 49.341 10.336 1.00 27.66 623 GLU A CA 1
ATOM 5018 C C . GLU A 1 623 ? -23.258 47.812 10.527 1.00 27.66 623 GLU A C 1
ATOM 5020 O O . GLU A 1 623 ? -22.783 47.037 9.694 1.00 27.66 623 GLU A O 1
ATOM 5025 N N . ASP A 1 624 ? -23.818 47.387 11.662 1.00 25.80 624 ASP A N 1
ATOM 5026 C CA . ASP A 1 624 ? -24.112 45.998 12.017 1.00 25.80 624 ASP A CA 1
ATOM 5027 C C . ASP A 1 624 ? -25.153 45.389 11.057 1.00 25.80 624 ASP A C 1
ATOM 5029 O O . ASP A 1 624 ? -26.305 45.828 11.017 1.00 25.80 624 ASP A O 1
ATOM 5033 N N . MET A 1 625 ? -24.793 44.321 10.336 1.00 24.80 625 MET A N 1
ATOM 5034 C CA . MET A 1 625 ? -25.744 43.538 9.538 1.00 24.80 625 MET A CA 1
ATOM 5035 C C . MET A 1 625 ? -26.186 42.281 10.303 1.00 24.80 625 MET A C 1
ATOM 5037 O O . MET A 1 625 ? -25.441 41.313 10.456 1.00 24.80 625 MET A O 1
ATOM 5041 N N . VAL A 1 626 ? -27.432 42.296 10.782 1.00 25.30 626 VAL A N 1
ATOM 5042 C CA . VAL A 1 626 ? -28.125 41.148 11.387 1.00 25.30 626 VAL A CA 1
ATOM 5043 C C . VAL A 1 626 ? -28.406 40.098 10.303 1.00 25.30 626 VAL A C 1
ATOM 5045 O O . VAL A 1 626 ? -29.195 40.343 9.391 1.00 25.30 626 VAL A O 1
ATOM 5048 N N . ILE A 1 627 ? -27.796 38.912 10.403 1.00 27.25 627 ILE A N 1
ATOM 5049 C CA . ILE A 1 627 ? -28.122 37.766 9.538 1.00 27.25 627 ILE A CA 1
ATOM 5050 C C . ILE A 1 627 ? -29.502 37.237 9.950 1.00 27.25 627 ILE A C 1
ATOM 5052 O O . ILE A 1 627 ? -29.648 36.578 10.980 1.00 27.25 627 ILE A O 1
ATOM 5056 N N . SER A 1 628 ? -30.520 37.550 9.149 1.00 26.22 628 SER A N 1
ATOM 5057 C CA . SER A 1 628 ? -31.829 36.896 9.209 1.00 26.22 628 SER A CA 1
ATOM 5058 C C . SER A 1 628 ? -31.849 35.645 8.318 1.00 26.22 628 SER A C 1
ATOM 5060 O O . SER A 1 628 ? -31.066 35.499 7.384 1.00 26.22 628 SER A O 1
ATOM 5062 N N . GLU A 1 629 ? -32.696 34.703 8.716 1.00 28.55 629 GLU A N 1
ATOM 5063 C CA . GLU A 1 629 ? -32.744 33.277 8.381 1.00 28.55 629 GLU A CA 1
ATOM 5064 C C . GLU A 1 629 ? -32.771 32.940 6.874 1.00 28.55 629 GLU A C 1
ATOM 5066 O O . GLU A 1 629 ? -33.620 33.428 6.132 1.00 28.55 629 GLU A O 1
ATOM 5071 N N . VAL A 1 630 ? -31.914 32.007 6.434 1.00 29.06 630 VAL A N 1
ATOM 5072 C CA . VAL A 1 630 ? -32.020 31.358 5.112 1.00 29.06 630 VAL A CA 1
ATOM 5073 C C . VAL A 1 630 ? -32.808 30.054 5.264 1.00 29.06 630 VAL A C 1
ATOM 5075 O O . VAL A 1 630 ? -32.403 29.160 6.007 1.00 29.06 630 VAL A O 1
ATOM 5078 N N . THR A 1 631 ? -33.934 29.938 4.558 1.00 25.97 631 THR A N 1
ATOM 5079 C CA . THR A 1 631 ? -34.735 28.708 4.436 1.00 25.97 631 THR A CA 1
ATOM 5080 C C . THR A 1 631 ? -34.651 28.175 3.006 1.00 25.97 631 THR A C 1
ATOM 5082 O O . THR A 1 631 ? -34.677 28.947 2.051 1.00 25.97 631 THR A O 1
ATOM 5085 N N . TRP A 1 632 ? -34.538 26.852 2.857 1.00 28.61 632 TRP A N 1
ATOM 5086 C CA . TRP A 1 632 ? -34.565 26.156 1.566 1.00 28.61 632 TRP A CA 1
ATOM 5087 C C . TRP A 1 632 ? -35.885 25.391 1.426 1.00 28.61 632 TRP A C 1
ATOM 5089 O O . TRP A 1 632 ? -36.282 24.682 2.350 1.00 28.61 632 TRP A O 1
ATOM 5099 N N . GLN A 1 633 ? -36.554 25.522 0.277 1.00 24.84 633 GLN A N 1
ATOM 5100 C CA . GLN A 1 633 ? -37.761 24.761 -0.058 1.00 24.84 633 GLN A CA 1
ATOM 5101 C C . GLN A 1 633 ? -37.458 23.714 -1.133 1.00 24.84 633 GLN A C 1
ATOM 5103 O O . GLN A 1 633 ? -37.038 24.060 -2.235 1.00 24.84 633 GLN A O 1
ATOM 5108 N N . HIS A 1 634 ? -37.755 22.450 -0.827 1.00 30.17 634 HIS A N 1
ATOM 5109 C CA . HIS A 1 634 ? -37.972 21.391 -1.811 1.00 30.17 634 HIS A CA 1
ATOM 5110 C C . HIS A 1 634 ? -39.320 20.731 -1.477 1.00 30.17 634 HIS A C 1
ATOM 5112 O O . HIS A 1 634 ? -39.583 20.400 -0.323 1.00 30.17 634 HIS A O 1
ATOM 5118 N N . ASP A 1 635 ? -40.208 20.624 -2.465 1.00 30.67 635 ASP A N 1
ATOM 5119 C CA . ASP A 1 635 ? -41.505 19.925 -2.394 1.00 30.67 635 ASP A CA 1
ATOM 5120 C C . ASP A 1 635 ? -42.464 20.340 -1.262 1.00 30.67 635 ASP A C 1
ATOM 5122 O O . ASP A 1 635 ? -43.199 19.529 -0.697 1.00 30.67 635 ASP A O 1
ATOM 5126 N N . GLY A 1 636 ? -42.518 21.638 -0.949 1.00 34.62 636 GLY A N 1
ATOM 5127 C CA . GLY A 1 636 ? -43.594 22.205 -0.127 1.00 34.62 636 GLY A CA 1
ATOM 5128 C C . GLY A 1 636 ? -43.627 21.740 1.335 1.00 34.62 636 GLY A C 1
ATOM 5129 O O . GLY A 1 636 ? -44.651 21.917 1.997 1.00 34.62 636 GLY A O 1
ATOM 5130 N N . LYS A 1 637 ? -42.531 21.180 1.863 1.00 29.09 637 LYS A N 1
ATOM 5131 C CA . LYS A 1 637 ? -42.350 20.927 3.300 1.00 29.09 637 LYS A CA 1
ATOM 5132 C C . LYS A 1 637 ? -41.084 21.608 3.812 1.00 29.09 637 LYS A C 1
ATOM 5134 O O . LYS A 1 637 ? -39.980 21.290 3.376 1.00 29.09 637 LYS A O 1
ATOM 5139 N N . ASP A 1 638 ? -41.250 22.507 4.781 1.00 32.28 638 ASP A N 1
ATOM 5140 C CA . ASP A 1 638 ? -40.143 23.148 5.494 1.00 32.28 638 ASP A CA 1
ATOM 5141 C C . ASP A 1 638 ? -39.349 22.091 6.276 1.00 32.28 638 ASP A C 1
ATOM 5143 O O . ASP A 1 638 ? -39.788 21.614 7.323 1.00 32.28 638 ASP A O 1
ATOM 5147 N N . SER A 1 639 ? -38.167 21.724 5.786 1.00 30.75 639 SER A N 1
ATOM 5148 C CA . SER A 1 639 ? -37.258 20.822 6.497 1.00 30.75 639 SER A CA 1
ATOM 5149 C C . SER A 1 639 ? -36.129 21.640 7.116 1.00 30.75 639 SER A C 1
ATOM 5151 O O . SER A 1 639 ? -35.138 21.964 6.468 1.00 30.75 639 SER A O 1
ATOM 5153 N N . LYS A 1 640 ? -36.285 22.012 8.391 1.00 35.84 640 LYS A N 1
ATOM 5154 C CA . LYS A 1 640 ? -35.201 22.597 9.192 1.00 35.84 640 LYS A CA 1
ATOM 5155 C C . LYS A 1 640 ? -34.278 21.462 9.630 1.00 35.84 640 LYS A C 1
ATOM 5157 O O . LYS A 1 640 ? -34.710 20.635 10.422 1.00 35.84 640 LYS A O 1
ATOM 5162 N N . CYS A 1 641 ? -33.028 21.426 9.163 1.00 32.94 641 CYS A N 1
ATOM 5163 C CA . CYS A 1 641 ? -31.999 20.572 9.763 1.00 32.94 641 CYS A CA 1
ATOM 5164 C C . CYS A 1 641 ? -31.525 21.235 11.070 1.00 32.94 641 CYS A C 1
ATOM 5166 O O . CYS A 1 641 ? -30.795 22.231 11.012 1.00 32.94 641 CYS A O 1
ATOM 5168 N N . PRO A 1 642 ? -31.920 20.741 12.260 1.00 37.88 642 PRO A N 1
ATOM 5169 C CA . PRO A 1 642 ? -31.609 21.411 13.526 1.00 37.88 642 PRO A CA 1
ATOM 5170 C C . PRO A 1 642 ? -30.100 21.441 13.803 1.00 37.88 642 PRO A C 1
ATOM 5172 O O . PRO A 1 642 ? -29.605 22.339 14.482 1.00 37.88 642 PRO A O 1
ATOM 5175 N N . PHE A 1 643 ? -29.370 20.484 13.226 1.00 33.88 643 PHE A N 1
ATOM 5176 C CA . PHE A 1 643 ? -27.934 20.304 13.391 1.00 33.88 643 PHE A CA 1
ATOM 5177 C C . PHE A 1 643 ? -27.116 21.400 12.691 1.00 33.88 643 PHE A C 1
ATOM 5179 O O . PHE A 1 643 ? -26.247 22.008 13.311 1.00 33.88 643 PHE A O 1
ATOM 5186 N N . ILE A 1 644 ? -27.456 21.747 11.444 1.00 35.66 644 ILE A N 1
ATOM 5187 C CA . ILE A 1 644 ? -26.767 22.811 10.689 1.00 35.66 644 ILE A CA 1
ATOM 5188 C C . ILE A 1 644 ? -27.015 24.181 11.339 1.00 35.66 644 ILE A C 1
ATOM 5190 O O . ILE A 1 644 ? -26.092 24.982 11.488 1.00 35.66 644 ILE A O 1
ATOM 5194 N N . CYS A 1 645 ? -28.235 24.431 11.824 1.00 36.78 645 CYS A N 1
ATOM 5195 C CA . CYS A 1 645 ? -28.550 25.658 12.558 1.00 36.78 645 CYS A CA 1
ATOM 5196 C C . CYS A 1 645 ? -27.811 25.760 13.904 1.00 36.78 645 CYS A C 1
ATOM 5198 O O . CYS A 1 645 ? -27.505 26.867 14.347 1.00 36.78 645 CYS A O 1
ATOM 5200 N N . ALA A 1 646 ? -27.528 24.634 14.566 1.00 36.50 646 ALA A N 1
ATOM 5201 C CA . ALA A 1 646 ? -26.743 24.605 15.799 1.00 36.50 646 ALA A CA 1
ATOM 5202 C C . ALA A 1 646 ? -25.243 24.822 15.537 1.00 36.50 646 ALA A C 1
ATOM 5204 O O . ALA A 1 646 ? -24.577 25.478 16.338 1.00 36.50 646 ALA A O 1
ATOM 5205 N N . LEU A 1 647 ? -24.734 24.325 14.405 1.00 33.09 647 LEU A N 1
ATOM 5206 C CA . LEU A 1 647 ? -23.341 24.484 13.987 1.00 33.09 647 LEU A CA 1
ATOM 5207 C C . LEU A 1 647 ? -23.026 25.943 13.618 1.00 33.09 647 LEU A C 1
ATOM 5209 O O . LEU A 1 647 ? -22.049 26.514 14.097 1.00 33.09 647 LEU A O 1
ATOM 5213 N N . LEU A 1 648 ? -23.915 26.585 12.851 1.00 37.94 648 LEU A N 1
ATOM 5214 C CA . LEU A 1 648 ? -23.758 27.981 12.421 1.00 37.94 648 LEU A CA 1
ATOM 5215 C C . LEU A 1 648 ? -23.843 28.987 13.581 1.00 37.94 648 LEU A C 1
ATOM 5217 O O . LEU A 1 648 ? -23.254 30.060 13.507 1.00 37.94 648 LEU A O 1
ATOM 5221 N N . LYS A 1 649 ? -24.523 28.638 14.681 1.00 36.03 649 LYS A N 1
ATOM 5222 C CA . LYS A 1 649 ? -24.611 29.475 15.892 1.00 36.03 649 LYS A CA 1
ATOM 5223 C C . LYS A 1 649 ? -23.372 29.413 16.794 1.00 36.03 649 LYS A C 1
ATOM 5225 O O . LYS A 1 649 ? -23.290 30.196 17.736 1.00 36.03 649 LYS A O 1
ATOM 5230 N N . LYS A 1 650 ? -22.438 28.484 16.554 1.00 36.69 650 LYS A N 1
ATOM 5231 C CA . LYS A 1 650 ? -21.265 28.252 17.418 1.00 36.69 650 LYS A CA 1
ATOM 5232 C C . LYS A 1 650 ? -19.948 28.811 16.873 1.00 36.69 650 LYS A C 1
ATOM 5234 O O . LYS A 1 650 ? -18.940 28.731 17.569 1.00 36.69 650 LYS A O 1
ATOM 5239 N N . LEU A 1 651 ? -19.936 29.385 15.671 1.00 31.55 651 LEU A N 1
ATOM 5240 C CA . LEU A 1 651 ? -18.726 29.966 15.087 1.00 31.55 651 LEU A CA 1
ATOM 5241 C C . LEU A 1 651 ? -18.530 31.418 15.575 1.00 31.55 651 LEU A C 1
ATOM 5243 O O . LEU A 1 651 ? -19.445 32.231 15.425 1.00 31.55 651 LEU A O 1
ATOM 5247 N N . PRO A 1 652 ? -17.372 31.776 16.164 1.00 28.83 652 PRO A N 1
ATOM 5248 C CA . PRO A 1 652 ? -17.087 33.150 16.569 1.00 28.83 652 PRO A CA 1
ATOM 5249 C C . PRO A 1 652 ? -16.812 34.049 15.345 1.00 28.83 652 PRO A C 1
ATOM 5251 O O . PRO A 1 652 ? -16.164 33.611 14.393 1.00 28.83 652 PRO A O 1
ATOM 5254 N N . PRO A 1 653 ? -17.253 35.321 15.352 1.00 30.72 653 PRO A N 1
ATOM 5255 C CA . PRO A 1 653 ? -17.050 36.223 14.226 1.00 30.72 653 PRO A CA 1
ATOM 5256 C C . PRO A 1 653 ? -15.642 36.827 14.274 1.00 30.72 653 PRO A C 1
ATOM 5258 O O . PRO A 1 653 ? -15.346 37.582 15.200 1.00 30.72 653 PRO A O 1
ATOM 5261 N N . LYS A 1 654 ? -14.785 36.540 13.279 1.00 30.33 654 LYS A N 1
ATOM 5262 C CA . LYS A 1 654 ? -13.712 37.454 12.826 1.00 30.33 654 LYS A CA 1
ATOM 5263 C C . LYS A 1 654 ? -13.079 37.050 11.477 1.00 30.33 654 LYS A C 1
ATOM 5265 O O . LYS A 1 654 ? -12.364 36.066 11.381 1.00 30.33 654 LYS A O 1
ATOM 5270 N N . GLN A 1 655 ? -13.366 37.899 10.483 1.00 27.53 655 GLN A N 1
ATOM 5271 C CA . GLN A 1 655 ? -12.511 38.443 9.410 1.00 27.53 655 GLN A CA 1
ATOM 5272 C C . GLN A 1 655 ? -11.617 37.495 8.582 1.00 27.53 655 GLN A C 1
ATOM 5274 O O . GLN A 1 655 ? -10.446 37.306 8.892 1.00 27.53 655 GLN A O 1
ATOM 5279 N N . PHE A 1 656 ? -12.119 37.076 7.414 1.00 28.94 656 PHE A N 1
ATOM 5280 C CA . PHE A 1 656 ? -11.281 36.758 6.250 1.00 28.94 656 PHE A CA 1
ATOM 5281 C C . PHE A 1 656 ? -11.330 37.928 5.262 1.00 28.94 656 PHE A C 1
ATOM 5283 O O . PHE A 1 656 ? -12.402 38.311 4.801 1.00 28.94 656 PHE A O 1
ATOM 5290 N N . ASN A 1 657 ? -10.169 38.503 4.950 1.00 25.66 657 ASN A N 1
ATOM 5291 C CA . ASN A 1 657 ? -10.008 39.568 3.965 1.00 25.66 657 ASN A CA 1
ATOM 5292 C C . ASN A 1 657 ? -9.438 38.931 2.683 1.00 25.66 657 ASN A C 1
ATOM 5294 O O . ASN A 1 657 ? -8.257 38.592 2.644 1.00 25.66 657 ASN A O 1
ATOM 5298 N N . ILE A 1 658 ? -10.274 38.703 1.664 1.00 29.97 658 ILE A N 1
ATOM 5299 C CA . ILE A 1 658 ? -9.871 38.116 0.371 1.00 29.97 658 ILE A CA 1
ATOM 5300 C C . ILE A 1 658 ? -10.055 39.181 -0.731 1.00 29.97 658 ILE A C 1
ATOM 5302 O O . ILE A 1 658 ? -11.108 39.819 -0.763 1.00 29.97 658 ILE A O 1
ATOM 5306 N N . PRO A 1 659 ? -9.086 39.404 -1.646 1.00 26.50 659 PRO A N 1
ATOM 5307 C CA . PRO A 1 659 ? -9.180 40.458 -2.661 1.00 26.50 659 PRO A CA 1
ATOM 5308 C C . PRO A 1 659 ? -10.302 40.220 -3.689 1.00 26.50 659 PRO A C 1
ATOM 5310 O O . PRO A 1 659 ? -10.414 39.137 -4.264 1.00 26.50 659 PRO A O 1
ATOM 5313 N N . LEU A 1 660 ? -11.064 41.278 -3.996 1.00 29.61 660 LEU A N 1
ATOM 5314 C CA . LEU A 1 660 ? -12.261 41.319 -4.861 1.00 29.61 660 LEU A CA 1
ATOM 5315 C C . LEU A 1 660 ? -12.091 40.873 -6.334 1.00 29.61 660 LEU A C 1
ATOM 5317 O O . LEU A 1 660 ? -13.067 40.876 -7.077 1.00 29.61 660 LEU A O 1
ATOM 5321 N N . ARG A 1 661 ? -10.905 40.448 -6.790 1.00 28.84 661 ARG A N 1
ATOM 5322 C CA . ARG A 1 661 ? -10.686 40.048 -8.197 1.00 28.84 661 ARG A CA 1
ATOM 5323 C C . ARG A 1 661 ? -11.141 38.628 -8.555 1.00 28.84 661 ARG A C 1
ATOM 5325 O O . ARG A 1 661 ? -11.179 38.306 -9.733 1.00 28.84 661 ARG A O 1
ATOM 5332 N N . LYS A 1 662 ? -11.506 37.786 -7.579 1.00 31.48 662 LYS A N 1
ATOM 5333 C CA . LYS A 1 662 ? -11.980 36.406 -7.828 1.00 31.48 662 LYS A CA 1
ATOM 5334 C C . LYS A 1 662 ? -13.505 36.256 -7.959 1.00 31.48 662 LYS A C 1
ATOM 5336 O O . LYS A 1 662 ? -13.967 35.158 -8.245 1.00 31.48 662 LYS A O 1
ATOM 5341 N N . TYR A 1 663 ? -14.287 37.326 -7.779 1.00 32.25 663 TYR A N 1
ATOM 5342 C CA . TYR A 1 663 ? -15.752 37.254 -7.899 1.00 32.25 663 TYR A CA 1
ATOM 5343 C C . TYR A 1 663 ? -16.252 37.343 -9.353 1.00 32.25 663 TYR A C 1
ATOM 5345 O O . TYR A 1 663 ? -17.195 36.641 -9.705 1.00 32.25 663 TYR A O 1
ATOM 5353 N N . GLU A 1 664 ? -15.593 38.112 -10.228 1.00 32.34 664 GLU A N 1
ATOM 5354 C CA . GLU A 1 664 ? -16.053 38.296 -11.622 1.00 32.34 664 GLU A CA 1
ATOM 5355 C C . GLU A 1 664 ? -15.892 37.035 -12.496 1.00 32.34 664 GLU A C 1
ATOM 5357 O O . GLU A 1 664 ? -16.648 36.825 -13.442 1.00 32.34 664 GLU A O 1
ATOM 5362 N N . GLU A 1 665 ? -14.960 36.140 -12.161 1.00 35.47 665 GLU A N 1
ATOM 5363 C CA . GLU A 1 665 ? -14.775 34.865 -12.873 1.00 35.47 665 GLU A CA 1
ATOM 5364 C C . GLU A 1 665 ? -15.760 33.775 -12.402 1.00 35.47 665 GLU A C 1
ATOM 5366 O O . GLU A 1 665 ? -16.101 32.858 -13.154 1.00 35.47 665 GLU A O 1
ATOM 5371 N N . PHE A 1 666 ? -16.266 33.903 -11.171 1.00 31.45 666 PHE A N 1
ATOM 5372 C CA . PHE A 1 666 ? -17.229 32.976 -10.572 1.00 31.45 666 PHE A CA 1
ATOM 5373 C C . PHE A 1 666 ? -18.669 33.270 -11.027 1.00 31.45 666 PHE A C 1
ATOM 5375 O O . PHE A 1 666 ? -19.444 32.343 -11.270 1.00 31.45 666 PHE A O 1
ATOM 5382 N N . ASP A 1 667 ? -19.004 34.547 -11.237 1.00 39.56 667 ASP A N 1
ATOM 5383 C CA . ASP A 1 667 ? -20.339 34.981 -11.676 1.00 39.56 667 ASP A CA 1
ATOM 5384 C C . ASP A 1 667 ? -20.627 34.594 -13.144 1.00 39.56 667 ASP A C 1
ATOM 5386 O O . ASP A 1 667 ? -21.721 34.145 -13.494 1.00 39.56 667 ASP A O 1
ATOM 5390 N N . ASN A 1 668 ? -19.599 34.625 -14.002 1.00 39.38 668 ASN A N 1
ATOM 5391 C CA . ASN A 1 668 ? -19.715 34.203 -15.403 1.00 39.38 668 ASN A CA 1
ATOM 5392 C C . ASN A 1 668 ? -19.999 32.695 -15.559 1.00 39.38 668 ASN A C 1
ATOM 5394 O O . ASN A 1 668 ? -20.675 32.283 -16.505 1.00 39.38 668 ASN A O 1
ATOM 5398 N N . ARG A 1 669 ? -19.539 31.860 -14.616 1.00 39.44 669 ARG A N 1
ATOM 5399 C CA . ARG A 1 669 ? -19.804 30.410 -14.617 1.00 39.44 669 ARG A CA 1
ATOM 5400 C C . ARG A 1 669 ? -21.221 30.073 -14.147 1.00 39.44 669 ARG A C 1
ATOM 5402 O O . ARG A 1 669 ? -21.836 29.165 -14.702 1.00 39.44 669 ARG A O 1
ATOM 5409 N N . LEU A 1 670 ? -21.775 30.831 -13.201 1.00 39.44 670 LEU A N 1
ATOM 5410 C CA . LEU A 1 670 ? -23.176 30.697 -12.781 1.00 39.44 670 LEU A CA 1
ATOM 5411 C C . LEU A 1 670 ? -24.152 31.171 -13.868 1.00 39.44 670 LEU A C 1
ATOM 5413 O O . LEU A 1 670 ? -25.180 30.526 -14.084 1.00 39.44 670 LEU A O 1
ATOM 5417 N N . GLY A 1 671 ? -23.802 32.228 -14.611 1.00 42.53 671 GLY A N 1
ATOM 5418 C CA . GLY A 1 671 ? -24.572 32.683 -15.773 1.00 42.53 671 GLY A CA 1
ATOM 5419 C C . GLY A 1 671 ? -24.691 31.621 -16.874 1.00 42.53 671 GLY A C 1
ATOM 5420 O O . GLY A 1 671 ? -25.782 31.393 -17.395 1.00 42.53 671 GLY A O 1
ATOM 5421 N N . ALA A 1 672 ? -23.599 30.907 -17.172 1.00 35.09 672 ALA A N 1
ATOM 5422 C CA . ALA A 1 672 ? -23.592 29.826 -18.161 1.00 35.09 672 ALA A CA 1
ATOM 5423 C C . ALA A 1 672 ? -24.442 28.616 -17.725 1.00 35.09 672 ALA A C 1
ATOM 5425 O O . ALA A 1 672 ? -25.189 28.057 -18.526 1.00 35.09 672 ALA A O 1
ATOM 5426 N N . VAL A 1 673 ? -24.395 28.248 -16.439 1.00 36.12 673 VAL A N 1
ATOM 5427 C CA . VAL A 1 673 ? -25.225 27.164 -15.884 1.00 36.12 673 VAL A CA 1
ATOM 5428 C C . VAL A 1 673 ? -26.711 27.541 -15.893 1.00 36.12 673 VAL A C 1
ATOM 5430 O O . VAL A 1 673 ? -27.559 26.700 -16.191 1.00 36.12 673 VAL A O 1
ATOM 5433 N N . ALA A 1 674 ? -27.050 28.807 -15.636 1.00 37.34 674 ALA A N 1
ATOM 5434 C CA . ALA A 1 674 ? -28.433 29.280 -15.671 1.00 37.34 674 ALA A CA 1
ATOM 5435 C C . ALA A 1 674 ? -29.048 29.251 -17.084 1.00 37.34 674 ALA A C 1
ATOM 5437 O O . ALA A 1 674 ? -30.238 28.953 -17.216 1.00 37.34 674 ALA A O 1
ATOM 5438 N N . GLU A 1 675 ? -28.263 29.516 -18.133 1.00 38.53 675 GLU A N 1
ATOM 5439 C CA . GLU A 1 675 ? -28.731 29.406 -19.523 1.00 38.53 675 GLU A CA 1
ATOM 5440 C C . GLU A 1 675 ? -28.881 27.946 -19.972 1.00 38.53 675 GLU A C 1
ATOM 5442 O O . GLU A 1 675 ? -29.914 27.603 -20.545 1.00 38.53 675 GLU A O 1
ATOM 5447 N N . ILE A 1 676 ? -27.969 27.048 -19.578 1.00 37.88 676 ILE A N 1
ATOM 5448 C CA . ILE A 1 676 ? -28.112 25.599 -19.828 1.00 37.88 676 ILE A CA 1
ATOM 5449 C C . ILE A 1 676 ? -29.380 25.051 -19.151 1.00 37.88 676 ILE A C 1
ATOM 5451 O O . ILE A 1 676 ? -30.148 24.302 -19.753 1.00 37.88 676 ILE A O 1
ATOM 5455 N N . VAL A 1 677 ? -29.668 25.472 -17.915 1.00 38.50 677 VAL A N 1
ATOM 5456 C CA . VAL A 1 677 ? -30.887 25.059 -17.196 1.00 38.50 677 VAL A CA 1
ATOM 5457 C C . VAL A 1 677 ? -32.160 25.625 -17.844 1.00 38.50 677 VAL A C 1
ATOM 5459 O O . VAL A 1 677 ? -33.209 24.975 -17.797 1.00 38.50 677 VAL A O 1
ATOM 5462 N N . LYS A 1 678 ? -32.105 26.809 -18.471 1.00 39.06 678 LYS A N 1
ATOM 5463 C CA . LYS A 1 678 ? -33.232 27.344 -19.255 1.00 39.06 678 LYS A CA 1
ATOM 5464 C C . LYS A 1 678 ? -33.436 26.592 -20.565 1.00 39.06 678 LYS A C 1
ATOM 5466 O O . LYS A 1 678 ? -34.590 26.338 -20.908 1.00 39.06 678 LYS A O 1
ATOM 5471 N N . GLU A 1 679 ? -32.366 26.221 -21.264 1.00 33.34 679 GLU A N 1
ATOM 5472 C CA . GLU A 1 679 ? -32.437 25.425 -22.496 1.00 33.34 679 GLU A CA 1
ATOM 5473 C C . GLU A 1 679 ? -33.022 24.037 -22.222 1.00 33.34 679 GLU A C 1
ATOM 5475 O O . GLU A 1 679 ? -34.007 23.651 -22.849 1.00 33.34 679 GLU A O 1
ATOM 5480 N N . VAL A 1 680 ? -32.549 23.362 -21.171 1.00 35.12 680 VAL A N 1
ATOM 5481 C CA . VAL A 1 680 ? -33.083 22.061 -20.736 1.00 35.12 680 VAL A CA 1
ATOM 5482 C C . VAL A 1 680 ? -34.556 22.163 -20.314 1.00 35.12 680 VAL A C 1
ATOM 5484 O O . VAL A 1 680 ? -35.358 21.289 -20.632 1.00 35.12 680 VAL A O 1
ATOM 5487 N N . LYS A 1 681 ? -34.972 23.252 -19.651 1.00 35.44 681 LYS A N 1
ATOM 5488 C CA . LYS A 1 681 ? -36.391 23.478 -19.303 1.00 35.44 681 LYS A CA 1
ATOM 5489 C C . LYS A 1 681 ? -37.278 23.830 -20.497 1.00 35.44 681 LYS A C 1
ATOM 5491 O O . LYS A 1 681 ? -38.494 23.666 -20.390 1.00 35.44 681 LYS A O 1
ATOM 5496 N N . ARG A 1 682 ? -36.710 24.349 -21.587 1.00 35.31 682 ARG A N 1
ATOM 5497 C CA . ARG A 1 682 ? -37.444 24.639 -22.823 1.00 35.31 682 ARG A CA 1
ATOM 5498 C C . ARG A 1 682 ? -37.647 23.372 -23.649 1.00 35.31 682 ARG A C 1
ATOM 5500 O O . ARG A 1 682 ? -38.717 23.225 -24.214 1.00 35.31 682 ARG A O 1
ATOM 5507 N N . ASP A 1 683 ? -36.674 22.468 -23.654 1.00 34.38 683 ASP A N 1
ATOM 5508 C CA . ASP A 1 683 ? -36.752 21.208 -24.402 1.00 34.38 683 ASP A CA 1
ATOM 5509 C C . ASP A 1 683 ? -37.575 20.126 -23.665 1.00 34.38 683 ASP A C 1
ATOM 5511 O O . ASP A 1 683 ? -38.004 19.145 -24.267 1.00 34.38 683 ASP A O 1
ATOM 5515 N N . LEU A 1 684 ? -37.848 20.326 -22.367 1.00 33.72 684 LEU A N 1
ATOM 5516 C CA . LEU A 1 684 ? -38.732 19.490 -21.538 1.00 33.72 684 LEU A CA 1
ATOM 5517 C C . LEU A 1 684 ? -40.202 19.973 -21.482 1.00 33.72 684 LEU A C 1
ATOM 5519 O O . LEU A 1 684 ? -41.000 19.395 -20.741 1.00 33.72 684 LEU A O 1
ATOM 5523 N N . ARG A 1 685 ? -40.572 21.027 -22.222 1.00 38.34 685 ARG A N 1
ATOM 5524 C CA . ARG A 1 685 ? -41.955 21.519 -22.389 1.00 38.34 685 ARG A CA 1
ATOM 5525 C C . ARG A 1 685 ? -42.395 21.380 -23.834 1.00 38.34 685 ARG A C 1
ATOM 5527 O O . ARG A 1 685 ? -43.605 21.129 -24.027 1.00 38.34 685 ARG A O 1
#